Protein AF-A0A7V1DSQ0-F1 (afdb_monomer)

Nearest PDB structures (foldseek):
  8ux1-assembly1_L  TM=8.511E-01  e=4.549E-06  Homo sapiens
  4d4o-assembly1_B-2  TM=7.619E-01  e=9.753E-06  Saccharomyces cerevisiae
  3uyu-assembly1_B  TM=4.928E-01  e=1.600E-03  Leucosporidium sp. AY30
  7dc5-assembly2_B  TM=4.143E-01  e=8.090E-03  Typhula ishikariensis
  6ptj-assembly1_F  TM=4.710E-01  e=8.769E-02  Saccharomyces cerevisiae S288C

Structure (mmCIF, N/CA/C/O backbone):
data_AF-A0A7V1DSQ0-F1
#
_entry.id   AF-A0A7V1DSQ0-F1
#
loop_
_atom_site.group_PDB
_atom_site.id
_atom_site.type_symbol
_atom_site.label_atom_id
_atom_site.label_alt_id
_atom_site.label_comp_id
_atom_site.label_asym_id
_atom_site.label_entity_id
_atom_site.label_seq_id
_atom_site.pdbx_PDB_ins_code
_atom_site.Cartn_x
_atom_site.Cartn_y
_atom_site.Cartn_z
_atom_site.occupancy
_atom_site.B_iso_or_equiv
_atom_site.auth_seq_id
_atom_site.auth_c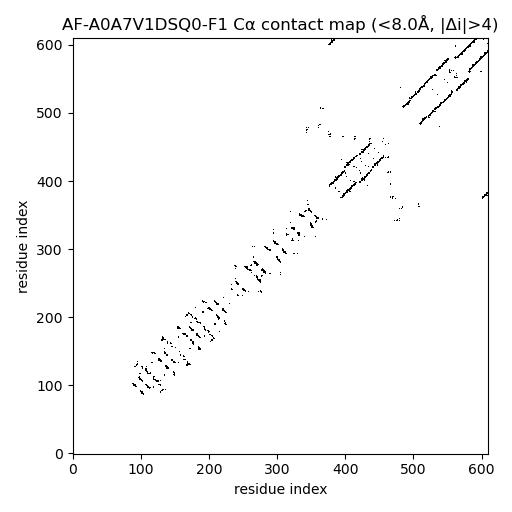omp_id
_atom_site.auth_asym_id
_atom_site.auth_atom_id
_atom_site.pdbx_PDB_model_num
ATOM 1 N N . MET A 1 1 ? -14.735 -17.230 -37.684 1.00 29.28 1 MET A N 1
ATOM 2 C CA . MET A 1 1 ? -14.085 -18.352 -38.387 1.00 29.28 1 MET A CA 1
ATOM 3 C C . MET A 1 1 ? -14.800 -18.549 -39.696 1.00 29.28 1 MET A C 1
ATOM 5 O O . MET A 1 1 ? -16.024 -18.520 -39.691 1.00 29.28 1 MET A O 1
ATOM 9 N N . ASP A 1 2 ? -14.040 -18.756 -40.759 1.00 23.33 2 ASP A N 1
ATOM 10 C CA . ASP A 1 2 ? -14.548 -19.240 -42.033 1.00 23.33 2 ASP A CA 1
ATOM 11 C C . ASP A 1 2 ? -13.565 -20.312 -42.532 1.00 23.33 2 ASP A C 1
ATOM 13 O O . ASP A 1 2 ? -12.359 -20.158 -42.353 1.00 23.33 2 ASP A O 1
ATOM 17 N N . TRP A 1 3 ? -14.105 -21.392 -43.096 1.00 21.12 3 TRP A N 1
ATOM 18 C CA . TRP A 1 3 ? -13.425 -22.523 -43.756 1.00 21.12 3 TRP A CA 1
ATOM 19 C C . TRP A 1 3 ? -12.422 -23.422 -42.996 1.00 21.12 3 TRP A C 1
ATOM 21 O O . TRP A 1 3 ? -11.379 -23.020 -42.494 1.00 21.12 3 TRP A O 1
ATOM 31 N N . PHE A 1 4 ? -12.705 -24.727 -43.086 1.00 26.64 4 PHE A N 1
ATOM 32 C CA . PHE A 1 4 ? -11.756 -25.840 -42.964 1.00 26.64 4 PHE A CA 1
ATOM 33 C C . PHE A 1 4 ? -11.805 -26.655 -44.270 1.00 26.64 4 PHE A C 1
ATOM 35 O O . PHE A 1 4 ? -12.880 -26.836 -44.845 1.00 26.64 4 PHE A O 1
ATOM 42 N N . GLN A 1 5 ? -10.679 -27.240 -44.685 1.00 27.88 5 GLN A N 1
ATOM 43 C CA . GLN A 1 5 ? -10.652 -28.418 -45.565 1.00 27.88 5 GLN A CA 1
ATOM 44 C C . GLN A 1 5 ? -9.753 -29.518 -44.972 1.00 27.88 5 GLN A C 1
ATOM 46 O O . GLN A 1 5 ? -9.061 -29.307 -43.980 1.00 27.88 5 GLN A O 1
ATOM 51 N N . VAL A 1 6 ? -9.870 -30.734 -45.512 1.00 28.83 6 VAL A N 1
ATOM 52 C CA . VAL A 1 6 ? -9.536 -32.011 -44.852 1.00 28.83 6 VAL A CA 1
ATOM 53 C C . VAL A 1 6 ? -8.688 -32.896 -45.778 1.00 28.83 6 VAL A C 1
ATOM 55 O O . VAL A 1 6 ? -8.827 -32.766 -46.989 1.00 28.83 6 VAL A O 1
ATOM 58 N N . LEU A 1 7 ? -7.932 -33.847 -45.184 1.00 30.03 7 LEU A N 1
ATOM 59 C CA . LEU A 1 7 ? -7.428 -35.168 -45.671 1.00 30.03 7 LEU A CA 1
ATOM 60 C C . LEU A 1 7 ? -5.903 -35.319 -45.406 1.00 30.03 7 LEU A C 1
ATOM 62 O O . LEU A 1 7 ? -5.177 -34.354 -45.572 1.00 30.03 7 LEU A O 1
ATOM 66 N N . GLY A 1 8 ? -5.331 -36.467 -44.996 1.00 24.66 8 GLY A N 1
ATOM 67 C CA . GLY A 1 8 ? -5.904 -37.748 -44.548 1.00 24.66 8 GLY A CA 1
ATOM 68 C C . GLY A 1 8 ? -4.846 -38.829 -44.175 1.00 24.66 8 GLY A C 1
ATOM 69 O O . GLY A 1 8 ? -3.757 -38.846 -44.725 1.00 24.66 8 GLY A O 1
ATOM 70 N N . THR A 1 9 ? -5.205 -39.742 -43.254 1.00 28.39 9 THR A N 1
ATOM 71 C CA . THR A 1 9 ? -4.744 -41.155 -43.055 1.00 28.39 9 THR A CA 1
ATOM 72 C C . THR A 1 9 ? -3.268 -41.606 -43.211 1.00 28.39 9 THR A C 1
ATOM 74 O O . THR A 1 9 ? -2.783 -41.699 -44.335 1.00 28.39 9 THR A O 1
ATOM 77 N N . ARG A 1 10 ? -2.699 -42.246 -42.161 1.00 24.27 10 ARG A N 1
ATOM 78 C CA . ARG A 1 10 ? -2.474 -43.727 -42.054 1.00 24.27 10 ARG A CA 1
ATOM 79 C C . ARG A 1 10 ? -1.964 -44.168 -40.653 1.00 24.27 10 ARG A C 1
ATOM 81 O O . ARG A 1 10 ? -1.568 -43.327 -39.859 1.00 24.27 10 ARG A O 1
ATOM 88 N N . ARG A 1 11 ? -2.042 -45.478 -40.344 1.00 28.55 11 ARG A N 1
ATOM 89 C CA . ARG A 1 11 ? -1.678 -46.149 -39.062 1.00 28.55 11 ARG A CA 1
ATOM 90 C C . ARG A 1 11 ? -0.448 -47.065 -39.203 1.00 28.55 11 ARG A C 1
ATOM 92 O O . ARG A 1 11 ? -0.378 -47.740 -40.224 1.00 28.55 11 ARG A O 1
ATOM 99 N N . THR A 1 12 ? 0.328 -47.195 -38.111 1.00 29.56 12 THR A N 1
ATOM 100 C CA . THR A 1 12 ? 1.055 -48.386 -37.561 1.00 29.56 12 THR A CA 1
ATOM 101 C C . THR A 1 12 ? 1.779 -47.962 -36.261 1.00 29.56 12 THR A C 1
ATOM 103 O O . THR A 1 12 ? 2.228 -46.823 -36.214 1.00 29.56 12 THR A O 1
ATOM 106 N N . GLY A 1 13 ? 1.958 -48.756 -35.191 1.00 28.09 13 GLY A N 1
ATOM 107 C CA . GLY A 1 13 ? 1.374 -50.059 -34.812 1.00 28.09 13 GLY A CA 1
ATOM 108 C C . GLY A 1 13 ? 2.250 -50.836 -33.794 1.00 28.09 13 GLY A C 1
ATOM 109 O O . GLY A 1 13 ? 3.399 -51.110 -34.117 1.00 28.09 13 GLY A O 1
ATOM 110 N N . GLY A 1 14 ? 1.727 -51.205 -32.609 1.00 27.50 14 GLY A N 1
ATOM 111 C CA . GLY A 1 14 ? 2.433 -52.006 -31.577 1.00 27.50 14 GLY A CA 1
ATOM 112 C C . GLY A 1 14 ? 1.914 -51.795 -30.136 1.00 27.50 14 GLY A C 1
ATOM 113 O O . GLY A 1 14 ? 1.670 -50.655 -29.750 1.00 27.50 14 GLY A O 1
ATOM 114 N N . GLU A 1 15 ? 1.721 -52.879 -29.370 1.00 33.53 15 GLU A N 1
ATOM 115 C CA . GLU A 1 15 ? 1.174 -52.901 -27.987 1.00 33.53 15 GLU A CA 1
ATOM 116 C C . GLU A 1 15 ? 2.279 -53.192 -26.911 1.00 33.53 15 GLU A C 1
ATOM 118 O O . GLU A 1 15 ? 3.437 -52.884 -27.188 1.00 33.53 15 GLU A O 1
ATOM 123 N N . PRO A 1 16 ? 2.008 -53.635 -25.654 1.00 44.25 16 PRO A N 1
ATOM 124 C CA . PRO A 1 16 ? 2.095 -52.741 -24.493 1.00 44.25 16 PRO A CA 1
ATOM 125 C C . PRO A 1 16 ? 3.065 -53.202 -23.374 1.00 44.25 16 PRO A C 1
ATOM 127 O O . PRO A 1 16 ? 3.486 -54.354 -23.319 1.00 44.25 16 PRO A O 1
ATOM 130 N N . GLY A 1 17 ? 3.365 -52.315 -22.413 1.00 29.38 17 GLY A N 1
ATOM 131 C CA . GLY A 1 17 ? 4.191 -52.631 -21.237 1.00 29.38 17 GLY A CA 1
ATOM 132 C C . GLY A 1 17 ? 3.875 -51.751 -20.020 1.00 29.38 17 GLY A C 1
ATOM 133 O O . GLY A 1 17 ? 3.871 -50.529 -20.112 1.00 29.38 17 GLY A O 1
ATOM 134 N N . SER A 1 18 ? 3.587 -52.394 -18.890 1.00 29.84 18 SER A N 1
ATOM 135 C CA . SER A 1 18 ? 3.145 -51.838 -17.600 1.00 29.84 18 SER A CA 1
ATOM 136 C C . SER A 1 18 ? 4.095 -50.836 -16.917 1.00 29.84 18 SER A C 1
ATOM 138 O O . SER A 1 18 ? 5.294 -51.092 -16.836 1.00 29.84 18 SER A O 1
ATOM 140 N N . GLY A 1 19 ? 3.538 -49.804 -16.267 1.00 28.64 19 GLY A N 1
ATOM 141 C CA . GLY A 1 19 ? 4.244 -48.966 -15.283 1.00 28.64 19 GLY A CA 1
ATOM 142 C C . GLY A 1 19 ? 3.389 -47.798 -14.767 1.00 28.64 19 GLY A C 1
ATOM 143 O O . GLY A 1 19 ? 2.941 -46.972 -15.554 1.00 28.64 19 GLY A O 1
ATOM 144 N N . LEU A 1 20 ? 3.135 -47.740 -13.455 1.00 29.09 20 LEU A N 1
ATOM 145 C CA . LEU A 1 20 ? 2.342 -46.689 -12.792 1.00 29.09 20 LEU A CA 1
ATOM 146 C C . LEU A 1 20 ? 3.162 -45.400 -12.586 1.00 29.09 20 LEU A C 1
ATOM 148 O O . LEU A 1 20 ? 4.328 -45.486 -12.211 1.00 29.09 20 LEU A O 1
ATOM 152 N N . GLY A 1 21 ? 2.536 -44.220 -12.713 1.00 27.92 21 GLY A N 1
ATOM 153 C CA . GLY A 1 21 ? 3.102 -42.970 -12.178 1.00 27.92 21 GLY A CA 1
ATOM 154 C C . GLY A 1 21 ? 2.671 -41.668 -12.867 1.00 27.92 21 GLY A C 1
ATOM 155 O O . GLY A 1 21 ? 3.105 -41.384 -13.976 1.00 27.92 21 GLY A O 1
ATOM 156 N N . ASN A 1 22 ? 1.928 -40.838 -12.125 1.00 28.34 22 ASN A N 1
ATOM 157 C CA . ASN A 1 22 ? 1.711 -39.390 -12.303 1.00 28.34 22 ASN A CA 1
ATOM 158 C C . ASN A 1 22 ? 0.933 -38.892 -13.541 1.00 28.34 22 ASN A C 1
ATOM 160 O O . ASN A 1 22 ? 1.416 -38.862 -14.672 1.00 28.34 22 ASN A O 1
ATOM 164 N N . VAL A 1 23 ? -0.265 -38.363 -13.271 1.00 26.64 23 VAL A N 1
ATOM 165 C CA . VAL A 1 23 ? -1.074 -37.593 -14.224 1.00 26.64 23 VAL A CA 1
ATOM 166 C C . VAL A 1 23 ? -0.509 -36.176 -14.338 1.00 26.64 23 VAL A C 1
ATOM 168 O O . VAL A 1 23 ? -0.679 -35.357 -13.441 1.00 26.64 23 VAL A O 1
ATOM 171 N N . ALA A 1 24 ? 0.122 -35.879 -15.470 1.00 28.17 24 ALA A N 1
ATOM 172 C CA . ALA A 1 24 ? 0.241 -34.514 -15.969 1.00 28.17 24 ALA A CA 1
ATOM 173 C C . ALA A 1 24 ? -0.880 -34.282 -16.991 1.00 28.17 24 ALA A C 1
ATOM 175 O O . ALA A 1 24 ? -1.004 -35.054 -17.947 1.00 28.17 24 ALA A O 1
ATOM 176 N N . GLU A 1 25 ? -1.687 -33.234 -16.815 1.00 26.72 25 GLU A N 1
ATOM 177 C CA . GLU A 1 25 ? -2.752 -32.891 -17.761 1.00 26.72 25 GLU A CA 1
ATOM 178 C C . GLU A 1 25 ? -2.174 -32.531 -19.138 1.00 26.72 25 GLU A C 1
ATOM 180 O O . GLU A 1 25 ? -1.683 -31.429 -19.382 1.00 26.72 25 GLU A O 1
ATOM 185 N N . ARG A 1 26 ? -2.265 -33.471 -20.082 1.00 25.33 26 ARG A N 1
ATOM 186 C CA . ARG A 1 26 ? -2.104 -33.196 -21.511 1.00 25.33 26 ARG A CA 1
ATOM 187 C C . ARG A 1 26 ? -3.476 -33.127 -22.159 1.00 25.33 26 ARG A C 1
ATOM 189 O O . ARG A 1 26 ? -4.161 -34.143 -22.275 1.00 25.33 26 ARG A O 1
ATOM 196 N N . GLN A 1 27 ? -3.847 -31.940 -22.634 1.00 24.89 27 GLN A N 1
ATOM 197 C CA . GLN A 1 27 ? -5.063 -31.764 -23.425 1.00 24.89 27 GLN A CA 1
ATOM 198 C C . GLN A 1 27 ? -5.050 -32.694 -24.645 1.00 24.89 27 GLN A C 1
ATOM 200 O O . GLN A 1 27 ? -4.100 -32.700 -25.430 1.00 24.89 27 GLN A O 1
ATOM 205 N N . THR A 1 28 ? -6.124 -33.463 -24.824 1.00 24.72 28 THR A N 1
ATOM 206 C CA . THR A 1 28 ? -6.322 -34.329 -25.991 1.00 24.72 28 THR A CA 1
ATOM 207 C C . THR A 1 28 ? -7.701 -34.090 -26.597 1.00 24.72 28 THR A C 1
ATOM 209 O O . THR A 1 28 ? -8.728 -34.140 -25.927 1.00 24.72 28 THR A O 1
ATOM 212 N N . TRP A 1 29 ? -7.714 -33.786 -27.895 1.00 22.28 29 TRP A N 1
ATOM 213 C CA . TRP A 1 29 ? -8.923 -33.472 -28.653 1.00 22.28 29 TRP A CA 1
ATOM 214 C C . TRP A 1 29 ? -9.569 -34.751 -29.196 1.00 22.28 29 TRP A C 1
ATOM 216 O O . TRP A 1 29 ? -8.945 -35.476 -29.972 1.00 22.28 29 TRP A O 1
ATOM 226 N N . PHE A 1 30 ? -10.842 -34.993 -28.873 1.00 26.17 30 PHE A N 1
ATOM 227 C CA . PHE A 1 30 ? -11.640 -36.047 -29.505 1.00 26.17 30 PHE A CA 1
ATOM 228 C C . PHE A 1 30 ? -12.474 -35.491 -30.666 1.00 26.17 30 PHE A C 1
ATOM 230 O O . PHE A 1 30 ? -13.359 -34.661 -30.476 1.00 26.17 30 PHE A O 1
ATOM 237 N N . ALA A 1 31 ? -12.224 -35.989 -31.879 1.00 26.44 31 ALA A N 1
ATOM 238 C CA . ALA A 1 31 ? -12.993 -35.648 -33.074 1.00 26.44 31 ALA A CA 1
ATOM 239 C C . ALA A 1 31 ? -13.962 -36.784 -33.452 1.00 26.44 31 ALA A C 1
ATOM 241 O O . ALA A 1 31 ? -13.562 -37.782 -34.054 1.00 26.44 31 ALA A O 1
ATOM 242 N N . ALA A 1 32 ? -15.252 -36.619 -33.147 1.00 29.27 32 ALA A N 1
ATOM 243 C CA . ALA A 1 32 ? -16.302 -37.537 -33.589 1.00 29.27 32 ALA A CA 1
ATOM 244 C C . ALA A 1 32 ? -16.801 -37.171 -35.002 1.00 29.27 32 ALA A C 1
ATOM 246 O O . ALA A 1 32 ? -17.190 -36.034 -35.266 1.00 29.27 32 ALA A O 1
ATOM 247 N N . ARG A 1 33 ? -16.815 -38.140 -35.929 1.00 27.36 33 ARG A N 1
ATOM 248 C CA . ARG A 1 33 ? -17.359 -37.971 -37.290 1.00 27.36 33 ARG A CA 1
ATOM 249 C C . ARG A 1 33 ? -18.777 -38.537 -37.387 1.00 27.36 33 ARG A C 1
ATOM 251 O O . ARG A 1 33 ? -18.947 -39.748 -37.308 1.00 27.36 33 ARG A O 1
ATOM 258 N N . GLY A 1 34 ? -19.754 -37.688 -37.701 1.00 27.95 34 GLY A N 1
ATOM 259 C CA . GLY A 1 34 ? -21.092 -38.090 -38.152 1.00 27.95 34 GLY A CA 1
ATOM 260 C C . GLY A 1 34 ? -21.469 -37.360 -39.445 1.00 27.95 34 GLY A C 1
ATOM 261 O O . GLY A 1 34 ? -21.297 -36.148 -39.537 1.00 27.95 34 GLY A O 1
ATOM 262 N N . ARG A 1 35 ? -21.952 -38.082 -40.466 1.00 25.16 35 ARG A N 1
ATOM 263 C CA . ARG A 1 35 ? -22.448 -37.491 -41.725 1.00 25.16 35 ARG A CA 1
ATOM 264 C C . ARG A 1 35 ? -23.973 -37.418 -41.706 1.00 25.16 35 ARG A C 1
ATOM 266 O O . ARG A 1 35 ? -24.612 -38.456 -41.589 1.00 25.16 35 ARG A O 1
ATOM 273 N N . PHE A 1 36 ? -24.536 -36.243 -41.982 1.00 26.03 36 PHE A N 1
ATOM 274 C CA . PHE A 1 36 ? -25.919 -36.103 -42.446 1.00 26.03 36 PHE A CA 1
ATOM 275 C C . PHE A 1 36 ? -25.938 -35.605 -43.898 1.00 26.03 36 PHE A C 1
ATOM 277 O O . PHE A 1 36 ? -25.173 -34.717 -44.270 1.00 26.03 36 PHE A O 1
ATOM 284 N N . ARG A 1 37 ? -26.801 -36.200 -44.731 1.00 27.00 37 ARG A N 1
ATOM 285 C CA . ARG A 1 37 ? -27.128 -35.710 -46.081 1.00 27.00 37 ARG A CA 1
ATOM 286 C C . ARG A 1 37 ? -28.316 -34.755 -45.979 1.00 27.00 37 ARG A C 1
ATOM 288 O O . ARG A 1 37 ? -29.317 -35.117 -45.370 1.00 27.00 37 ARG A O 1
ATOM 295 N N . THR A 1 38 ? -28.242 -33.597 -46.627 1.00 30.62 38 THR A N 1
ATOM 296 C CA . THR A 1 38 ? -29.378 -32.678 -46.780 1.00 30.62 38 THR A CA 1
ATOM 297 C C . THR A 1 38 ? -30.016 -32.814 -48.164 1.00 30.62 38 THR A C 1
ATOM 299 O O . THR A 1 38 ? -29.329 -32.930 -49.180 1.00 30.62 38 THR A O 1
ATOM 302 N N . GLY A 1 39 ? -31.350 -32.824 -48.199 1.00 28.02 39 GLY A N 1
ATOM 303 C CA . GLY A 1 39 ? -32.142 -32.658 -49.420 1.00 28.02 39 GLY A CA 1
ATOM 304 C C . GLY A 1 39 ? -32.384 -31.176 -49.726 1.00 28.02 39 GLY A C 1
ATOM 305 O O . GLY A 1 39 ? -32.289 -30.332 -48.838 1.00 28.02 39 GLY A O 1
ATOM 306 N N . ARG A 1 40 ? -32.681 -30.858 -50.991 1.00 31.02 40 ARG A N 1
ATOM 307 C CA . ARG A 1 40 ? -32.885 -29.486 -51.495 1.00 31.02 40 ARG A CA 1
ATOM 308 C C . ARG A 1 40 ? -34.017 -28.729 -50.777 1.00 31.02 40 ARG A C 1
ATOM 310 O O . ARG A 1 40 ? -35.118 -29.257 -50.674 1.00 31.02 40 ARG A O 1
ATOM 317 N N . GLY A 1 41 ? -33.785 -27.440 -50.505 1.00 31.31 41 GLY A N 1
ATOM 318 C CA . GLY A 1 41 ? -34.837 -26.414 -50.426 1.00 31.31 41 GLY A CA 1
ATOM 319 C C . GLY A 1 41 ? -34.911 -25.639 -49.106 1.00 31.31 41 GLY A C 1
ATOM 320 O O . GLY A 1 41 ? -35.264 -26.205 -48.081 1.00 31.31 41 GLY A O 1
ATOM 321 N N . GLY A 1 42 ? -34.665 -24.323 -49.167 1.00 29.66 42 GLY A N 1
ATOM 322 C CA . GLY A 1 42 ? -34.877 -23.381 -48.058 1.00 29.66 42 GLY A CA 1
ATOM 323 C C . GLY A 1 42 ? -33.605 -23.031 -47.281 1.00 29.66 42 GLY A C 1
ATOM 324 O O . GLY A 1 42 ? -33.153 -23.795 -46.434 1.00 29.66 42 GLY A O 1
ATOM 325 N N . GLY A 1 43 ? -33.035 -21.854 -47.553 1.00 31.58 43 GLY A N 1
ATOM 326 C CA . GLY A 1 43 ? -31.959 -21.290 -46.737 1.00 31.58 43 GLY A CA 1
ATOM 327 C C . GLY A 1 43 ? -32.522 -20.607 -45.492 1.00 31.58 43 GLY A C 1
ATOM 328 O O . GLY A 1 43 ? -33.405 -19.761 -45.606 1.00 31.58 43 GLY A O 1
ATOM 329 N N . LEU A 1 44 ? -32.002 -20.956 -44.316 1.00 27.09 44 LEU A N 1
ATOM 330 C CA . LEU A 1 44 ? -32.337 -20.305 -43.050 1.00 27.09 44 LEU A CA 1
ATOM 331 C C . LEU A 1 44 ? -31.057 -20.223 -42.210 1.00 27.09 44 LEU A C 1
ATOM 333 O O . LEU A 1 44 ? -30.527 -21.240 -41.764 1.00 27.09 44 LEU A O 1
ATOM 337 N N . VAL A 1 45 ? -30.511 -19.014 -42.063 1.00 29.55 45 VAL A N 1
ATOM 338 C CA . VAL A 1 45 ? -29.262 -18.781 -41.323 1.00 29.55 45 VAL A CA 1
ATOM 339 C C . VAL A 1 45 ? -29.590 -18.652 -39.838 1.00 29.55 45 VAL A C 1
ATOM 341 O O . VAL A 1 45 ? -29.950 -17.579 -39.365 1.00 29.55 45 VAL A O 1
ATOM 344 N N . ALA A 1 46 ? -29.455 -19.750 -39.098 1.00 28.70 46 ALA A N 1
ATOM 345 C CA . ALA A 1 46 ? -29.515 -19.745 -37.641 1.00 28.70 46 ALA A CA 1
ATOM 346 C C . ALA A 1 46 ? -28.092 -19.687 -37.059 1.00 28.70 46 ALA A C 1
ATOM 348 O O . ALA A 1 46 ? -27.321 -20.639 -37.189 1.00 28.70 46 ALA A O 1
ATOM 349 N N . ARG A 1 47 ? -27.740 -18.580 -36.391 1.00 26.81 47 ARG A N 1
ATOM 350 C CA . ARG A 1 47 ? -26.579 -18.536 -35.487 1.00 26.81 47 ARG A CA 1
ATOM 351 C C . ARG A 1 47 ? -26.999 -19.144 -34.149 1.00 26.81 47 ARG A C 1
ATOM 353 O O . ARG A 1 47 ? -27.892 -18.614 -33.499 1.00 26.81 47 ARG A O 1
ATOM 360 N N . VAL A 1 48 ? -26.351 -20.231 -33.738 1.00 30.20 48 VAL A N 1
ATOM 361 C CA . VAL A 1 48 ? -26.561 -20.839 -32.415 1.00 30.20 48 VAL A CA 1
ATOM 362 C C . VAL A 1 48 ? -25.629 -20.184 -31.397 1.00 30.20 48 VAL A C 1
ATOM 364 O O . VAL A 1 48 ? -24.419 -20.131 -31.612 1.00 30.20 48 VAL A O 1
ATOM 367 N N . VAL A 1 49 ? -26.196 -19.727 -30.280 1.00 31.80 49 VAL A N 1
ATOM 368 C CA . VAL A 1 49 ? -25.477 -19.324 -29.065 1.00 31.80 49 VAL A CA 1
ATOM 369 C C . VAL A 1 49 ? -26.182 -20.003 -27.886 1.00 31.80 49 VAL A C 1
ATOM 371 O O . VAL A 1 49 ? -27.315 -19.656 -27.570 1.00 31.80 49 VAL A O 1
ATOM 374 N N . GLY A 1 50 ? -25.532 -20.984 -27.251 1.00 38.84 50 GLY A N 1
ATOM 375 C CA . GLY A 1 50 ? -26.069 -21.698 -26.080 1.00 38.84 50 GLY A CA 1
ATOM 376 C C . GLY A 1 50 ? -27.023 -22.873 -26.377 1.00 38.84 50 GLY A C 1
ATOM 377 O O . GLY A 1 50 ? -27.474 -23.077 -27.502 1.00 38.84 50 GLY A O 1
ATOM 378 N N . GLN A 1 51 ? -27.304 -23.677 -25.343 1.00 36.06 51 GLN A N 1
ATOM 379 C CA . GLN A 1 51 ? -28.017 -24.970 -25.411 1.00 36.06 51 GLN A CA 1
ATOM 380 C C . GLN A 1 51 ? -29.561 -24.877 -25.496 1.00 36.06 51 GLN A C 1
ATOM 382 O O . GLN A 1 51 ? -30.260 -25.750 -24.989 1.00 36.06 51 GLN A O 1
ATOM 387 N N . TYR A 1 52 ? -30.123 -23.863 -26.160 1.00 30.80 52 TYR A N 1
ATOM 388 C CA . TYR A 1 52 ? -31.581 -23.729 -26.312 1.00 30.80 52 TYR A CA 1
ATOM 389 C C . TYR A 1 52 ? -32.002 -23.730 -27.785 1.00 30.80 52 TYR A C 1
ATOM 391 O O . TYR A 1 52 ? -31.652 -22.835 -28.552 1.00 30.80 52 TYR A O 1
ATOM 399 N N . ALA A 1 53 ? -32.785 -24.738 -28.183 1.00 29.56 53 ALA A N 1
ATOM 400 C CA . ALA A 1 53 ? -33.321 -24.876 -29.535 1.00 29.56 53 ALA A CA 1
ATOM 401 C C . ALA A 1 53 ? -34.818 -24.521 -29.570 1.00 29.56 53 ALA A C 1
ATOM 403 O O . ALA A 1 53 ? -35.671 -25.346 -29.245 1.00 29.56 53 ALA A O 1
ATOM 404 N N . PHE A 1 54 ? -35.150 -23.302 -30.000 1.00 29.62 54 PHE A N 1
ATOM 405 C CA . PHE A 1 54 ? -36.538 -22.886 -30.215 1.00 29.62 54 PHE A CA 1
ATOM 406 C C . PHE A 1 54 ? -37.038 -23.338 -31.595 1.00 29.62 54 PHE A C 1
ATOM 408 O O . PHE A 1 54 ? -36.530 -22.902 -32.627 1.00 29.62 54 PHE A O 1
ATOM 415 N N . ALA A 1 55 ? -38.057 -24.200 -31.622 1.00 29.91 55 ALA A N 1
ATOM 416 C CA . ALA A 1 55 ? -38.634 -24.744 -32.851 1.00 29.91 55 ALA A CA 1
ATOM 417 C C . ALA A 1 55 ? -40.048 -24.194 -33.114 1.00 29.91 55 ALA A C 1
ATOM 419 O O . ALA A 1 55 ? -41.046 -24.793 -32.716 1.00 29.91 55 ALA A O 1
ATOM 420 N N . VAL A 1 56 ? -40.151 -23.081 -33.849 1.00 32.84 56 VAL A N 1
ATOM 421 C CA . VAL A 1 56 ? -41.447 -22.571 -34.335 1.00 32.84 56 VAL A CA 1
ATOM 422 C C . VAL A 1 56 ? -41.900 -23.402 -35.542 1.00 32.84 56 VAL A C 1
ATOM 424 O O . VAL A 1 56 ? -41.473 -23.177 -36.675 1.00 32.84 56 VAL A O 1
ATOM 427 N N . ARG A 1 57 ? -42.769 -24.395 -35.317 1.00 31.73 57 ARG A N 1
ATOM 428 C CA . ARG A 1 57 ? -43.360 -25.214 -36.390 1.00 31.73 57 ARG A CA 1
ATOM 429 C C . ARG A 1 57 ? -44.700 -24.641 -36.864 1.00 31.73 57 ARG A C 1
ATOM 431 O O . ARG A 1 57 ? -45.723 -24.919 -36.259 1.00 31.73 57 ARG A O 1
ATOM 438 N N . ARG A 1 58 ? -44.664 -23.965 -38.022 1.00 30.36 58 ARG A N 1
ATOM 439 C CA . ARG A 1 58 ? -45.801 -23.607 -38.905 1.00 30.36 58 ARG A CA 1
ATOM 440 C C . ARG A 1 58 ? -46.962 -22.823 -38.267 1.00 30.36 58 ARG A C 1
ATOM 442 O O . ARG A 1 58 ? -47.836 -23.396 -37.630 1.00 30.36 58 ARG A O 1
ATOM 449 N N . LEU A 1 59 ? -47.087 -21.550 -38.646 1.00 27.72 59 LEU A N 1
ATOM 450 C CA . LEU A 1 59 ? -48.395 -20.892 -38.705 1.00 27.72 59 LEU A CA 1
ATOM 451 C C . LEU A 1 59 ? -49.161 -21.421 -39.926 1.00 27.72 59 LEU A C 1
ATOM 453 O O . LEU A 1 59 ? -48.720 -21.252 -41.063 1.00 27.72 59 LEU A O 1
ATOM 457 N N . VAL A 1 60 ? -50.288 -22.089 -39.682 1.00 32.28 60 VAL A N 1
ATOM 458 C CA . VAL A 1 60 ? -51.278 -22.423 -40.713 1.00 32.28 60 VAL A CA 1
ATOM 459 C C . VAL A 1 60 ? -52.252 -21.255 -40.811 1.00 32.28 60 VAL A C 1
ATOM 461 O O . VAL A 1 60 ? -52.853 -20.869 -39.812 1.00 32.28 60 VAL A O 1
ATOM 464 N N . THR A 1 61 ? -52.420 -20.695 -42.006 1.00 30.12 61 THR A N 1
ATOM 465 C CA . THR A 1 61 ? -53.380 -19.612 -42.239 1.00 30.12 61 THR A CA 1
ATOM 466 C C . THR A 1 61 ? -54.800 -20.172 -42.326 1.00 30.12 61 THR A C 1
ATOM 468 O O . THR A 1 61 ? -55.184 -20.722 -43.355 1.00 30.12 61 THR A O 1
ATOM 471 N N . VAL A 1 62 ? -55.592 -19.989 -41.270 1.00 31.61 62 VAL A N 1
ATOM 472 C CA . VAL A 1 62 ? -57.063 -20.033 -41.315 1.00 31.61 62 VAL A CA 1
ATOM 473 C C . VAL A 1 62 ? -57.588 -18.794 -40.587 1.00 31.61 62 VAL A C 1
ATOM 475 O O . VAL A 1 62 ? -56.960 -18.299 -39.653 1.00 31.61 62 VAL A O 1
ATOM 478 N N . CYS A 1 63 ? -58.688 -18.235 -41.084 1.00 33.94 63 CYS A N 1
ATOM 479 C CA . CYS A 1 63 ? -59.205 -16.929 -40.691 1.00 33.94 63 CYS A CA 1
ATOM 480 C C . CYS A 1 63 ? -59.515 -16.801 -39.190 1.00 33.94 63 CYS A C 1
ATOM 482 O O . CYS A 1 63 ? -60.295 -17.579 -38.655 1.00 33.94 63 CYS A O 1
ATOM 484 N N . GLY A 1 64 ? -59.049 -15.704 -38.587 1.00 36.66 64 GLY A N 1
ATOM 485 C CA . GLY A 1 64 ? -59.798 -15.024 -37.528 1.00 36.66 64 GLY A CA 1
ATOM 486 C C . GLY A 1 64 ? -59.422 -15.313 -36.069 1.00 36.66 64 GLY A C 1
ATOM 487 O O . GLY A 1 64 ? -60.125 -16.048 -35.395 1.00 36.66 64 GLY A O 1
ATOM 488 N N . VAL A 1 65 ? -58.470 -14.518 -35.558 1.00 27.42 65 VAL A N 1
ATOM 489 C CA . VAL A 1 65 ? -58.594 -13.797 -34.267 1.00 27.42 65 VAL A CA 1
ATOM 490 C C . VAL A 1 65 ? -58.325 -14.540 -32.921 1.00 27.42 65 VAL A C 1
ATOM 492 O O . VAL A 1 65 ? -59.024 -15.461 -32.526 1.00 27.42 65 VAL A O 1
ATOM 495 N N . TRP A 1 66 ? -57.387 -13.936 -32.162 1.00 33.12 66 TRP A N 1
ATOM 496 C CA . TRP A 1 66 ? -57.148 -13.917 -30.694 1.00 33.12 66 TRP A CA 1
ATOM 497 C C . TRP A 1 66 ? -56.378 -15.019 -29.912 1.00 33.12 66 TRP A C 1
ATOM 499 O O . TRP A 1 66 ? -56.633 -16.211 -29.996 1.00 33.12 66 TRP A O 1
ATOM 509 N N . VAL A 1 67 ? -55.500 -14.483 -29.038 1.00 28.03 67 VAL A N 1
ATOM 510 C CA . VAL A 1 67 ? -54.920 -14.969 -27.760 1.00 28.03 67 VAL A CA 1
ATOM 511 C C . VAL A 1 67 ? -54.112 -16.277 -27.749 1.00 28.03 67 VAL A C 1
ATOM 513 O O . VAL A 1 67 ? -54.636 -17.380 -27.849 1.00 28.03 67 VAL A O 1
ATOM 516 N N . ALA A 1 68 ? -52.814 -16.142 -27.449 1.00 28.50 68 ALA A N 1
ATOM 517 C CA . ALA A 1 68 ? -51.943 -17.247 -27.063 1.00 28.50 68 ALA A CA 1
ATOM 518 C C . ALA A 1 68 ? -51.861 -17.377 -25.529 1.00 28.50 68 ALA A C 1
ATOM 520 O O . ALA A 1 68 ? -51.087 -16.671 -24.885 1.00 28.50 68 ALA A O 1
ATOM 521 N N . SER A 1 69 ? -52.609 -18.326 -24.964 1.00 32.97 69 SER A N 1
ATOM 522 C CA . SER A 1 69 ? -52.375 -18.850 -23.611 1.00 32.97 69 SER A CA 1
ATOM 523 C C . SER A 1 69 ? -51.742 -20.235 -23.723 1.00 32.97 69 SER A C 1
ATOM 525 O O . SER A 1 69 ? -52.399 -21.185 -24.144 1.00 32.97 69 SER A O 1
ATOM 527 N N . ALA A 1 70 ? -50.465 -20.363 -23.361 1.00 31.92 70 ALA A N 1
ATOM 528 C CA . ALA A 1 70 ? -49.768 -21.646 -23.356 1.00 31.92 70 ALA A CA 1
ATOM 529 C C . ALA A 1 70 ? -49.878 -22.309 -21.974 1.00 31.92 70 ALA A C 1
ATOM 531 O O . ALA A 1 70 ? -49.180 -21.925 -21.039 1.00 31.92 70 ALA A O 1
ATOM 532 N N . VAL A 1 71 ? -50.736 -23.324 -21.854 1.00 33.78 71 VAL A N 1
ATOM 533 C CA . VAL A 1 71 ? -50.765 -24.217 -20.686 1.00 33.78 71 VAL A CA 1
ATOM 534 C C . VAL A 1 71 ? -49.869 -25.418 -20.978 1.00 33.78 71 VAL A C 1
ATOM 536 O O . VAL A 1 71 ? -50.161 -26.204 -21.878 1.00 33.78 71 VAL A O 1
ATOM 539 N N . ALA A 1 72 ? -48.786 -25.573 -20.218 1.00 31.33 72 ALA A N 1
ATOM 540 C CA . ALA A 1 72 ? -47.923 -26.749 -20.273 1.00 31.33 72 ALA A CA 1
ATOM 541 C C . ALA A 1 72 ? -48.214 -27.666 -19.075 1.00 31.33 72 ALA A C 1
ATOM 543 O O . ALA A 1 72 ? -47.750 -27.426 -17.962 1.00 31.33 72 ALA A O 1
ATOM 544 N N . THR A 1 73 ? -48.987 -28.730 -19.297 1.00 34.88 73 THR A N 1
ATOM 545 C CA . THR A 1 73 ? -49.177 -29.802 -18.310 1.00 34.88 73 THR A CA 1
ATOM 546 C C . THR A 1 73 ? -47.952 -30.714 -18.286 1.00 34.88 73 THR A C 1
ATOM 548 O O . THR A 1 73 ? -47.837 -31.632 -19.100 1.00 34.88 73 THR A O 1
ATOM 551 N N . SER A 1 74 ? -47.041 -30.476 -17.346 1.00 33.34 74 SER A N 1
ATOM 552 C CA . SER A 1 74 ? -45.876 -31.335 -17.114 1.00 33.34 74 SER A CA 1
ATOM 553 C C . SER A 1 74 ? -46.245 -32.529 -16.231 1.00 33.34 74 SER A C 1
ATOM 555 O O . SER A 1 74 ? -46.320 -32.408 -15.010 1.00 33.34 74 SER A O 1
ATOM 557 N N . THR A 1 75 ? -46.446 -33.704 -16.831 1.00 38.50 75 THR A N 1
ATOM 558 C CA . THR A 1 75 ? -46.527 -34.968 -16.083 1.00 38.50 75 THR A CA 1
ATOM 559 C C . THR A 1 75 ? -45.147 -35.324 -15.530 1.00 38.50 75 THR A C 1
ATOM 561 O O . THR A 1 75 ? -44.278 -35.782 -16.273 1.00 38.50 75 THR A O 1
ATOM 564 N N . LEU A 1 76 ? -44.940 -35.106 -14.231 1.00 39.97 76 LEU A N 1
ATOM 565 C CA . LEU A 1 76 ? -43.713 -35.497 -13.540 1.00 39.97 76 LEU A CA 1
ATOM 566 C C . LEU A 1 76 ? -43.639 -37.024 -13.409 1.00 39.97 76 LEU A C 1
ATOM 568 O O . LEU A 1 76 ? -44.424 -37.635 -12.686 1.00 39.97 76 LEU A O 1
ATOM 572 N N . LEU A 1 77 ? -42.659 -37.633 -14.077 1.00 40.59 77 LEU A N 1
ATOM 573 C CA . LEU A 1 77 ? -42.129 -38.929 -13.655 1.00 40.59 77 LEU A CA 1
ATOM 574 C C . LEU A 1 77 ? -41.313 -38.717 -12.366 1.00 40.59 77 LEU A C 1
ATOM 576 O O . LEU A 1 77 ? -40.646 -37.684 -12.253 1.00 40.59 77 LEU A O 1
ATOM 580 N N . PRO A 1 78 ? -41.325 -39.655 -11.402 1.00 47.28 78 PRO A N 1
ATOM 581 C CA . PRO A 1 78 ? -40.501 -39.531 -10.206 1.00 47.28 78 PRO A CA 1
ATOM 582 C C . PRO A 1 78 ? -39.017 -39.561 -10.593 1.00 47.28 78 PRO A C 1
ATOM 584 O O . PRO A 1 78 ? -38.545 -40.506 -11.227 1.00 47.28 78 PRO A O 1
ATOM 587 N N . ALA A 1 79 ? -38.283 -38.512 -10.221 1.00 42.03 79 ALA A N 1
ATOM 588 C CA . ALA A 1 79 ? -36.839 -38.457 -10.407 1.00 42.03 79 ALA A CA 1
ATOM 589 C C . ALA A 1 79 ? -36.142 -39.511 -9.521 1.00 42.03 79 ALA A C 1
ATOM 591 O O . ALA A 1 79 ? -36.610 -39.772 -8.408 1.00 42.03 79 ALA A O 1
ATOM 592 N N . PRO A 1 80 ? -35.026 -40.116 -9.969 1.00 42.03 80 PRO A N 1
ATOM 593 C CA . PRO A 1 80 ? -34.272 -41.048 -9.142 1.00 42.03 80 PRO A CA 1
ATOM 594 C C . PRO A 1 80 ? -33.679 -40.315 -7.934 1.00 42.03 80 PRO A C 1
ATOM 596 O O . PRO A 1 80 ? -32.989 -39.306 -8.085 1.00 42.03 80 PRO A O 1
ATOM 599 N N . ALA A 1 81 ? -33.925 -40.842 -6.736 1.00 44.88 81 ALA A N 1
ATOM 600 C CA . ALA A 1 81 ? -33.335 -40.329 -5.509 1.00 44.88 81 ALA A CA 1
ATOM 601 C C . ALA A 1 81 ? -31.829 -40.645 -5.471 1.00 44.88 81 ALA A C 1
ATOM 603 O O . ALA A 1 81 ? -31.421 -41.736 -5.077 1.00 44.88 81 ALA A O 1
ATOM 604 N N . TYR A 1 82 ? -31.005 -39.679 -5.877 1.00 41.09 82 TYR A N 1
ATOM 605 C CA . TYR A 1 82 ? -29.573 -39.671 -5.587 1.00 41.09 82 TYR A CA 1
ATOM 606 C C . TYR A 1 82 ? -29.338 -38.945 -4.264 1.00 41.09 82 TYR A C 1
ATOM 608 O O . TYR A 1 82 ? -29.557 -37.740 -4.162 1.00 41.09 82 TYR A O 1
ATOM 616 N N . ALA A 1 83 ? -28.883 -39.682 -3.254 1.00 43.12 83 ALA A N 1
ATOM 617 C CA . ALA A 1 83 ? -28.481 -39.125 -1.971 1.00 43.12 83 ALA A CA 1
ATOM 618 C C . ALA A 1 83 ? -26.950 -38.997 -1.899 1.00 43.12 83 ALA A C 1
ATOM 620 O O . ALA A 1 83 ? -26.261 -39.991 -2.116 1.00 43.12 83 ALA A O 1
ATOM 621 N N . THR A 1 84 ? -26.463 -37.818 -1.473 1.00 47.69 84 THR A N 1
ATOM 622 C CA . THR A 1 84 ? -25.132 -37.556 -0.855 1.00 47.69 84 THR A CA 1
ATOM 623 C C . THR A 1 84 ? -23.877 -37.734 -1.750 1.00 47.69 84 THR A C 1
ATOM 625 O O . THR A 1 84 ? -23.822 -38.652 -2.556 1.00 47.69 84 THR A O 1
ATOM 628 N N . VAL A 1 85 ? -22.806 -36.919 -1.713 1.00 47.44 85 VAL A N 1
ATOM 629 C CA . VAL A 1 85 ? -22.434 -35.668 -0.995 1.00 47.44 85 VAL A CA 1
ATOM 630 C C . VAL A 1 85 ? -21.705 -34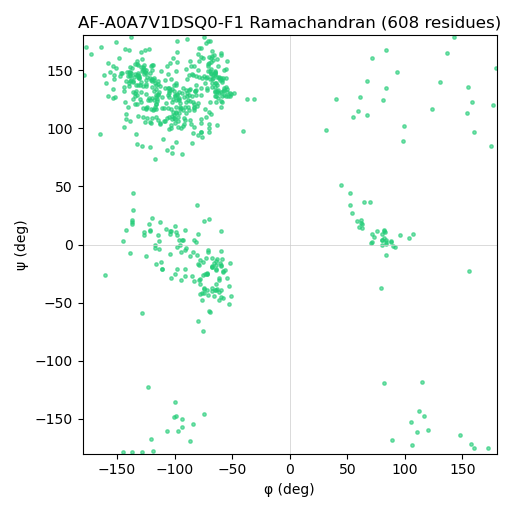.750 -2.004 1.00 47.44 85 VAL A C 1
ATOM 632 O O . VAL A 1 85 ? -20.955 -35.267 -2.830 1.00 47.44 85 VAL A O 1
ATOM 635 N N . GLY A 1 86 ? -21.848 -33.414 -1.943 1.00 45.47 86 GLY A N 1
ATOM 636 C CA . GLY A 1 86 ? -21.035 -32.522 -2.794 1.00 45.47 86 GLY A CA 1
ATOM 637 C C . GLY A 1 86 ? -21.351 -31.019 -2.757 1.00 45.47 86 GLY A C 1
ATOM 638 O O . GLY A 1 86 ? -22.042 -30.516 -3.635 1.00 45.47 86 GLY A O 1
ATOM 639 N N . SER A 1 87 ? -20.774 -30.300 -1.786 1.00 65.44 87 SER A N 1
ATOM 640 C CA . SER A 1 87 ? -20.453 -28.855 -1.855 1.00 65.44 87 SER A CA 1
ATOM 641 C C . SER A 1 87 ? -21.553 -27.850 -2.261 1.00 65.44 87 SER A C 1
ATOM 643 O O . SER A 1 87 ? -21.277 -26.914 -3.014 1.00 65.44 87 SER A O 1
ATOM 645 N N . CYS A 1 88 ? -22.770 -27.965 -1.727 1.00 85.62 88 CYS A N 1
ATOM 646 C CA . CYS A 1 88 ? -23.675 -26.810 -1.642 1.00 85.62 88 CYS A CA 1
ATOM 647 C C . CYS A 1 88 ? -23.408 -26.031 -0.343 1.00 85.62 88 CYS A C 1
ATOM 649 O O . CYS A 1 88 ? -23.089 -26.640 0.678 1.00 85.62 88 CYS A O 1
ATOM 651 N N . PHE A 1 89 ? -23.555 -24.704 -0.376 1.00 93.31 89 PHE A N 1
ATOM 652 C CA . PHE A 1 89 ? -23.435 -23.835 0.800 1.00 93.31 89 PHE A CA 1
ATOM 653 C C . PHE A 1 89 ? -24.819 -23.483 1.363 1.00 93.31 89 PHE A C 1
ATOM 655 O O . PHE A 1 89 ? -25.735 -23.183 0.598 1.00 93.31 89 PHE A O 1
ATOM 662 N N . THR A 1 90 ? -24.966 -23.519 2.687 1.00 95.38 90 THR A N 1
ATOM 663 C CA . THR A 1 90 ? -26.176 -23.115 3.429 1.00 95.38 90 THR A CA 1
ATOM 664 C C . THR A 1 90 ? -26.099 -21.669 3.911 1.00 95.38 90 THR A C 1
ATOM 666 O O . THR A 1 90 ? -27.121 -20.992 3.983 1.00 95.38 90 THR A O 1
ATOM 669 N N . GLN A 1 91 ? -24.890 -21.179 4.191 1.00 96.38 91 GLN A N 1
ATOM 670 C CA . GLN A 1 91 ? -24.607 -19.792 4.549 1.00 96.38 91 GLN A CA 1
ATOM 671 C C . GLN A 1 91 ? -23.294 -19.347 3.903 1.00 96.38 91 GLN A C 1
ATOM 673 O O . GLN A 1 91 ? -22.373 -20.148 3.746 1.00 96.38 91 GLN A O 1
ATOM 678 N N . VAL A 1 92 ? -23.197 -18.060 3.570 1.00 96.81 92 VAL A N 1
ATOM 679 C CA . VAL A 1 92 ? -21.953 -17.382 3.187 1.00 96.81 92 VAL A CA 1
ATOM 680 C C . VAL A 1 92 ? -21.819 -16.073 3.965 1.00 96.81 92 VAL A C 1
ATOM 682 O O . VAL A 1 92 ? -22.821 -15.429 4.271 1.00 96.81 92 VAL A O 1
ATOM 685 N N . SER A 1 93 ? -20.587 -15.681 4.275 1.00 97.75 93 SER A N 1
ATOM 686 C CA . SER A 1 93 ? -20.229 -14.408 4.899 1.00 97.75 93 SER A CA 1
ATOM 687 C C . SER A 1 93 ? -18.965 -13.854 4.238 1.00 97.75 93 SER A C 1
ATOM 689 O O . SER A 1 93 ? -18.059 -14.611 3.883 1.00 97.75 93 SER A O 1
ATOM 691 N N . VAL A 1 94 ? -18.920 -12.541 4.028 1.00 96.44 94 VAL A N 1
ATOM 692 C CA . VAL A 1 94 ? -17.862 -11.847 3.282 1.00 96.44 94 VAL A CA 1
ATOM 693 C C . VAL A 1 94 ? -17.100 -10.904 4.205 1.00 96.44 94 VAL A C 1
ATOM 695 O O . VAL A 1 94 ? -17.719 -10.155 4.950 1.00 96.44 94 VAL A O 1
ATOM 698 N N . GLY A 1 95 ? -15.770 -10.947 4.131 1.00 92.31 95 GLY A N 1
ATOM 699 C CA . GLY A 1 95 ? -14.863 -10.068 4.868 1.00 92.31 95 GLY A CA 1
ATOM 700 C C . GLY A 1 95 ? -13.975 -9.251 3.927 1.00 92.31 95 GLY A C 1
ATOM 701 O O . GLY A 1 95 ? -14.195 -9.220 2.711 1.00 92.31 95 GLY A O 1
ATOM 702 N N . VAL A 1 96 ? -12.930 -8.598 4.447 1.00 91.00 96 VAL A N 1
ATOM 703 C CA . VAL A 1 96 ? -12.066 -7.722 3.626 1.00 91.00 96 VAL A CA 1
ATOM 704 C C . VAL A 1 96 ? -11.104 -8.545 2.760 1.00 91.00 96 VAL A C 1
ATOM 706 O O . VAL A 1 96 ? -9.993 -8.911 3.148 1.00 91.00 96 VAL A O 1
ATOM 709 N N . GLY A 1 97 ? -11.551 -8.830 1.535 1.00 90.00 97 GLY A N 1
ATOM 710 C CA . GLY A 1 97 ? -10.788 -9.563 0.520 1.00 90.00 97 GLY A CA 1
ATOM 711 C C . GLY A 1 97 ? -10.845 -11.088 0.655 1.00 90.00 97 GLY A C 1
ATOM 712 O O . GLY A 1 97 ? -10.090 -11.783 -0.026 1.00 90.00 97 GLY A O 1
ATOM 713 N N . TYR A 1 98 ? -11.722 -11.621 1.507 1.00 96.88 98 TYR A N 1
ATOM 714 C CA . TYR A 1 98 ? -11.948 -13.059 1.653 1.00 96.88 98 TYR A CA 1
ATOM 715 C C . TYR A 1 98 ? -13.427 -13.375 1.913 1.00 96.88 98 TYR A C 1
ATOM 717 O O . TYR A 1 98 ? -14.255 -12.489 2.128 1.00 96.88 98 TYR A O 1
ATOM 725 N N . THR A 1 99 ? -13.794 -14.645 1.818 1.00 97.12 99 THR A N 1
ATOM 726 C CA . THR A 1 99 ? -15.167 -15.128 1.996 1.00 97.12 99 THR A CA 1
ATOM 727 C C . THR A 1 99 ? -15.131 -16.462 2.718 1.00 97.12 99 THR A C 1
ATOM 729 O O . THR A 1 99 ? -14.273 -17.290 2.423 1.00 97.12 99 THR A O 1
ATOM 732 N N . CYS A 1 100 ? -16.073 -16.677 3.630 1.00 97.69 100 CYS A N 1
ATOM 733 C CA . CYS A 1 100 ? -16.321 -17.954 4.285 1.00 97.69 100 CYS A CA 1
ATOM 734 C C . CYS A 1 100 ? -17.746 -18.432 3.993 1.00 97.69 100 CYS A C 1
ATOM 736 O O . CYS A 1 100 ? -18.649 -17.633 3.750 1.00 97.69 100 CYS A O 1
ATOM 738 N N . GLY A 1 101 ? -17.982 -19.737 4.052 1.00 96.69 101 GLY A N 1
ATOM 739 C CA . GLY A 1 101 ? -19.319 -20.304 3.953 1.00 96.69 101 GLY A CA 1
ATOM 740 C C . GLY A 1 101 ? -19.424 -21.679 4.592 1.00 96.69 101 GLY A C 1
ATOM 741 O O . GLY A 1 101 ? -18.468 -22.453 4.578 1.00 96.69 101 GLY A O 1
ATOM 742 N N . ILE A 1 102 ? -20.601 -21.981 5.130 1.00 96.94 102 ILE A N 1
ATOM 743 C CA . ILE A 1 102 ? -20.943 -23.287 5.699 1.00 96.94 102 ILE A CA 1
ATOM 744 C C . ILE A 1 102 ? -21.518 -24.162 4.589 1.00 96.94 102 ILE A C 1
ATOM 746 O O . ILE A 1 102 ? -22.408 -23.736 3.850 1.00 96.94 102 ILE A O 1
ATOM 750 N N . ARG A 1 103 ? -21.006 -25.385 4.456 1.00 93.50 103 ARG A N 1
ATOM 751 C CA . ARG A 1 103 ? -21.533 -26.406 3.546 1.00 93.50 103 ARG A CA 1
ATOM 752 C C . ARG A 1 103 ? -22.768 -27.091 4.138 1.00 93.50 103 ARG A C 1
ATOM 754 O O . ARG A 1 103 ? -22.992 -27.078 5.342 1.00 93.50 103 ARG A O 1
ATOM 761 N N . THR A 1 104 ? -23.532 -27.799 3.311 1.00 93.12 104 THR A N 1
ATOM 762 C CA . THR A 1 104 ? -24.672 -28.633 3.754 1.00 93.12 104 THR A CA 1
ATOM 763 C C . THR A 1 104 ? -24.327 -29.739 4.762 1.00 93.12 104 THR A C 1
ATOM 765 O O . THR A 1 104 ? -25.239 -30.329 5.328 1.00 93.12 104 THR A O 1
ATOM 768 N N . ASP A 1 105 ? -23.044 -30.044 4.972 1.00 91.12 105 ASP A N 1
ATOM 769 C CA . ASP A 1 105 ? -22.542 -30.978 5.993 1.00 91.12 105 ASP A CA 1
ATOM 770 C C . ASP A 1 105 ? -22.092 -30.283 7.300 1.00 91.12 105 ASP A C 1
ATOM 772 O O . ASP A 1 105 ? -21.583 -30.941 8.203 1.00 91.12 105 ASP A O 1
ATOM 776 N N . GLY A 1 106 ? -22.277 -28.962 7.413 1.00 91.69 106 GLY A N 1
ATOM 777 C CA . GLY A 1 106 ? -21.869 -28.152 8.564 1.00 91.69 106 GLY A CA 1
ATOM 778 C C . GLY A 1 106 ? -20.404 -27.705 8.545 1.00 91.69 106 GLY A C 1
ATOM 779 O O . GLY A 1 106 ? -20.025 -26.861 9.353 1.00 91.69 106 GLY A O 1
ATOM 780 N N . THR A 1 107 ? -19.566 -28.210 7.634 1.00 95.19 107 THR A N 1
ATOM 781 C CA . THR A 1 107 ? -18.154 -27.796 7.560 1.00 95.19 107 THR A CA 1
ATOM 782 C C . THR A 1 107 ? -18.002 -26.415 6.924 1.00 95.19 107 THR A C 1
ATOM 784 O O . THR A 1 107 ? -18.695 -26.077 5.961 1.00 95.19 107 THR A O 1
ATOM 787 N N . VAL A 1 108 ? -17.049 -25.619 7.410 1.00 96.44 108 VAL A N 1
ATOM 788 C CA . VAL A 1 108 ? -16.729 -24.311 6.821 1.00 96.44 108 VAL A CA 1
ATOM 789 C C . VAL A 1 108 ? -15.738 -24.467 5.658 1.00 96.44 108 VAL A C 1
ATOM 791 O O . VAL A 1 108 ? -14.876 -25.350 5.630 1.00 96.44 108 VAL A O 1
ATOM 794 N N . ALA A 1 109 ? -15.875 -23.611 4.651 1.00 95.56 109 ALA A N 1
ATOM 795 C CA . ALA A 1 109 ? -14.865 -23.340 3.638 1.00 95.56 109 ALA A CA 1
ATOM 796 C C . ALA A 1 109 ? -14.605 -21.838 3.618 1.00 95.56 109 ALA A C 1
ATOM 798 O O . ALA A 1 109 ? -15.568 -21.076 3.595 1.00 95.56 109 ALA A O 1
ATOM 799 N N . CYS A 1 110 ? -13.346 -21.417 3.552 1.00 97.06 110 CYS A N 1
ATOM 800 C CA . CYS A 1 110 ? -13.006 -20.022 3.298 1.00 97.06 110 CYS A CA 1
ATOM 801 C C . CYS A 1 110 ? -12.019 -19.912 2.130 1.00 97.06 110 CYS A C 1
ATOM 803 O O . CYS A 1 110 ? -11.284 -20.856 1.838 1.00 97.06 110 CYS A O 1
ATOM 805 N N . TRP A 1 111 ? -12.042 -18.782 1.427 1.00 97.50 111 TRP A N 1
ATOM 806 C CA . TRP A 1 111 ? -11.188 -18.511 0.272 1.00 97.50 111 TRP A CA 1
ATOM 807 C C . TRP A 1 111 ? -10.952 -17.008 0.082 1.00 97.50 111 TRP A C 1
ATOM 809 O O . TRP A 1 111 ? -11.793 -16.180 0.431 1.00 97.50 111 TRP A O 1
ATOM 819 N N . GLY A 1 112 ? -9.819 -16.661 -0.532 1.00 97.31 112 GLY A N 1
ATOM 820 C CA . GLY A 1 112 ? -9.382 -15.281 -0.750 1.00 97.31 112 GLY A CA 1
ATOM 821 C C . GLY A 1 112 ? -8.138 -14.944 0.070 1.00 97.31 112 GLY A C 1
ATOM 822 O O . GLY A 1 112 ? -7.241 -15.776 0.212 1.00 97.31 112 GLY A O 1
ATOM 823 N N . ARG A 1 113 ? -8.069 -13.710 0.579 1.00 93.25 113 ARG A N 1
ATOM 824 C CA . ARG A 1 113 ? -6.961 -13.201 1.397 1.00 93.25 113 ARG A CA 1
ATOM 825 C C . ARG A 1 113 ? -6.751 -14.074 2.644 1.00 93.25 113 ARG A C 1
ATOM 827 O O . ARG A 1 113 ? -7.707 -14.413 3.339 1.00 93.25 113 ARG A O 1
ATOM 834 N N . ASN A 1 114 ? -5.498 -14.438 2.924 1.00 96.31 114 ASN A N 1
ATOM 835 C CA . ASN A 1 114 ? -5.142 -15.346 4.026 1.00 96.31 114 ASN A CA 1
ATOM 836 C C . ASN A 1 114 ? -3.902 -14.895 4.825 1.00 96.31 114 ASN A C 1
ATOM 838 O O . ASN A 1 114 ? -3.276 -15.716 5.487 1.00 96.31 114 ASN A O 1
ATOM 842 N N . ASN A 1 115 ? -3.517 -13.612 4.750 1.00 94.31 115 ASN A N 1
ATOM 843 C CA . ASN A 1 115 ? -2.302 -13.084 5.396 1.00 94.31 115 ASN A CA 1
ATOM 844 C C . ASN A 1 115 ? -2.256 -13.299 6.919 1.00 94.31 115 ASN A C 1
ATOM 846 O O . ASN A 1 115 ? -1.169 -13.319 7.481 1.00 94.31 115 ASN A O 1
ATOM 850 N N . TYR A 1 116 ? -3.414 -13.457 7.566 1.00 92.62 116 TYR A N 1
ATOM 851 C CA . TYR A 1 116 ? -3.544 -13.674 9.009 1.00 92.62 116 TYR A CA 1
ATOM 852 C C . TYR A 1 116 ? -4.116 -15.063 9.340 1.00 92.62 116 TYR A C 1
ATOM 854 O O . TYR A 1 116 ? -4.464 -15.330 10.482 1.00 92.62 116 TYR A O 1
ATOM 862 N N . GLY A 1 117 ? -4.271 -15.951 8.349 1.00 95.12 117 GLY A N 1
ATOM 863 C CA . GLY A 1 117 ? -4.946 -17.243 8.519 1.00 95.12 117 GLY A CA 1
ATOM 864 C C . GLY A 1 117 ? -6.480 -17.187 8.445 1.00 95.12 117 GLY A C 1
ATOM 865 O O . GLY A 1 117 ? -7.131 -18.210 8.633 1.00 95.12 117 GLY A O 1
ATOM 866 N N . GLN A 1 118 ? -7.089 -16.041 8.119 1.00 96.56 118 GLN A N 1
ATOM 867 C CA . GLN A 1 118 ? -8.552 -15.864 8.133 1.00 96.56 118 GLN A CA 1
ATOM 868 C C . GLN A 1 118 ? -9.325 -16.728 7.118 1.00 96.56 118 GLN A C 1
ATOM 870 O O . GLN A 1 118 ? -10.503 -17.023 7.315 1.00 96.56 118 GLN A O 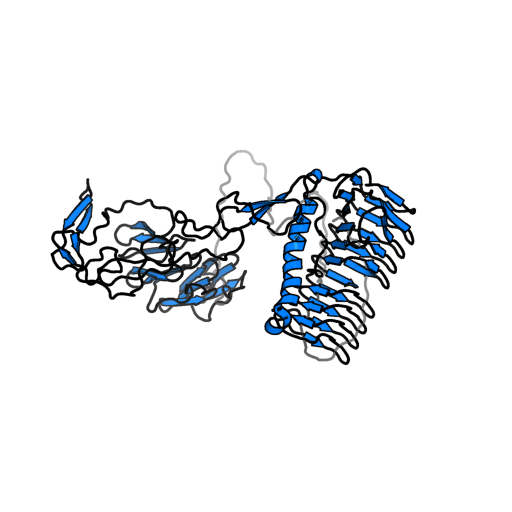1
ATOM 875 N N . SER A 1 119 ? -8.658 -17.187 6.055 1.00 96.69 119 SER A N 1
ATOM 876 C CA . SER A 1 119 ? -9.203 -18.164 5.103 1.00 96.69 119 SER A CA 1
ATOM 877 C C . SER A 1 119 ? -8.876 -19.621 5.477 1.00 96.69 119 SER A C 1
ATOM 879 O O . SER A 1 119 ? -9.074 -20.520 4.661 1.00 96.69 119 SER A O 1
ATOM 881 N N . THR A 1 120 ? -8.391 -19.872 6.696 1.00 95.88 120 THR A N 1
ATOM 882 C CA . THR A 1 120 ? -7.977 -21.194 7.196 1.00 95.88 120 THR A CA 1
ATOM 883 C C . THR A 1 120 ? -8.864 -21.596 8.383 1.00 95.88 120 THR A C 1
ATOM 885 O O . THR A 1 120 ? -8.425 -21.507 9.527 1.00 95.88 120 THR A O 1
ATOM 888 N N . PRO A 1 121 ? -10.134 -21.979 8.140 1.00 95.94 121 PRO A N 1
ATOM 889 C CA . PRO A 1 121 ? -11.074 -22.282 9.212 1.00 95.94 121 PRO A CA 1
ATOM 890 C C . PRO A 1 121 ? -10.638 -23.521 10.014 1.00 95.94 121 PRO A C 1
ATOM 892 O O . PRO A 1 121 ? -10.076 -24.456 9.428 1.00 95.94 121 PRO A O 1
ATOM 895 N N . PRO A 1 122 ? -10.928 -23.566 11.326 1.00 94.81 122 PRO A N 1
ATOM 896 C CA . PRO A 1 122 ? -10.730 -24.755 12.142 1.00 94.81 122 PRO A CA 1
ATOM 897 C C . PRO A 1 122 ? -11.616 -25.916 11.664 1.00 94.81 122 PRO A C 1
ATOM 899 O O . PRO A 1 122 ? -12.617 -25.744 10.960 1.00 94.81 122 PRO A O 1
ATOM 902 N N . GLY A 1 123 ? -11.224 -27.135 12.034 1.00 90.69 123 GLY A N 1
ATOM 903 C CA . GLY A 1 123 ? -12.020 -28.330 11.769 1.00 90.69 123 GLY A CA 1
ATOM 904 C C . GLY A 1 123 ? -13.185 -28.437 12.749 1.00 90.69 123 GLY A C 1
ATOM 905 O O . GLY A 1 123 ? -12.990 -28.283 13.946 1.00 90.69 123 GLY A O 1
ATOM 906 N N . GLY A 1 124 ? -14.379 -28.753 12.254 1.00 93.31 124 GLY A N 1
ATOM 907 C CA . GLY A 1 124 ? -15.582 -28.858 13.079 1.00 93.31 124 GLY A CA 1
ATOM 908 C C . GLY A 1 124 ? -16.854 -28.687 12.254 1.00 93.31 124 GLY A C 1
ATOM 909 O O . GLY A 1 124 ? -16.806 -28.633 11.020 1.00 93.31 124 GLY A O 1
ATOM 910 N N . THR A 1 125 ? -17.992 -28.597 12.943 1.00 95.56 125 THR A N 1
ATOM 911 C CA . THR A 1 125 ? -19.301 -28.310 12.343 1.00 95.56 125 THR A CA 1
ATOM 912 C C . THR A 1 125 ? -19.916 -27.066 12.963 1.00 95.56 125 THR A C 1
ATOM 914 O O . THR A 1 125 ? -20.085 -26.980 14.179 1.00 95.56 125 THR A O 1
ATOM 917 N N . PHE A 1 126 ? -20.288 -26.121 12.106 1.00 97.56 126 PHE A N 1
ATOM 918 C CA . PHE A 1 126 ? -20.766 -24.799 12.483 1.00 97.56 126 PHE A CA 1
ATOM 919 C C . PHE A 1 126 ? -22.228 -24.616 12.075 1.00 97.56 126 PHE A C 1
ATOM 921 O O . PHE A 1 126 ? -22.658 -25.060 11.009 1.00 97.56 126 PHE A O 1
ATOM 928 N N . SER A 1 127 ? -22.992 -23.954 12.940 1.00 96.94 127 SER A N 1
ATOM 929 C CA . SER A 1 127 ? -24.372 -23.532 12.690 1.00 96.94 127 SER A CA 1
ATOM 930 C C . SER A 1 127 ? -24.442 -22.126 12.082 1.00 96.94 127 SER A C 1
ATOM 932 O O . SER A 1 127 ? -25.361 -21.835 11.315 1.00 96.94 127 SER A O 1
ATOM 934 N N . GLN A 1 128 ? -23.445 -21.281 12.362 1.00 97.94 128 GLN A N 1
ATOM 935 C CA . GLN A 1 128 ? -23.301 -19.942 11.793 1.00 97.94 128 GLN A CA 1
ATOM 936 C C . GLN A 1 128 ? -21.819 -19.579 11.595 1.00 97.94 128 GLN A C 1
ATOM 938 O O . GLN A 1 128 ? -20.975 -19.990 12.387 1.00 97.94 128 GLN A O 1
ATOM 943 N N . VAL A 1 129 ? -21.501 -18.790 10.564 1.00 98.12 129 VAL A N 1
ATOM 944 C CA . VAL A 1 129 ? -20.189 -18.164 10.342 1.00 98.12 129 VAL A CA 1
ATOM 945 C C . VAL A 1 129 ? -20.346 -16.673 10.033 1.00 98.12 129 VAL A C 1
ATOM 947 O O . VAL A 1 129 ? -21.281 -16.261 9.342 1.00 98.12 129 VAL A O 1
ATOM 950 N N . SER A 1 130 ? -19.416 -15.862 10.529 1.00 98.31 130 SER A N 1
ATOM 951 C CA . SER A 1 130 ? -19.291 -14.436 10.239 1.00 98.31 130 SER A CA 1
ATOM 952 C C . SER A 1 130 ? -17.834 -14.086 9.926 1.00 98.31 130 SER A C 1
ATOM 954 O O . SER A 1 130 ? -16.918 -14.570 10.590 1.00 98.31 130 SER A O 1
ATOM 956 N N . ALA A 1 131 ? -17.623 -13.269 8.898 1.00 97.56 131 ALA A N 1
ATOM 957 C CA . ALA A 1 131 ? -16.319 -12.787 8.460 1.00 97.56 131 ALA A CA 1
ATOM 958 C C . ALA A 1 131 ? -16.194 -11.281 8.748 1.00 97.56 131 ALA A C 1
ATOM 960 O O . ALA A 1 131 ? -16.965 -10.490 8.209 1.00 97.56 131 ALA A O 1
ATOM 961 N N . GLY A 1 132 ? -15.238 -10.904 9.598 1.00 95.25 132 GLY A N 1
ATOM 962 C CA . GLY A 1 132 ? -14.841 -9.519 9.847 1.00 95.25 132 GLY A CA 1
ATOM 963 C C . GLY A 1 132 ? -13.824 -9.026 8.813 1.00 95.25 132 GLY A C 1
ATOM 964 O O . GLY A 1 132 ? -13.761 -9.522 7.684 1.00 95.25 132 GLY A O 1
ATOM 965 N N . TRP A 1 133 ? -12.989 -8.044 9.165 1.00 95.19 133 TRP A N 1
ATOM 966 C CA . TRP A 1 133 ? -11.948 -7.578 8.234 1.00 95.19 133 TRP A CA 1
ATOM 967 C C . TRP A 1 133 ? -10.851 -8.619 8.025 1.00 95.19 133 TRP A C 1
ATOM 969 O O . TRP A 1 133 ? -10.614 -9.047 6.892 1.00 95.19 133 TRP A O 1
ATOM 979 N N . TYR A 1 134 ? -10.191 -9.025 9.111 1.00 95.44 134 TYR A N 1
ATOM 980 C CA . TYR A 1 134 ? -9.020 -9.908 9.081 1.00 95.44 134 TYR A CA 1
ATOM 981 C C . TYR A 1 134 ? -9.162 -11.140 9.978 1.00 95.44 134 TYR A C 1
ATOM 983 O O . TYR A 1 134 ? -8.214 -11.911 10.098 1.00 95.44 134 TYR A O 1
ATOM 991 N N . HIS A 1 135 ? -10.347 -11.365 10.542 1.00 97.81 135 HIS A N 1
ATOM 992 C CA . HIS A 1 135 ? -10.708 -12.515 11.365 1.00 97.81 135 HIS A CA 1
ATOM 993 C C . HIS A 1 135 ? -12.121 -12.998 11.041 1.00 97.81 135 HIS A C 1
ATOM 995 O O . HIS A 1 135 ? -12.991 -12.209 10.680 1.00 97.81 135 HIS A O 1
ATOM 1001 N N . ALA A 1 136 ? -12.369 -14.296 11.179 1.00 97.81 136 ALA A N 1
ATOM 1002 C CA . ALA A 1 136 ? -13.701 -14.884 11.113 1.00 97.81 136 ALA A CA 1
ATOM 1003 C C . ALA A 1 136 ? -14.028 -15.602 12.424 1.00 97.81 136 ALA A C 1
ATOM 1005 O O . ALA A 1 136 ? -13.136 -16.077 13.122 1.00 97.81 136 ALA A O 1
ATOM 1006 N N . CYS A 1 137 ? -15.318 -15.695 12.729 1.00 98.12 137 CYS A N 1
ATOM 1007 C CA . CYS A 1 137 ? -15.845 -16.424 13.874 1.00 98.12 137 CYS A CA 1
ATOM 1008 C C . CYS A 1 137 ? -17.011 -17.308 13.437 1.00 98.12 137 CYS A C 1
ATOM 1010 O O . CYS A 1 137 ? -17.799 -16.929 12.566 1.00 98.12 137 CYS A O 1
ATOM 1012 N N . GLY A 1 138 ? -17.156 -18.470 14.063 1.00 97.56 138 GLY A N 1
ATOM 1013 C CA . GLY A 1 138 ? -18.277 -19.372 13.853 1.00 97.56 138 GLY A CA 1
ATOM 1014 C C . GLY A 1 138 ? -18.892 -19.836 15.166 1.00 97.56 138 GLY A C 1
ATOM 1015 O O . GLY A 1 138 ? -18.183 -20.051 16.145 1.00 97.56 138 GLY A O 1
ATOM 1016 N N . VAL A 1 139 ? -20.214 -20.017 15.164 1.00 98.25 139 VAL A N 1
ATOM 1017 C CA . VAL A 1 139 ? -20.940 -20.704 16.239 1.00 98.25 139 VAL A CA 1
ATOM 1018 C C . VAL A 1 139 ? -20.960 -22.192 15.906 1.00 98.25 139 VAL A C 1
ATOM 1020 O O . VAL A 1 139 ? -21.502 -22.588 14.869 1.00 98.25 139 VAL A O 1
ATOM 1023 N N . GLY A 1 140 ? -20.367 -23.020 16.761 1.00 96.56 140 GLY A N 1
ATOM 1024 C CA . GLY A 1 140 ? -20.413 -24.474 16.668 1.00 96.56 140 GLY A CA 1
ATOM 1025 C C . GLY A 1 140 ? -21.845 -25.010 16.740 1.00 96.56 140 GLY A C 1
ATOM 1026 O O . GLY A 1 140 ? -22.785 -24.329 17.158 1.00 96.56 140 GLY A O 1
ATOM 1027 N N . THR A 1 141 ? -22.057 -26.259 16.332 1.00 94.94 141 THR A N 1
ATOM 1028 C CA . THR A 1 141 ? -23.366 -26.927 16.492 1.00 94.94 141 THR A CA 1
ATOM 1029 C C . THR A 1 141 ? -23.748 -27.206 17.953 1.00 94.94 141 THR A C 1
ATOM 1031 O O . THR A 1 141 ? -24.893 -27.555 18.224 1.00 94.94 141 THR A O 1
ATOM 1034 N N . ASP A 1 142 ? -22.809 -27.047 18.886 1.00 93.88 142 ASP A N 1
ATOM 1035 C CA . ASP A 1 142 ? -22.995 -27.104 20.341 1.00 93.88 142 ASP A CA 1
ATOM 1036 C C . ASP A 1 142 ? -23.195 -25.717 20.993 1.00 93.88 142 ASP A C 1
ATOM 1038 O O . ASP A 1 142 ? -23.388 -25.625 22.205 1.00 93.88 142 ASP A O 1
ATOM 1042 N N . GLY A 1 143 ? -23.173 -24.640 20.198 1.00 93.25 143 GLY A N 1
ATOM 1043 C CA . GLY A 1 143 ? -23.290 -23.260 20.665 1.00 93.25 143 GLY A CA 1
ATOM 1044 C C . GLY A 1 143 ? -21.982 -22.632 21.157 1.00 93.25 143 GLY A C 1
ATOM 1045 O O . GLY A 1 143 ? -22.007 -21.473 21.561 1.00 93.25 143 GLY A O 1
ATOM 1046 N N . THR A 1 144 ? -20.847 -23.336 21.134 1.00 95.44 144 THR A N 1
ATOM 1047 C CA . THR A 1 144 ? -19.538 -22.711 21.406 1.00 95.44 144 THR A CA 1
ATOM 1048 C C . THR A 1 144 ? -19.149 -21.749 20.278 1.00 95.44 144 THR A C 1
ATOM 1050 O O . THR A 1 144 ? -19.699 -21.821 19.178 1.00 95.44 144 THR A O 1
ATOM 1053 N N . VAL A 1 145 ? -18.223 -20.820 20.531 1.00 97.75 145 VAL A N 1
ATOM 1054 C CA . VAL A 1 145 ? -17.685 -19.924 19.494 1.00 97.75 145 VAL A CA 1
ATOM 1055 C C . VAL A 1 145 ? -16.210 -20.221 19.288 1.00 97.75 145 VAL A C 1
ATOM 1057 O O . VAL A 1 145 ? -15.436 -20.208 20.241 1.00 97.75 145 VAL A O 1
ATOM 1060 N N . GLU A 1 146 ? -15.822 -20.420 18.032 1.00 97.31 146 GLU A N 1
ATOM 1061 C CA . GLU A 1 146 ? -14.423 -20.450 17.611 1.00 97.31 146 GLU A CA 1
ATOM 1062 C C . GLU A 1 146 ? -14.162 -19.291 16.650 1.00 97.31 146 GLU A C 1
ATOM 1064 O O . GLU A 1 146 ? -14.961 -19.031 15.748 1.00 97.31 146 GLU A O 1
ATOM 1069 N N . CYS A 1 147 ? -13.033 -18.607 16.823 1.00 97.94 147 CYS A N 1
ATOM 1070 C CA . CYS A 1 147 ? -12.582 -17.542 15.935 1.00 97.94 147 CYS A CA 1
ATOM 1071 C C . CYS A 1 147 ? -11.158 -17.816 15.445 1.00 97.94 147 CYS A C 1
ATOM 1073 O O . CYS A 1 147 ? -10.363 -18.457 16.131 1.00 97.94 147 CYS A O 1
ATOM 1075 N N . TRP A 1 148 ? -10.837 -17.332 14.247 1.00 98.12 148 TRP A N 1
ATOM 1076 C CA . TRP A 1 148 ? -9.549 -17.536 13.592 1.00 98.12 148 TRP A CA 1
ATOM 1077 C C . TRP A 1 148 ? -9.204 -16.363 12.666 1.00 98.12 148 TRP A C 1
ATOM 1079 O O . TRP A 1 148 ? -10.080 -15.719 12.086 1.00 98.12 148 TRP A O 1
ATOM 1089 N N . GLY A 1 149 ? -7.910 -16.118 12.474 1.00 97.62 149 GLY A N 1
ATOM 1090 C CA . GLY A 1 149 ? -7.399 -14.980 11.713 1.00 97.62 149 GLY A CA 1
ATO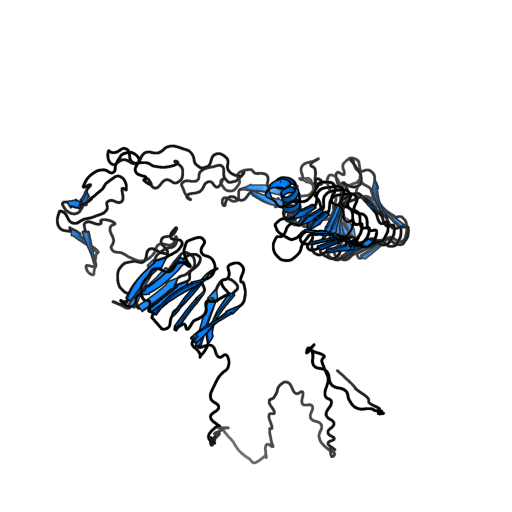M 1091 C C . GLY A 1 149 ? -6.575 -14.044 12.595 1.00 97.62 149 GLY A C 1
ATOM 1092 O O . GLY A 1 149 ? -5.925 -14.489 13.540 1.00 97.62 149 GLY A O 1
ATOM 1093 N N . ASP A 1 150 ? -6.621 -12.745 12.295 1.00 96.56 150 ASP A N 1
ATOM 1094 C CA . ASP A 1 150 ? -5.986 -11.711 13.112 1.00 96.56 150 ASP A CA 1
ATOM 1095 C C . ASP A 1 150 ? -6.527 -11.716 14.550 1.00 96.56 150 ASP A C 1
ATOM 1097 O O . ASP A 1 150 ? -7.720 -11.905 14.799 1.00 96.56 150 ASP A O 1
ATOM 1101 N N . ASN A 1 151 ? -5.626 -11.492 15.502 1.00 96.88 151 ASN A N 1
ATOM 1102 C CA . ASN A 1 151 ? -5.938 -11.426 16.924 1.00 96.88 151 ASN A CA 1
ATOM 1103 C C . ASN A 1 151 ? -5.222 -10.264 17.629 1.00 96.88 151 ASN A C 1
ATOM 1105 O O . ASN A 1 151 ? -5.053 -10.298 18.846 1.00 96.88 151 ASN A O 1
ATOM 1109 N N . SER A 1 152 ? -4.788 -9.249 16.871 1.00 93.69 152 SER A N 1
ATOM 1110 C CA . SER A 1 152 ? -4.011 -8.104 17.372 1.00 93.69 152 SER A CA 1
ATOM 1111 C C . SER A 1 152 ? -4.684 -7.336 18.521 1.00 93.69 152 SER A C 1
ATOM 1113 O O . SER A 1 152 ? -3.990 -6.693 19.300 1.00 93.69 152 SER A O 1
ATOM 1115 N N . TYR A 1 153 ? -6.012 -7.437 18.659 1.00 90.38 153 TYR A N 1
ATOM 1116 C CA . TYR A 1 153 ? -6.803 -6.816 19.729 1.00 90.38 153 TYR A CA 1
ATOM 1117 C C . TYR A 1 153 ? -7.601 -7.835 20.560 1.00 90.38 153 TYR A C 1
ATOM 1119 O O . TYR A 1 153 ? -8.495 -7.453 21.308 1.00 90.38 153 TYR A O 1
ATOM 1127 N N . GLY A 1 154 ? -7.331 -9.138 20.419 1.00 95.44 154 GLY A N 1
ATOM 1128 C CA . GLY A 1 154 ? -8.108 -10.197 21.073 1.00 95.44 154 GLY A CA 1
ATOM 1129 C C . GLY A 1 154 ? -9.432 -10.545 20.378 1.00 95.44 154 GLY A C 1
ATOM 1130 O O . GLY A 1 154 ? -10.225 -11.305 20.927 1.00 95.44 154 GLY A O 1
ATOM 1131 N N . GLN A 1 155 ? -9.699 -10.033 19.171 1.00 96.56 155 GLN A N 1
ATOM 1132 C CA . GLN A 1 155 ? -10.971 -10.236 18.460 1.00 96.56 155 GLN A CA 1
ATOM 1133 C C . GLN A 1 155 ? -11.229 -11.682 17.997 1.00 96.56 155 GLN A C 1
ATOM 1135 O O . GLN A 1 155 ? -12.380 -12.055 17.747 1.00 96.56 155 GLN A O 1
ATOM 1140 N N . SER A 1 156 ? -10.171 -12.497 17.937 1.00 97.31 156 SER A N 1
ATOM 1141 C CA . SER A 1 156 ? -10.223 -13.946 17.719 1.00 97.31 156 SER A CA 1
ATOM 1142 C C . SER A 1 156 ? -10.112 -14.764 19.017 1.00 97.31 156 SER A C 1
ATOM 1144 O O . SER A 1 156 ? -9.975 -15.983 18.956 1.00 97.31 156 SER A O 1
ATOM 1146 N N . THR A 1 157 ? -10.207 -14.127 20.188 1.00 96.06 157 THR A N 1
ATOM 1147 C CA . THR A 1 157 ? -10.268 -14.782 21.504 1.00 96.06 157 THR A CA 1
ATOM 1148 C C . THR A 1 157 ? -11.696 -14.677 22.062 1.00 96.06 157 THR A C 1
ATOM 1150 O O . THR A 1 157 ? -11.976 -13.767 22.844 1.00 96.06 157 THR A O 1
ATOM 1153 N N . PRO A 1 158 ? -12.636 -15.552 21.652 1.00 95.94 158 PRO A N 1
ATOM 1154 C CA . PRO A 1 158 ? -14.015 -15.476 22.117 1.00 95.94 158 PRO A CA 1
ATOM 1155 C C . PRO A 1 158 ? -14.130 -15.788 23.620 1.00 95.94 158 PRO A C 1
ATOM 1157 O O . PRO A 1 158 ? -13.428 -16.671 24.125 1.00 95.94 158 PRO A O 1
ATOM 1160 N N . PRO A 1 159 ? -15.029 -15.104 24.345 1.00 94.06 159 PRO A N 1
ATOM 1161 C CA . PRO A 1 159 ? -15.305 -15.394 25.743 1.00 94.06 159 PRO A CA 1
ATOM 1162 C C . PRO A 1 159 ? -16.050 -16.725 25.907 1.00 94.06 159 PRO A C 1
ATOM 1164 O O . PRO A 1 159 ? -16.749 -17.205 25.014 1.00 94.06 159 PRO A O 1
ATOM 1167 N N . GLY A 1 160 ? -15.920 -17.327 27.091 1.00 90.25 160 GLY A N 1
ATOM 1168 C CA . GLY A 1 160 ? -16.532 -18.620 27.394 1.00 90.25 160 GLY A CA 1
ATOM 1169 C C . GLY A 1 160 ? -18.066 -18.596 27.435 1.00 90.25 160 GLY A C 1
ATOM 1170 O O . GLY A 1 160 ? -18.702 -17.565 27.669 1.00 90.25 160 GLY A O 1
ATOM 1171 N N . GLY A 1 161 ? -18.671 -19.773 27.261 1.00 93.75 161 GLY A N 1
ATOM 1172 C CA . GLY A 1 161 ? -20.120 -19.993 27.304 1.00 93.75 161 GLY A CA 1
ATOM 1173 C C . GLY A 1 161 ? -20.715 -20.325 25.935 1.00 93.75 161 GLY A C 1
ATOM 1174 O O . GLY A 1 161 ? -20.001 -20.754 25.031 1.00 93.75 161 GLY A O 1
ATOM 1175 N N . THR A 1 162 ? -22.034 -20.161 25.804 1.00 95.25 162 THR A N 1
ATOM 1176 C CA . THR A 1 162 ? -22.794 -20.544 24.606 1.00 95.25 162 THR A CA 1
ATOM 1177 C C . THR A 1 162 ? -23.501 -19.362 23.953 1.00 95.25 162 THR A C 1
ATOM 1179 O O .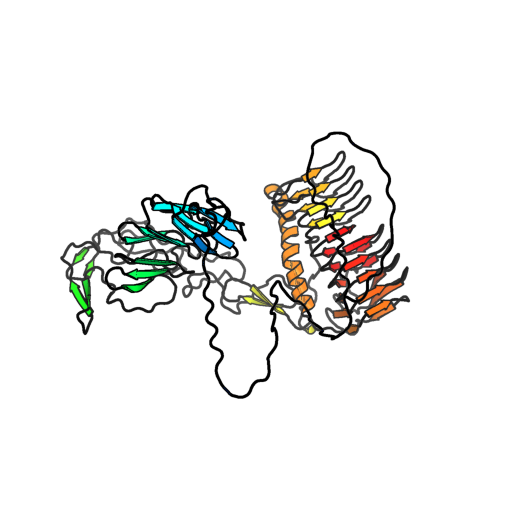 THR A 1 162 ? -24.088 -18.511 24.626 1.00 95.25 162 THR A O 1
ATOM 1182 N N . PHE A 1 163 ? -23.483 -19.354 22.624 1.00 98.19 163 PHE A N 1
ATOM 1183 C CA . PHE A 1 163 ? -23.991 -18.302 21.755 1.00 98.19 163 PHE A CA 1
ATOM 1184 C C . PHE A 1 163 ? -24.972 -18.863 20.719 1.00 98.19 163 PHE A C 1
ATOM 1186 O O . PHE A 1 163 ? -24.940 -20.037 20.359 1.00 98.19 163 PHE A O 1
ATOM 1193 N N . THR A 1 164 ? -25.864 -17.997 20.247 1.00 97.38 164 THR A N 1
ATOM 1194 C CA . THR A 1 164 ? -26.835 -18.268 19.173 1.00 97.38 164 THR A CA 1
ATOM 1195 C C . THR A 1 164 ? -26.526 -17.483 17.902 1.00 97.38 164 THR A C 1
ATOM 1197 O O . THR A 1 164 ? -26.955 -17.880 16.820 1.00 97.38 164 THR A O 1
ATOM 1200 N N . GLN A 1 165 ? -25.765 -16.391 18.023 1.00 98.00 165 GLN A N 1
ATOM 1201 C CA . GLN A 1 165 ? -25.292 -15.585 16.904 1.00 98.00 165 GLN A CA 1
ATOM 1202 C C . GLN A 1 165 ? -23.904 -15.000 17.209 1.00 98.00 165 GLN A C 1
ATOM 1204 O O . GLN A 1 165 ? -23.642 -14.635 18.353 1.00 98.00 165 GLN A O 1
ATOM 1209 N N . VAL A 1 166 ? -23.064 -14.826 16.186 1.00 98.06 166 VAL A N 1
ATOM 1210 C CA . VAL A 1 166 ? -21.876 -13.951 16.170 1.00 98.06 166 VAL A CA 1
ATOM 1211 C C . VAL A 1 166 ? -21.870 -13.031 14.943 1.00 98.06 166 VAL A C 1
ATOM 1213 O O . VAL A 1 166 ? -22.415 -13.367 13.888 1.00 98.06 166 VAL A O 1
ATOM 1216 N N . SER A 1 167 ? -21.223 -11.875 15.071 1.00 98.12 167 SER A N 1
ATOM 1217 C CA . SER A 1 167 ? -20.933 -10.919 14.003 1.00 98.12 167 SER A CA 1
ATOM 1218 C C . SER A 1 167 ? -19.524 -10.353 14.190 1.00 98.12 167 SER A C 1
ATOM 1220 O O . SER A 1 167 ? -19.258 -9.703 15.199 1.00 98.12 167 SER A O 1
ATOM 1222 N N . GLY A 1 168 ? -18.634 -10.572 13.221 1.00 96.31 168 GLY A N 1
ATOM 1223 C CA . GLY A 1 168 ? -17.313 -9.940 13.172 1.00 96.31 168 GLY A CA 1
ATOM 1224 C C . GLY A 1 168 ? -17.393 -8.535 12.574 1.00 96.31 168 GLY A C 1
ATOM 1225 O O . GLY A 1 168 ? -18.027 -8.347 11.538 1.00 96.31 168 GLY A O 1
ATOM 1226 N N . GLY A 1 169 ? -16.770 -7.560 13.233 1.00 94.62 169 GLY A N 1
ATOM 1227 C CA . GLY A 1 169 ? -16.593 -6.191 12.749 1.00 94.62 169 GLY A CA 1
ATOM 1228 C C . GLY A 1 169 ? -15.204 -5.966 12.141 1.00 94.62 169 GLY A C 1
ATOM 1229 O O . GLY A 1 169 ? -14.605 -6.883 11.572 1.00 94.62 169 GLY A O 1
ATOM 1230 N N . ALA A 1 170 ? -14.662 -4.751 12.270 1.00 91.62 170 ALA A N 1
ATOM 1231 C CA . ALA A 1 170 ? -13.303 -4.457 11.800 1.00 91.62 170 ALA A CA 1
ATOM 1232 C C . ALA A 1 170 ? -12.221 -5.141 12.648 1.00 91.62 170 ALA A C 1
ATOM 1234 O O . ALA A 1 170 ? -11.399 -5.895 12.133 1.00 91.62 170 ALA A O 1
ATOM 1235 N N . GLN A 1 171 ? -12.231 -4.868 13.952 1.00 93.88 171 GLN A N 1
ATOM 1236 C CA . GLN A 1 171 ? -11.230 -5.330 14.925 1.00 93.88 171 GLN A CA 1
ATOM 1237 C C . GLN A 1 171 ? -11.894 -5.817 16.221 1.00 93.88 171 GLN A C 1
ATOM 1239 O O . GLN A 1 171 ? -11.250 -5.928 17.259 1.00 93.88 171 GLN A O 1
ATOM 1244 N N . HIS A 1 172 ? -13.195 -6.095 16.165 1.00 96.12 172 HIS A N 1
ATOM 1245 C CA . HIS A 1 172 ? -14.008 -6.602 17.263 1.00 96.12 172 HIS A CA 1
ATOM 1246 C C . HIS A 1 172 ? -14.986 -7.659 16.753 1.00 96.12 172 HIS A C 1
ATOM 1248 O O . HIS A 1 172 ? -15.186 -7.821 15.546 1.00 96.12 172 HIS A O 1
ATOM 1254 N N . THR A 1 173 ? -15.599 -8.380 17.679 1.00 97.88 173 THR A N 1
ATOM 1255 C CA . THR A 1 173 ? -16.664 -9.347 17.420 1.00 97.88 173 THR A CA 1
ATOM 1256 C C . THR A 1 173 ? -17.732 -9.172 18.488 1.00 97.88 173 THR A C 1
ATOM 1258 O O . THR A 1 173 ? -17.408 -8.949 19.650 1.00 97.88 173 THR A O 1
ATOM 1261 N N . CYS A 1 174 ? -19.001 -9.289 18.107 1.00 98.00 174 CYS A N 1
ATOM 1262 C CA . CYS A 1 174 ? -20.129 -9.317 19.034 1.00 98.00 174 CYS A CA 1
ATOM 1263 C C . CYS A 1 174 ? -20.950 -10.585 18.824 1.00 98.00 174 CYS A C 1
ATOM 1265 O O . CYS A 1 174 ? -21.138 -11.017 17.686 1.00 98.00 174 CYS A O 1
ATOM 1267 N N . GLY A 1 175 ? -21.484 -11.162 19.895 1.00 97.50 175 GLY A N 1
ATOM 1268 C CA . GLY A 1 175 ? -22.352 -12.331 19.836 1.00 97.50 175 GLY A CA 1
ATOM 1269 C C . GLY A 1 175 ? -23.538 -12.244 20.787 1.00 97.50 175 GLY A C 1
ATOM 1270 O O . GLY A 1 175 ? -23.472 -11.584 21.819 1.00 97.50 175 GLY A O 1
ATOM 1271 N N . ILE A 1 176 ? -24.626 -12.928 20.432 1.00 98.12 176 ILE A N 1
ATOM 1272 C CA . ILE A 1 176 ? -25.808 -13.092 21.286 1.00 98.12 176 ILE A CA 1
ATOM 1273 C C . ILE A 1 176 ? -25.671 -14.410 22.041 1.00 98.12 176 ILE A C 1
ATOM 1275 O O . ILE A 1 176 ? -25.647 -15.478 21.421 1.00 98.12 176 ILE A O 1
ATOM 1279 N N . ARG A 1 177 ? -25.603 -14.348 23.371 1.00 96.56 177 ARG A N 1
ATOM 1280 C CA . ARG A 1 177 ? -25.593 -15.514 24.261 1.00 96.56 177 ARG A CA 1
ATOM 1281 C C . ARG A 1 177 ? -26.921 -16.273 24.203 1.00 96.56 177 ARG A C 1
ATOM 1283 O O . ARG A 1 177 ? -27.941 -15.761 23.747 1.00 96.56 177 ARG A O 1
ATOM 1290 N N . THR A 1 178 ? -26.945 -17.514 24.679 1.00 94.75 178 THR A N 1
ATOM 1291 C CA . THR A 1 178 ? -28.175 -18.336 24.713 1.00 94.75 178 THR A CA 1
ATOM 1292 C C . THR A 1 178 ? -29.292 -17.790 25.614 1.00 94.75 178 THR A C 1
ATOM 1294 O O . THR A 1 178 ? -30.442 -18.184 25.442 1.00 94.75 178 THR A O 1
ATOM 1297 N N . ASP A 1 179 ? -28.986 -16.876 26.537 1.00 91.50 179 ASP A N 1
ATOM 1298 C CA . ASP A 1 179 ? -29.969 -16.122 27.336 1.00 91.50 179 ASP A CA 1
ATOM 1299 C C . ASP A 1 179 ? -30.516 -14.864 26.621 1.00 91.50 179 ASP A C 1
ATOM 1301 O O . ASP A 1 179 ? -31.462 -14.235 27.099 1.00 91.50 179 ASP A O 1
ATOM 1305 N N . GLY A 1 180 ? -29.969 -14.524 25.450 1.00 90.75 180 GLY A N 1
ATOM 1306 C CA . GLY A 1 180 ? -30.333 -13.355 24.655 1.00 90.75 180 GLY A CA 1
ATOM 1307 C C . GLY A 1 180 ? -29.536 -12.086 24.967 1.00 90.75 180 GLY A C 1
ATOM 1308 O O . GLY A 1 180 ? -29.779 -11.077 24.310 1.00 90.75 180 GLY A O 1
ATOM 1309 N N . THR A 1 181 ? -28.611 -12.092 25.929 1.00 93.75 181 THR A N 1
ATOM 1310 C CA . THR A 1 181 ? -27.697 -10.958 26.166 1.00 93.75 181 THR A CA 1
ATOM 1311 C C . THR A 1 181 ? -26.663 -10.839 25.041 1.00 93.75 181 THR A C 1
ATOM 1313 O O . THR A 1 181 ? -26.375 -11.818 24.349 1.00 93.75 181 THR A O 1
ATOM 1316 N N . VAL A 1 182 ? -26.118 -9.639 24.821 1.00 96.75 182 VAL A N 1
ATOM 1317 C CA . VAL A 1 182 ? -25.018 -9.417 23.866 1.00 96.75 182 VAL A CA 1
ATOM 1318 C C . VAL A 1 182 ? -23.710 -9.287 24.628 1.00 96.75 182 VAL A C 1
ATOM 1320 O O . VAL A 1 182 ? -23.627 -8.527 25.587 1.00 96.75 182 VAL A O 1
ATOM 1323 N N . GLU A 1 183 ? -22.680 -9.977 24.151 1.00 96.50 183 GLU A N 1
ATOM 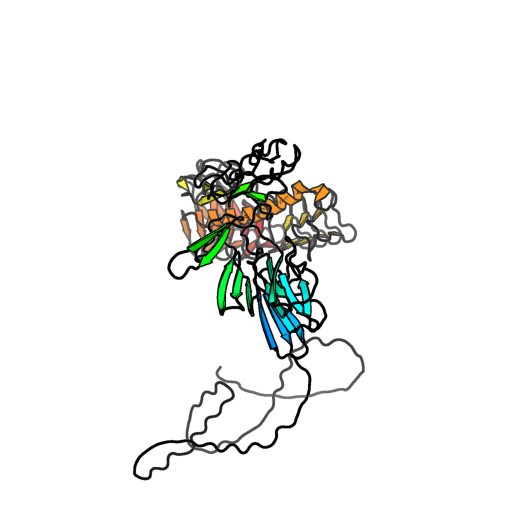1324 C CA . GLU A 1 183 ? -21.305 -9.795 24.606 1.00 96.50 183 GLU A CA 1
ATOM 1325 C C . GLU A 1 183 ? -20.408 -9.500 23.407 1.00 96.50 183 GLU A C 1
ATOM 1327 O O . GLU A 1 183 ? -20.558 -10.109 22.345 1.00 96.50 183 GLU A O 1
ATOM 1332 N N . CYS A 1 184 ? -19.489 -8.555 23.571 1.00 97.12 184 CYS A N 1
ATOM 1333 C CA . CYS A 1 184 ? -18.549 -8.150 22.538 1.00 97.12 184 CYS A CA 1
ATOM 1334 C C . CYS A 1 184 ? -17.116 -8.198 23.072 1.00 97.12 184 CYS A C 1
ATOM 1336 O O . CYS A 1 184 ? -16.880 -7.998 24.260 1.00 97.12 184 CYS A O 1
ATOM 1338 N N . TRP A 1 185 ? -16.161 -8.455 22.184 1.00 97.62 185 TRP A N 1
ATOM 1339 C CA . TRP A 1 185 ? -14.741 -8.574 22.504 1.00 97.62 185 TRP A CA 1
ATOM 1340 C C . TRP A 1 185 ? -13.871 -8.097 21.334 1.00 97.62 185 TRP A C 1
ATOM 1342 O O . TRP A 1 185 ? -14.326 -8.020 20.190 1.00 97.62 185 TRP A O 1
ATOM 1352 N N . GLY A 1 186 ? -12.607 -7.778 21.611 1.00 96.50 186 GLY A N 1
ATOM 1353 C CA . GLY A 1 186 ? -11.688 -7.159 20.656 1.00 96.50 186 GLY A CA 1
ATOM 1354 C C . GLY A 1 186 ? -11.451 -5.674 20.950 1.00 96.50 186 GLY A C 1
ATOM 1355 O O . GLY A 1 186 ? -11.565 -5.232 22.091 1.00 96.50 186 GLY A O 1
ATOM 1356 N N . ALA A 1 187 ? -11.134 -4.894 19.916 1.00 91.12 187 ALA A N 1
ATOM 1357 C CA . ALA A 1 187 ? -10.874 -3.462 20.036 1.00 91.12 187 ALA A CA 1
ATOM 1358 C C . ALA A 1 187 ? -12.119 -2.685 20.512 1.00 91.12 187 ALA A C 1
ATOM 1360 O O . ALA A 1 187 ? -13.192 -2.825 19.926 1.00 91.12 187 ALA A O 1
ATOM 1361 N N . ASN A 1 188 ? -11.956 -1.823 21.526 1.00 91.31 188 ASN A N 1
ATOM 1362 C CA . ASN A 1 188 ? -13.053 -1.048 22.132 1.00 91.31 188 ASN A CA 1
ATOM 1363 C C . ASN A 1 188 ? -12.825 0.480 22.192 1.00 91.31 188 ASN A C 1
ATOM 1365 O O . ASN A 1 188 ? -13.582 1.202 22.829 1.00 91.31 188 ASN A O 1
ATOM 1369 N N . TRP A 1 189 ? -11.792 0.975 21.512 1.00 82.50 189 TRP A N 1
ATOM 1370 C CA . TRP A 1 189 ? -11.409 2.390 21.383 1.00 82.50 189 TRP A CA 1
ATOM 1371 C C . TRP A 1 189 ? -12.506 3.370 20.927 1.00 82.50 189 TRP A C 1
ATOM 1373 O O . TRP A 1 189 ? -12.348 4.571 21.092 1.00 82.50 189 TRP A O 1
ATOM 1383 N N . ALA A 1 190 ? -13.614 2.884 20.366 1.00 81.25 190 ALA A N 1
ATOM 1384 C CA . ALA A 1 190 ? -14.775 3.691 19.997 1.00 81.25 190 ALA A CA 1
ATOM 1385 C C . ALA A 1 190 ? -16.066 3.208 20.685 1.00 81.25 190 ALA A C 1
ATOM 1387 O O . ALA A 1 190 ? -17.149 3.497 20.186 1.00 81.25 190 ALA A O 1
ATOM 1388 N N . GLY A 1 191 ? -15.980 2.417 21.764 1.00 86.12 191 GLY A N 1
ATOM 1389 C CA . GLY A 1 191 ? -17.124 1.820 22.468 1.00 86.12 191 GLY A CA 1
ATOM 1390 C C . GLY A 1 191 ? -17.837 0.688 21.710 1.00 86.12 191 GLY A C 1
ATOM 1391 O O . GLY A 1 191 ? -18.904 0.239 22.125 1.00 86.12 191 GLY A O 1
ATOM 1392 N N . GLN A 1 192 ? -17.286 0.210 20.589 1.00 90.69 192 GLN A N 1
ATOM 1393 C CA . GLN A 1 192 ? -17.934 -0.776 19.708 1.00 90.69 192 GLN A CA 1
ATOM 1394 C C . GLN A 1 192 ? -18.103 -2.171 20.328 1.00 90.69 192 GLN A C 1
ATOM 1396 O O . GLN A 1 192 ? -18.943 -2.953 19.866 1.00 90.69 192 GLN A O 1
ATOM 1401 N N . ALA A 1 193 ? -17.326 -2.463 21.372 1.00 92.38 193 ALA A N 1
ATOM 1402 C CA . ALA A 1 193 ? -17.396 -3.669 22.181 1.00 92.38 193 ALA A CA 1
ATOM 1403 C C . ALA A 1 193 ? -17.986 -3.429 23.590 1.00 92.38 193 ALA A C 1
ATOM 1405 O O . ALA A 1 193 ? -17.942 -4.333 24.420 1.00 92.38 193 ALA A O 1
ATOM 1406 N N . SER A 1 194 ? -18.606 -2.268 23.835 1.00 91.44 194 SER A N 1
ATOM 1407 C CA . SER A 1 194 ? -19.407 -1.970 25.033 1.00 91.44 194 SER A CA 1
ATOM 1408 C C . SER A 1 194 ? -20.913 -2.046 24.716 1.00 91.44 194 SER A C 1
ATOM 1410 O O . SER A 1 194 ? -21.538 -1.008 24.483 1.00 91.44 194 SER A O 1
ATOM 1412 N N . PRO A 1 195 ? -21.526 -3.246 24.644 1.00 91.62 195 PRO A N 1
ATOM 1413 C CA . PRO A 1 195 ? -22.947 -3.372 24.343 1.00 91.62 195 PRO A CA 1
ATOM 1414 C C . PRO A 1 195 ? -23.824 -2.822 25.482 1.00 91.62 195 PRO A C 1
ATOM 1416 O O . PRO A 1 195 ? -23.514 -3.027 26.658 1.00 91.62 195 PRO A O 1
ATOM 1419 N N . PRO A 1 196 ? -24.950 -2.162 25.163 1.00 86.50 196 PRO A N 1
ATOM 1420 C CA . PRO A 1 196 ? -25.921 -1.733 26.158 1.00 86.50 196 PRO A CA 1
ATOM 1421 C C . PRO A 1 196 ? -26.629 -2.938 26.791 1.00 86.50 196 PRO A C 1
ATOM 1423 O O . PRO A 1 196 ? -26.877 -3.960 26.148 1.00 86.50 196 PRO A O 1
ATOM 1426 N N . GLY A 1 197 ? -26.999 -2.800 28.066 1.00 85.31 197 GLY A N 1
ATOM 1427 C CA . GLY A 1 197 ? -27.675 -3.854 28.818 1.00 85.31 197 GLY A CA 1
ATOM 1428 C C . GLY A 1 197 ? -29.043 -4.248 28.244 1.00 85.31 197 GLY A C 1
ATOM 1429 O O . GLY A 1 197 ? -29.750 -3.452 27.613 1.00 85.31 197 GLY A O 1
ATOM 1430 N N . GLY A 1 198 ? -29.444 -5.494 28.505 1.00 89.44 198 GLY A N 1
ATOM 1431 C CA . GLY A 1 198 ? -30.727 -6.066 28.091 1.00 89.44 198 GLY A CA 1
ATOM 1432 C C . GLY A 1 198 ? -30.569 -7.292 27.191 1.00 89.44 198 GLY A C 1
ATOM 1433 O O . GLY A 1 198 ? -29.530 -7.948 27.189 1.00 89.44 198 GLY A O 1
ATOM 1434 N N . THR A 1 199 ? -31.626 -7.623 26.444 1.00 91.81 199 THR A N 1
ATOM 1435 C CA . THR A 1 199 ? -31.636 -8.779 25.534 1.00 91.81 199 THR A CA 1
ATOM 1436 C C . THR A 1 199 ? -31.993 -8.386 24.106 1.00 91.81 199 THR A C 1
ATOM 1438 O O . THR A 1 199 ? -32.790 -7.475 23.868 1.00 91.81 199 THR A O 1
ATOM 1441 N N . PHE A 1 200 ? -31.415 -9.109 23.150 1.00 96.38 200 PHE A N 1
ATOM 1442 C CA . PHE A 1 200 ? -31.465 -8.838 21.719 1.00 96.38 200 PHE A CA 1
ATOM 1443 C C . PHE A 1 200 ? -31.912 -10.083 20.939 1.00 96.38 200 PHE A C 1
ATOM 1445 O O . PHE A 1 200 ? -31.870 -11.211 21.433 1.00 96.38 200 PHE A O 1
ATOM 1452 N N . THR A 1 201 ? -32.393 -9.877 19.715 1.00 96.12 201 THR A N 1
ATOM 1453 C CA . THR A 1 201 ? -32.776 -10.949 18.775 1.00 96.12 201 THR A CA 1
ATOM 1454 C C . THR A 1 201 ? -31.842 -11.050 17.577 1.00 96.12 201 THR A C 1
ATOM 1456 O O . THR A 1 201 ? -31.784 -12.104 16.948 1.00 96.12 201 THR A O 1
ATOM 1459 N N . GLN A 1 202 ? -31.116 -9.975 17.268 1.00 96.94 202 GLN A N 1
ATOM 1460 C CA . GLN A 1 202 ? -30.112 -9.928 16.214 1.00 96.94 202 GLN A CA 1
ATOM 1461 C C . GLN A 1 202 ? -29.054 -8.870 16.549 1.00 96.94 202 GLN A C 1
ATOM 1463 O O . GLN A 1 202 ? -29.402 -7.810 17.065 1.00 96.94 202 GLN A O 1
ATOM 1468 N N . VAL A 1 203 ? -27.787 -9.147 16.233 1.00 97.31 203 VAL A N 1
ATOM 1469 C CA . VAL A 1 203 ? -26.663 -8.200 16.302 1.00 97.31 203 VAL A CA 1
ATOM 1470 C C . VAL A 1 203 ? -25.938 -8.135 14.954 1.00 97.31 203 VAL A C 1
ATOM 1472 O O . VAL A 1 203 ? -25.900 -9.119 14.208 1.00 97.31 203 VAL A O 1
ATOM 1475 N N . SER A 1 204 ? -25.388 -6.967 14.630 1.00 96.94 204 SER A N 1
ATOM 1476 C CA . SER A 1 204 ? -24.601 -6.692 13.428 1.00 96.94 204 SER A CA 1
ATOM 1477 C C . SER A 1 204 ? -23.455 -5.739 13.770 1.00 96.94 204 SER A C 1
ATOM 1479 O O . SER A 1 204 ? -23.681 -4.570 14.079 1.00 96.94 204 SER A O 1
ATOM 1481 N N . ALA A 1 205 ? -22.225 -6.238 13.693 1.00 95.44 205 ALA A N 1
ATOM 1482 C CA . ALA A 1 205 ? -21.000 -5.463 13.870 1.00 95.44 205 ALA A CA 1
ATOM 1483 C C . ALA A 1 205 ? -20.534 -4.882 12.523 1.00 95.44 205 ALA A C 1
ATOM 1485 O O . ALA A 1 205 ? -20.415 -5.602 11.534 1.00 95.44 205 ALA A O 1
ATOM 1486 N N . GLY A 1 206 ? -20.302 -3.572 12.487 1.00 88.75 206 GLY A N 1
ATOM 1487 C CA . GLY A 1 206 ? -19.719 -2.830 11.371 1.00 88.75 206 GLY A CA 1
ATOM 1488 C C . GLY A 1 206 ? -18.236 -2.530 11.603 1.00 88.75 206 GLY A C 1
ATOM 1489 O O . GLY A 1 206 ? -17.531 -3.304 12.247 1.00 88.75 206 GLY A O 1
ATOM 1490 N N . ALA A 1 207 ? -17.746 -1.400 11.081 1.00 83.12 207 ALA A N 1
ATOM 1491 C CA . ALA A 1 207 ? -16.342 -1.019 11.245 1.00 83.12 207 ALA A CA 1
ATOM 1492 C C . ALA A 1 207 ? -16.040 -0.492 12.675 1.00 83.12 207 ALA A C 1
ATOM 1494 O O . ALA A 1 207 ? -15.494 -1.269 13.457 1.00 83.12 207 ALA A O 1
ATOM 1495 N N . PRO A 1 208 ? -16.440 0.734 13.082 1.00 82.19 208 PRO A N 1
ATOM 1496 C CA . PRO A 1 208 ? -16.342 1.188 14.475 1.00 82.19 208 PRO A CA 1
ATOM 1497 C C . PRO A 1 208 ? -17.690 1.187 15.223 1.00 82.19 208 PRO A C 1
ATOM 1499 O O . PRO A 1 208 ? -17.771 1.757 16.298 1.00 82.19 208 PRO A O 1
ATOM 1502 N N . GLN A 1 209 ? -18.760 0.625 14.656 1.00 88.81 209 GLN A N 1
ATOM 1503 C CA . GLN A 1 209 ? -20.118 0.677 15.216 1.00 88.81 209 GLN A CA 1
ATOM 1504 C C . GLN A 1 209 ? -20.747 -0.715 15.216 1.00 88.81 209 GLN A C 1
ATOM 1506 O O . GLN A 1 209 ? -20.526 -1.493 14.286 1.00 88.81 209 GLN A O 1
ATOM 1511 N N . THR A 1 210 ? -21.569 -1.008 16.218 1.00 93.62 210 THR A N 1
ATOM 1512 C CA . THR A 1 210 ? -22.379 -2.224 16.316 1.00 93.62 210 THR A CA 1
ATOM 1513 C C . THR A 1 210 ? -23.842 -1.833 16.509 1.00 93.62 210 THR A C 1
ATOM 1515 O O . THR A 1 210 ? -24.137 -0.888 17.230 1.00 93.62 210 THR A O 1
ATOM 1518 N N . CYS A 1 211 ? -24.771 -2.554 15.884 1.00 95.38 211 CYS A N 1
ATOM 1519 C CA . CYS A 1 211 ? -26.204 -2.375 16.110 1.00 95.38 211 CYS A CA 1
ATOM 1520 C C . CYS A 1 211 ? -26.875 -3.700 16.471 1.00 95.38 211 CYS A C 1
ATOM 1522 O O . CYS A 1 211 ? -26.502 -4.756 15.955 1.00 95.38 211 CYS A O 1
ATOM 1524 N N . GLY A 1 212 ? -27.904 -3.638 17.311 1.00 95.31 212 GLY A N 1
ATOM 1525 C CA . GLY A 1 212 ? -28.733 -4.772 17.695 1.00 95.31 212 GLY A CA 1
ATOM 1526 C C . GLY A 1 212 ? -30.224 -4.448 17.649 1.00 95.31 212 GLY A C 1
ATOM 1527 O O . GLY A 1 212 ? -30.629 -3.293 17.762 1.00 95.31 212 GLY A O 1
ATOM 1528 N N . ILE A 1 213 ? -31.048 -5.483 17.485 1.00 95.56 213 ILE A N 1
ATOM 1529 C CA . ILE A 1 213 ? -32.510 -5.396 17.590 1.00 95.56 213 ILE A CA 1
ATOM 1530 C C . ILE A 1 213 ? -32.911 -5.868 18.989 1.00 95.56 213 ILE A C 1
ATOM 1532 O O . ILE A 1 213 ? -32.712 -7.043 19.317 1.00 95.56 213 ILE A O 1
ATOM 1536 N N . ARG A 1 214 ? -33.455 -4.974 19.823 1.00 90.94 214 ARG A N 1
ATOM 1537 C CA . ARG A 1 214 ? -33.898 -5.308 21.184 1.00 90.94 214 ARG A CA 1
ATOM 1538 C C . ARG A 1 214 ? -35.034 -6.329 21.146 1.00 90.94 214 ARG A C 1
ATOM 1540 O O . ARG A 1 214 ? -35.982 -6.226 20.369 1.00 90.94 214 ARG A O 1
ATOM 1547 N N . ARG A 1 215 ? -34.966 -7.318 22.036 1.00 88.81 215 ARG A N 1
ATOM 1548 C CA . ARG A 1 215 ? -35.965 -8.391 22.164 1.00 88.81 215 ARG A CA 1
ATOM 1549 C C . ARG A 1 215 ? -37.291 -7.912 22.761 1.00 88.81 215 ARG A C 1
ATOM 1551 O O . ARG A 1 215 ? -38.316 -8.552 22.545 1.00 88.81 215 ARG A O 1
ATOM 1558 N N . THR A 1 216 ? -37.258 -6.826 23.526 1.00 82.75 216 THR A N 1
ATOM 1559 C CA . THR A 1 216 ? -38.394 -6.267 24.272 1.00 82.75 216 THR A CA 1
ATOM 1560 C C . THR A 1 216 ? -39.451 -5.632 23.373 1.00 82.75 216 THR A C 1
ATOM 1562 O O . THR A 1 216 ? -40.639 -5.843 23.592 1.00 82.75 216 THR A O 1
ATOM 1565 N N . ASP A 1 217 ? -39.023 -4.870 22.368 1.00 85.88 217 ASP A N 1
ATOM 1566 C CA . ASP A 1 217 ? -39.881 -4.009 21.543 1.00 85.88 217 ASP A CA 1
ATOM 1567 C C . ASP A 1 217 ? -39.534 -4.032 20.041 1.00 85.88 217 ASP A C 1
ATOM 1569 O O . ASP A 1 217 ? -40.278 -3.481 19.232 1.00 85.88 217 ASP A O 1
ATOM 1573 N N . GLY A 1 218 ? -38.434 -4.683 19.646 1.00 84.06 218 GLY A N 1
ATOM 1574 C CA . GLY A 1 218 ? -37.943 -4.686 18.268 1.00 84.06 218 GLY A CA 1
ATOM 1575 C C . GLY A 1 218 ? -37.249 -3.388 17.845 1.00 84.06 218 GLY A C 1
ATOM 1576 O O . GLY A 1 218 ? -37.010 -3.206 16.650 1.00 84.06 218 GLY A O 1
ATOM 1577 N N . SER A 1 219 ? -36.932 -2.487 18.782 1.00 84.19 219 SER A N 1
ATOM 1578 C CA . SER A 1 219 ? -36.172 -1.268 18.489 1.00 84.19 219 SER A CA 1
ATOM 1579 C C . SER A 1 219 ? -34.750 -1.598 18.023 1.00 84.19 219 SER A C 1
ATOM 1581 O O . SER A 1 219 ? -34.145 -2.579 18.461 1.00 84.19 219 SER A O 1
ATOM 1583 N N . VAL A 1 220 ? -34.214 -0.783 17.109 1.00 92.00 220 VAL A N 1
ATOM 1584 C CA . VAL A 1 220 ? -32.798 -0.843 16.726 1.00 92.00 220 VAL A CA 1
ATOM 1585 C C . VAL A 1 220 ? -32.030 0.093 17.642 1.00 92.00 220 VAL A C 1
ATOM 1587 O O . VAL A 1 220 ? -32.302 1.291 17.671 1.00 92.00 220 VAL A O 1
ATOM 1590 N N . GLU A 1 221 ? -31.048 -0.450 18.346 1.00 88.81 221 GLU A N 1
ATOM 1591 C CA . GLU A 1 221 ? -30.110 0.309 19.161 1.00 88.81 221 GLU A CA 1
ATOM 1592 C C . GLU A 1 221 ? -28.704 0.095 18.608 1.00 88.81 221 GLU A C 1
ATOM 1594 O O . GLU A 1 221 ? -28.301 -1.037 18.334 1.00 88.81 221 GLU A O 1
ATOM 1599 N N . CYS A 1 222 ? -27.967 1.185 18.423 1.00 91.50 222 CYS A N 1
ATOM 1600 C CA . CYS A 1 222 ? -26.591 1.157 17.953 1.00 91.50 222 CYS A CA 1
ATOM 1601 C C . CYS A 1 222 ? -25.671 1.727 19.027 1.00 91.50 222 CYS A C 1
ATOM 1603 O O . CYS A 1 222 ? -25.996 2.731 19.659 1.00 91.50 222 CYS A O 1
ATOM 1605 N N . TRP A 1 223 ? -24.519 1.094 19.202 1.00 89.69 223 TRP A N 1
ATOM 1606 C CA . TRP A 1 223 ? -23.466 1.512 20.112 1.00 89.69 223 TRP A CA 1
ATOM 1607 C C . TRP A 1 223 ? -22.115 1.501 19.404 1.00 89.69 223 TRP A C 1
ATOM 1609 O O . TRP A 1 223 ? -21.883 0.791 18.420 1.00 89.69 223 TRP A O 1
ATOM 1619 N N . GLY A 1 224 ? -21.224 2.325 19.932 1.00 80.19 224 GLY A N 1
ATOM 1620 C CA . GLY A 1 224 ? -19.924 2.603 19.361 1.00 80.19 224 GLY A CA 1
ATOM 1621 C C . GLY A 1 224 ? -19.938 3.446 18.083 1.00 80.19 224 GLY A C 1
ATOM 1622 O O . GLY A 1 224 ? -20.936 3.553 17.363 1.00 80.19 224 GLY A O 1
ATOM 1623 N N . GLY A 1 225 ? -18.776 4.030 17.812 1.00 72.50 225 GLY A N 1
ATOM 1624 C CA . GLY A 1 225 ? -18.511 4.887 16.665 1.00 72.50 225 GLY A CA 1
ATOM 1625 C C . GLY A 1 225 ? -18.731 6.366 16.976 1.00 72.50 225 GLY A C 1
ATOM 1626 O O . GLY A 1 225 ? -19.600 6.740 17.757 1.00 72.50 225 GLY A O 1
ATOM 1627 N N . PHE A 1 226 ? -17.955 7.222 16.311 1.00 54.28 226 PHE A N 1
ATOM 1628 C CA . PHE A 1 226 ? -17.889 8.676 16.530 1.00 54.28 226 PHE A CA 1
ATOM 1629 C C . PHE A 1 226 ? -19.143 9.470 16.087 1.00 54.28 226 PHE A C 1
ATOM 1631 O O . PHE A 1 226 ? -19.054 10.660 15.797 1.00 54.28 226 PHE A O 1
ATOM 1638 N N . LEU A 1 227 ? -20.315 8.833 15.978 1.00 43.72 227 LEU A N 1
ATOM 1639 C CA . LEU A 1 227 ? -21.552 9.445 15.479 1.00 43.72 227 LEU A CA 1
ATOM 1640 C C . LEU A 1 227 ? -22.744 9.144 16.399 1.00 43.72 227 LEU A C 1
ATOM 1642 O O . LEU A 1 227 ? -23.534 8.229 16.171 1.00 43.72 227 LEU A O 1
ATOM 1646 N N . VAL A 1 228 ? -22.889 9.992 17.416 1.00 48.62 228 VAL A N 1
ATOM 1647 C CA . VAL A 1 228 ? -24.096 10.141 18.241 1.00 48.62 228 VAL A CA 1
ATOM 1648 C C . VAL A 1 228 ? -25.317 10.541 17.404 1.00 48.62 228 VAL A C 1
ATOM 1650 O O . VAL A 1 228 ? -25.342 11.656 16.896 1.00 48.62 228 VAL A O 1
ATOM 1653 N N . VAL A 1 229 ? -26.369 9.706 17.361 1.00 46.91 229 VAL A N 1
ATOM 1654 C CA . VAL A 1 229 ? -27.782 10.144 17.493 1.00 46.91 229 VAL A CA 1
ATOM 1655 C C . VAL A 1 229 ? -28.666 8.972 17.957 1.00 46.91 229 VAL A C 1
ATOM 1657 O O . VAL A 1 229 ? -28.704 7.936 17.298 1.00 46.91 229 VAL A O 1
ATOM 1660 N N . GLY A 1 230 ? -29.458 9.154 19.019 1.00 46.34 230 GLY A N 1
ATOM 1661 C CA . GLY A 1 230 ? -30.527 8.213 19.393 1.00 46.34 230 GLY A CA 1
ATOM 1662 C C . GLY A 1 230 ? -30.966 8.357 20.848 1.00 46.34 230 GLY A C 1
ATOM 1663 O O . GLY A 1 230 ? -30.319 7.812 21.729 1.00 46.34 230 GLY A O 1
ATOM 1664 N N . CYS A 1 231 ? -32.048 9.103 21.092 1.00 45.09 231 CYS A N 1
ATOM 1665 C CA . CYS A 1 231 ? -32.562 9.499 22.410 1.00 45.09 231 CYS A CA 1
ATOM 1666 C C . CYS A 1 231 ? -32.511 8.409 23.503 1.00 45.09 231 CYS A C 1
ATOM 1668 O O . CYS A 1 231 ? -33.460 7.639 23.654 1.00 45.09 231 CYS A O 1
ATOM 1670 N N . ARG A 1 232 ? -31.479 8.445 24.351 1.00 56.53 232 ARG A N 1
ATOM 1671 C CA . ARG A 1 232 ? -31.631 8.031 25.746 1.00 56.53 232 ARG A CA 1
ATOM 1672 C C . ARG A 1 232 ? -32.238 9.191 26.544 1.00 56.53 232 ARG A C 1
ATOM 1674 O O . ARG A 1 232 ? -31.816 10.333 26.371 1.00 56.53 232 ARG A O 1
ATOM 1681 N N . CYS A 1 233 ? -33.200 8.895 27.416 1.00 61.28 233 CYS A N 1
ATOM 1682 C CA . CYS A 1 233 ? -33.287 9.617 28.685 1.00 61.28 233 CYS A CA 1
ATOM 1683 C C . CYS A 1 233 ? -32.239 8.957 29.573 1.00 61.28 233 CYS A C 1
ATOM 1685 O O . CYS A 1 233 ? -32.478 7.874 30.091 1.00 61.28 233 CYS A O 1
ATOM 1687 N N . ASP A 1 234 ? -31.062 9.553 29.568 1.00 71.69 234 ASP A N 1
ATOM 1688 C CA . ASP A 1 234 ? -29.893 9.200 30.359 1.00 71.69 234 ASP A CA 1
ATOM 1689 C C . ASP A 1 234 ? -29.297 10.568 30.667 1.00 71.69 234 ASP A C 1
ATOM 1691 O O . ASP A 1 234 ? -28.803 11.245 29.759 1.00 71.69 234 ASP A O 1
ATOM 1695 N N . ASP A 1 235 ? -29.537 11.064 31.879 1.00 68.94 235 ASP A N 1
ATOM 1696 C CA . ASP A 1 235 ? -29.052 12.383 32.300 1.00 68.94 235 ASP A CA 1
ATOM 1697 C C . ASP A 1 235 ? -27.581 12.350 32.759 1.00 68.94 235 ASP A C 1
ATOM 1699 O O . ASP A 1 235 ? -27.022 13.387 33.124 1.00 68.94 235 ASP A O 1
ATOM 1703 N N . GLY A 1 236 ? -26.942 11.176 32.670 1.00 73.31 236 GLY A N 1
ATOM 1704 C CA . GLY A 1 236 ? -25.573 10.920 33.097 1.00 73.31 236 GLY A CA 1
ATOM 1705 C C . GLY A 1 236 ? -25.422 10.693 34.603 1.00 73.31 236 GLY A C 1
ATOM 1706 O O . GLY A 1 236 ? -24.296 10.544 35.073 1.00 73.31 236 GLY A O 1
ATOM 1707 N N . ASN A 1 237 ? -26.511 10.665 35.377 1.00 79.56 237 ASN A N 1
ATOM 1708 C CA . ASN A 1 237 ? -26.468 10.478 36.821 1.00 79.56 237 ASN A CA 1
ATOM 1709 C C . ASN A 1 237 ? -26.792 9.028 37.206 1.00 79.56 237 ASN A C 1
ATOM 1711 O O . ASN A 1 237 ? -27.946 8.615 37.281 1.00 79.56 237 ASN A O 1
ATOM 1715 N N . ALA A 1 238 ? -25.763 8.264 37.578 1.00 81.94 238 ALA A N 1
ATOM 1716 C CA . ALA A 1 238 ? -25.907 6.884 38.056 1.00 81.94 238 ALA A CA 1
ATOM 1717 C C . ALA A 1 238 ? -26.783 6.724 39.325 1.00 81.94 238 ALA A C 1
ATOM 1719 O O . ALA A 1 238 ? -27.048 5.598 39.747 1.00 81.94 238 ALA A O 1
ATOM 1720 N N . CYS A 1 239 ? -27.231 7.825 39.942 1.00 87.75 239 CYS A N 1
ATOM 1721 C CA . CYS A 1 239 ? -28.107 7.842 41.112 1.00 87.75 239 CYS A CA 1
ATOM 1722 C C . CYS A 1 239 ? -29.570 8.204 40.834 1.00 87.75 239 CYS A C 1
ATOM 1724 O O . CYS A 1 239 ? -30.335 8.391 41.789 1.00 87.75 239 CYS A O 1
ATOM 1726 N N . THR A 1 240 ? -29.983 8.247 39.569 1.00 84.50 240 THR A N 1
ATOM 1727 C CA . THR A 1 240 ? -31.391 8.323 39.167 1.00 84.50 240 THR A CA 1
ATOM 1728 C C . THR A 1 240 ? -31.823 7.105 38.350 1.00 84.50 240 THR A C 1
ATOM 1730 O O . THR A 1 240 ? -31.062 6.516 37.588 1.00 84.50 240 THR A O 1
ATOM 1733 N N . GLU A 1 241 ? -33.067 6.673 38.560 1.00 82.19 241 GLU A N 1
ATOM 1734 C CA . GLU A 1 241 ? -33.761 5.740 37.679 1.00 82.19 241 GLU A CA 1
ATOM 1735 C C . GLU A 1 241 ? -34.444 6.547 36.571 1.00 82.19 241 GLU A C 1
ATOM 1737 O O . GLU A 1 241 ? -35.440 7.247 36.798 1.00 82.19 241 GLU A O 1
ATOM 1742 N N . ASP A 1 242 ? -33.879 6.445 35.371 1.00 81.44 242 ASP A N 1
ATOM 1743 C CA . ASP A 1 242 ? -34.261 7.258 34.227 1.00 81.44 242 ASP A CA 1
ATOM 1744 C C . ASP A 1 242 ? -35.357 6.567 33.409 1.00 81.44 242 ASP A C 1
ATOM 1746 O O . ASP A 1 242 ? -35.193 5.471 32.867 1.00 81.44 242 ASP A O 1
ATOM 1750 N N . SER A 1 243 ? -36.519 7.213 33.318 1.00 76.44 243 SER A N 1
ATOM 1751 C CA . SER A 1 243 ? -37.723 6.617 32.736 1.00 76.44 243 SER A CA 1
ATOM 1752 C C . SER A 1 243 ? -38.489 7.588 31.834 1.00 76.44 243 SER A C 1
ATOM 1754 O O . SER A 1 243 ? -38.522 8.803 32.043 1.00 76.44 243 SER A O 1
ATOM 1756 N N . TRP A 1 244 ? -39.133 7.061 30.788 1.00 68.31 244 TRP A N 1
ATOM 1757 C CA . TRP A 1 244 ? -39.913 7.880 29.859 1.00 68.31 244 TRP A CA 1
ATOM 1758 C C . TRP A 1 244 ? -41.342 8.097 30.365 1.00 68.31 244 TRP A C 1
ATOM 1760 O O . TRP A 1 244 ? -42.213 7.240 30.209 1.00 68.31 244 TRP A O 1
ATOM 1770 N N . GLY A 1 245 ? -41.619 9.289 30.898 1.00 67.00 245 GLY A N 1
ATOM 1771 C CA . GLY A 1 245 ? -42.940 9.708 31.385 1.00 67.00 245 GLY A CA 1
ATOM 1772 C C . GLY A 1 245 ? -43.966 10.029 30.288 1.00 67.00 245 GLY A C 1
ATOM 1773 O O . GLY A 1 245 ? -44.918 10.768 30.533 1.00 67.00 245 GLY A O 1
ATOM 1774 N N . GLY A 1 246 ? -43.771 9.546 29.058 1.00 62.16 246 GLY A N 1
ATOM 1775 C CA . GLY A 1 246 ? -44.672 9.738 27.915 1.00 62.16 246 GLY A CA 1
ATOM 1776 C C . GLY A 1 246 ? -44.568 11.100 27.214 1.00 62.16 246 GLY A C 1
ATOM 1777 O O . GLY A 1 246 ? -44.656 11.146 25.989 1.00 62.16 246 GLY A O 1
ATOM 1778 N N . THR A 1 247 ? -44.356 12.194 27.955 1.00 60.47 247 THR A N 1
ATOM 1779 C CA . THR A 1 247 ? -44.170 13.556 27.401 1.00 60.47 247 THR A CA 1
ATOM 1780 C C . THR A 1 247 ? -42.880 14.254 27.840 1.00 60.47 247 THR A C 1
ATOM 1782 O O . THR A 1 247 ? -42.559 15.311 27.301 1.00 60.47 247 THR A O 1
ATOM 1785 N N . GLN A 1 248 ? -42.151 13.691 28.805 1.00 73.00 248 GLN A N 1
ATOM 1786 C CA . GLN A 1 248 ? -40.870 14.185 29.322 1.00 73.00 248 GLN A CA 1
ATOM 1787 C C . GLN A 1 248 ? -40.103 13.029 29.985 1.00 73.00 248 GLN A C 1
ATOM 1789 O O . GLN A 1 248 ? -40.727 12.055 30.419 1.00 73.00 248 GLN A O 1
ATOM 1794 N N . CYS A 1 249 ? -38.775 13.136 30.080 1.00 72.75 249 CYS A N 1
ATOM 1795 C CA . CYS A 1 249 ? -37.980 12.233 30.915 1.00 72.75 249 CYS A CA 1
ATOM 1796 C C . CYS A 1 249 ? -38.338 12.437 32.400 1.00 72.75 249 CYS A C 1
ATOM 1798 O O . CYS A 1 249 ? -38.688 13.544 32.818 1.00 72.75 249 CYS A O 1
ATOM 1800 N N . VAL A 1 250 ? -38.270 11.365 33.184 1.00 80.31 250 VAL A N 1
ATOM 1801 C CA . VAL A 1 250 ? -38.518 11.345 34.628 1.00 80.31 250 VAL A CA 1
ATOM 1802 C C . VAL A 1 250 ? -37.337 10.653 35.293 1.00 80.31 250 VAL A C 1
ATOM 1804 O O . VAL A 1 250 ? -37.049 9.503 34.974 1.00 80.31 250 VAL A O 1
ATOM 1807 N N . TYR A 1 251 ? -36.698 11.359 36.221 1.00 84.31 251 TYR A N 1
ATOM 1808 C CA . TYR A 1 251 ? -35.494 10.927 36.927 1.00 84.31 251 TYR A CA 1
ATOM 1809 C C . TYR A 1 251 ? -35.846 10.754 38.408 1.00 84.31 251 TYR A C 1
ATOM 1811 O O . TYR A 1 251 ? -36.135 11.736 39.101 1.00 84.31 251 TYR A O 1
ATOM 1819 N N . ALA A 1 252 ? -35.933 9.510 38.881 1.00 83.19 252 ALA A N 1
ATOM 1820 C CA . ALA A 1 252 ? -36.305 9.204 40.264 1.00 83.19 252 ALA A CA 1
ATOM 1821 C C . ALA A 1 252 ? -35.051 8.856 41.084 1.00 83.19 252 ALA A C 1
ATOM 1823 O O . ALA A 1 252 ? -34.324 7.956 40.680 1.00 83.19 252 ALA A O 1
ATOM 1824 N N . PRO A 1 253 ? -34.762 9.518 42.220 1.00 85.94 253 PRO A N 1
ATOM 1825 C CA . PRO A 1 253 ? -33.537 9.250 42.970 1.00 85.94 253 PRO A CA 1
ATOM 1826 C C . PRO A 1 253 ? -33.525 7.824 43.535 1.00 85.94 253 PRO A C 1
ATOM 1828 O O . PRO A 1 253 ? -34.486 7.392 44.180 1.00 85.94 253 PRO A O 1
ATOM 1831 N N . LEU A 1 254 ? -32.418 7.112 43.314 1.00 85.88 254 LEU A N 1
ATOM 1832 C CA . LEU A 1 254 ? -32.174 5.788 43.878 1.00 85.88 254 LEU A CA 1
ATOM 1833 C C . LEU A 1 254 ? -31.971 5.863 45.407 1.00 85.88 254 LEU A C 1
ATOM 1835 O O . LEU A 1 254 ? -31.604 6.919 45.930 1.00 85.88 254 LEU A O 1
ATOM 1839 N N . PRO A 1 255 ? -32.204 4.762 46.152 1.00 88.19 255 PRO A N 1
ATOM 1840 C CA . PRO A 1 255 ? -32.029 4.739 47.603 1.00 88.19 255 PRO A CA 1
ATOM 1841 C C . PRO A 1 255 ? -30.606 5.102 48.047 1.00 88.19 255 PRO A C 1
ATOM 1843 O O . PRO A 1 255 ? -29.631 4.668 47.429 1.00 88.19 255 PRO A O 1
ATOM 1846 N N . ASP A 1 256 ? -30.487 5.823 49.165 1.00 87.38 256 ASP A N 1
ATOM 1847 C CA . ASP A 1 256 ? -29.186 6.159 49.752 1.00 87.38 256 ASP A CA 1
ATOM 1848 C C . ASP A 1 256 ? -28.367 4.887 50.053 1.00 87.38 256 ASP A C 1
ATOM 1850 O O . ASP A 1 256 ? -28.885 3.912 50.605 1.00 87.38 256 ASP A O 1
ATOM 1854 N N . GLY A 1 257 ? -27.084 4.897 49.687 1.00 82.12 257 GLY A N 1
ATOM 1855 C CA . GLY A 1 257 ? -26.191 3.736 49.790 1.00 82.12 257 GLY A CA 1
ATOM 1856 C C . GLY A 1 257 ? -26.277 2.746 48.619 1.00 82.12 257 GLY A C 1
ATOM 1857 O O . GLY A 1 257 ? -25.594 1.722 48.643 1.00 82.12 257 GLY A O 1
ATOM 1858 N N . THR A 1 258 ? -27.076 3.030 47.583 1.00 86.38 258 THR A N 1
ATOM 1859 C CA . THR A 1 258 ? -26.963 2.327 46.291 1.00 86.38 258 THR A CA 1
ATOM 1860 C C . THR A 1 258 ? -25.588 2.615 45.691 1.00 86.38 258 THR A C 1
ATOM 1862 O O . THR A 1 258 ? -25.168 3.770 45.668 1.00 86.38 258 THR A O 1
ATOM 1865 N N . ALA A 1 259 ? -24.879 1.580 45.236 1.00 84.75 259 ALA A N 1
ATOM 1866 C CA . ALA A 1 259 ? -23.577 1.745 44.597 1.00 84.75 259 ALA A CA 1
ATOM 1867 C C . ALA A 1 259 ? -23.722 2.471 43.253 1.00 84.75 259 ALA A C 1
ATOM 1869 O O . ALA A 1 259 ? -24.610 2.140 42.465 1.00 84.75 259 ALA A O 1
ATOM 1870 N N . CYS A 1 260 ? -22.836 3.426 43.005 1.00 84.75 260 CYS A N 1
ATOM 1871 C CA . CYS A 1 260 ? -22.742 4.192 41.770 1.00 84.75 260 CYS A CA 1
ATOM 1872 C C . CYS A 1 260 ? -21.268 4.336 41.363 1.00 84.75 260 CYS A C 1
ATOM 1874 O O . CYS A 1 260 ? -20.381 3.793 42.017 1.00 84.75 260 CYS A O 1
ATOM 1876 N N . ASP A 1 261 ? -21.035 5.040 40.264 1.00 81.31 261 ASP A N 1
ATOM 1877 C CA . ASP A 1 261 ? -19.723 5.443 39.769 1.00 81.31 261 ASP A CA 1
ATOM 1878 C C . ASP A 1 261 ? -19.867 6.927 39.394 1.00 81.31 261 ASP A C 1
ATOM 1880 O O . ASP A 1 261 ? -20.841 7.290 38.724 1.00 81.31 261 ASP A O 1
ATOM 1884 N N . ASP A 1 262 ? -18.987 7.794 39.901 1.00 75.44 262 ASP A N 1
ATOM 1885 C CA . ASP A 1 262 ? -19.001 9.235 39.609 1.00 75.44 262 ASP A CA 1
ATOM 1886 C C . ASP A 1 262 ? -18.104 9.610 38.415 1.00 75.44 262 ASP A C 1
ATOM 1888 O O . ASP A 1 262 ? -17.989 10.787 38.067 1.00 75.44 262 ASP A O 1
ATOM 1892 N N . GLY A 1 263 ? -17.504 8.611 37.759 1.00 76.75 263 GLY A N 1
ATOM 1893 C CA . GLY A 1 263 ? -16.606 8.766 36.622 1.00 76.75 263 GLY A CA 1
ATOM 1894 C C . GLY A 1 263 ? -15.175 9.148 37.004 1.00 76.75 263 GLY A C 1
ATOM 1895 O O . GLY A 1 263 ? -14.337 9.279 36.114 1.00 76.75 263 GLY A O 1
ATOM 1896 N N . ASN A 1 264 ? -14.863 9.317 38.293 1.00 77.88 264 ASN A N 1
ATOM 1897 C CA . ASN A 1 264 ? -13.521 9.654 38.755 1.00 77.88 264 ASN A CA 1
ATOM 1898 C C . ASN A 1 264 ? -12.799 8.400 39.274 1.00 77.88 264 ASN A C 1
ATOM 1900 O O . ASN A 1 264 ? -13.058 7.895 40.360 1.00 77.88 264 ASN A O 1
ATOM 1904 N N . THR A 1 265 ? -11.800 7.921 38.527 1.00 80.50 265 THR A N 1
ATOM 1905 C CA . THR A 1 265 ? -11.023 6.718 38.891 1.00 80.50 265 THR A CA 1
ATOM 1906 C C . THR A 1 265 ? -10.223 6.865 40.198 1.00 80.50 265 THR A C 1
ATOM 1908 O O . THR A 1 265 ? -9.706 5.877 40.724 1.00 80.50 265 THR A O 1
ATOM 1911 N N . CYS A 1 266 ? -10.094 8.085 40.732 1.00 83.62 266 CYS A N 1
ATOM 1912 C CA . CYS A 1 266 ? -9.440 8.359 42.010 1.00 83.62 266 CYS A CA 1
ATOM 1913 C C . CYS A 1 266 ? -10.383 8.326 43.223 1.00 83.62 266 CYS A C 1
ATOM 1915 O O . CYS A 1 266 ? -9.909 8.449 44.359 1.00 83.62 266 CYS A O 1
ATOM 1917 N N . THR A 1 267 ? -11.681 8.124 43.017 1.00 85.19 267 THR A N 1
ATOM 1918 C CA . THR A 1 267 ? -12.687 7.866 44.055 1.00 85.19 267 THR A CA 1
ATOM 1919 C C . THR A 1 267 ? -13.112 6.393 44.019 1.00 85.19 267 THR A C 1
ATOM 1921 O O . THR A 1 267 ? -12.853 5.681 43.049 1.00 85.19 267 THR A O 1
ATOM 1924 N N . VAL A 1 268 ? -13.561 5.859 45.162 1.00 82.50 268 VAL A N 1
ATOM 1925 C CA . VAL A 1 268 ? -13.849 4.422 45.321 1.00 82.50 268 VAL A CA 1
ATOM 1926 C C . VAL A 1 268 ? -15.002 4.148 46.287 1.00 82.50 268 VAL A C 1
ATOM 1928 O O . VAL A 1 268 ? -15.085 4.726 47.372 1.00 82.50 268 VAL A O 1
ATOM 1931 N N . ASN A 1 269 ? -15.781 3.102 45.988 1.00 84.88 269 ASN A N 1
ATOM 1932 C CA . ASN A 1 269 ? -16.965 2.657 46.749 1.00 84.88 269 ASN A CA 1
ATOM 1933 C C . ASN A 1 269 ? -18.101 3.689 46.753 1.00 84.88 269 ASN A C 1
ATOM 1935 O O . ASN A 1 269 ? -18.785 3.867 47.769 1.00 84.88 269 ASN A O 1
ATOM 1939 N N . ASP A 1 270 ? -18.262 4.370 45.628 1.00 88.00 270 ASP A N 1
ATOM 1940 C CA . ASP A 1 270 ? -19.102 5.546 45.466 1.00 88.00 270 ASP A CA 1
ATOM 1941 C C . ASP A 1 270 ? -20.578 5.175 45.615 1.00 88.00 270 ASP A C 1
ATOM 1943 O O . ASP A 1 270 ? -21.035 4.087 45.241 1.00 88.00 270 ASP A O 1
ATOM 1947 N N . GLN A 1 271 ? -21.315 6.044 46.300 1.00 90.75 271 GLN A N 1
ATOM 1948 C CA . GLN A 1 271 ? -22.657 5.753 46.785 1.00 90.75 271 GLN A CA 1
ATOM 1949 C C . GLN A 1 271 ? -23.597 6.917 46.537 1.00 90.75 271 GLN A C 1
ATOM 1951 O O . GLN A 1 271 ? -23.264 8.083 46.756 1.00 90.75 271 GLN A O 1
ATOM 1956 N N . CYS A 1 272 ? -24.821 6.576 46.157 1.00 89.75 272 CYS A N 1
ATOM 1957 C CA . CYS A 1 272 ? -25.895 7.538 46.050 1.00 89.75 272 CYS A CA 1
ATOM 1958 C C . CYS A 1 272 ? -26.216 8.131 47.419 1.00 89.75 272 CYS A C 1
ATOM 1960 O O . CYS A 1 272 ? -26.473 7.401 48.379 1.00 89.75 272 CYS A O 1
ATOM 1962 N N . GLN A 1 273 ? -26.231 9.459 47.486 1.00 89.25 273 GLN A N 1
ATOM 1963 C CA . GLN A 1 273 ? -26.781 10.222 48.599 1.00 89.25 273 GLN A CA 1
ATOM 1964 C C . GLN A 1 273 ? -27.669 11.331 48.040 1.00 89.25 273 GLN A C 1
ATOM 1966 O O . GLN A 1 273 ? -27.219 12.172 47.259 1.00 89.25 273 GLN A O 1
ATOM 1971 N N . SER A 1 274 ? -28.949 11.326 48.422 1.00 85.31 274 SER A N 1
ATOM 1972 C CA . SER A 1 274 ? -29.956 12.310 47.996 1.00 85.31 274 SER A CA 1
ATOM 1973 C C . SER A 1 274 ? -30.062 12.496 46.470 1.00 85.31 274 SER A C 1
ATOM 1975 O O . SER A 1 274 ? -30.336 13.595 45.993 1.00 85.31 274 SER A O 1
ATOM 1977 N N . GLY A 1 275 ? -29.860 11.419 45.701 1.00 81.44 275 GLY A N 1
ATOM 1978 C CA . GLY A 1 275 ? -29.947 11.429 44.235 1.00 81.44 275 GLY A CA 1
ATOM 1979 C C . GLY A 1 275 ? -28.697 11.924 43.500 1.00 81.44 275 GLY A C 1
ATOM 1980 O O . GLY A 1 275 ? -28.770 12.137 42.297 1.00 81.44 275 GLY A O 1
ATOM 1981 N N . THR A 1 276 ? -27.561 12.092 44.181 1.00 84.69 276 THR A N 1
ATOM 1982 C CA . THR A 1 276 ? -26.249 12.347 43.552 1.00 84.69 276 THR A CA 1
ATOM 1983 C C . THR A 1 276 ? -25.253 11.261 43.939 1.00 84.69 276 THR A C 1
ATOM 1985 O O . THR A 1 276 ? -25.284 10.806 45.084 1.00 84.69 276 THR A O 1
ATOM 1988 N N . CYS A 1 277 ? -24.373 10.860 43.018 1.00 85.00 277 CYS A N 1
ATOM 1989 C CA . CYS A 1 277 ? -23.264 9.966 43.351 1.00 85.00 277 CYS A CA 1
ATOM 1990 C C . CYS A 1 277 ? -22.213 10.727 44.172 1.00 85.00 277 CYS A C 1
ATOM 1992 O O . CYS A 1 277 ? -21.902 11.879 43.862 1.00 85.00 277 CYS A O 1
ATOM 1994 N N . GLN A 1 278 ? -21.723 10.119 45.254 1.00 88.00 278 GLN A N 1
ATOM 1995 C CA . GLN A 1 278 ? -20.723 10.716 46.138 1.00 88.00 278 GLN A CA 1
ATOM 1996 C C . GLN A 1 278 ? -19.619 9.717 46.504 1.00 88.00 278 GLN A C 1
ATOM 1998 O O . GLN A 1 278 ? -19.931 8.547 46.751 1.00 88.00 278 GLN A O 1
ATOM 2003 N N . PRO A 1 279 ? -18.360 10.176 46.646 1.00 83.88 279 PRO A N 1
ATOM 2004 C CA . PRO A 1 279 ? -17.245 9.303 46.980 1.00 83.88 279 PRO A CA 1
ATOM 2005 C C . PRO A 1 279 ? -17.397 8.538 48.294 1.00 83.88 279 PRO A C 1
ATOM 2007 O O . PRO A 1 279 ? -17.588 9.130 49.361 1.00 83.88 279 PRO A O 1
ATOM 2010 N N . GLY A 1 280 ? -17.224 7.216 48.233 1.00 81.06 280 GLY A N 1
ATOM 2011 C CA . GLY A 1 280 ? -17.132 6.362 49.426 1.00 81.06 280 GLY A CA 1
ATOM 2012 C C . GLY A 1 280 ? -15.747 6.382 50.086 1.00 81.06 280 GLY A C 1
ATOM 2013 O O . GLY A 1 280 ? -15.590 5.974 51.241 1.00 81.06 280 GLY A O 1
ATOM 2014 N N . GLY A 1 281 ? -14.737 6.861 49.360 1.00 84.94 281 GLY A N 1
ATOM 2015 C CA . GLY A 1 281 ? -13.334 6.920 49.749 1.00 84.94 281 GLY A CA 1
ATOM 2016 C C . GLY A 1 281 ? -12.452 7.357 48.577 1.00 84.94 281 GLY A C 1
ATOM 2017 O O . GLY A 1 281 ? -12.950 7.684 47.503 1.00 84.94 281 GLY A O 1
ATOM 2018 N N . PHE A 1 282 ? -11.134 7.344 48.785 1.00 87.56 282 PHE A N 1
ATOM 2019 C CA . PHE A 1 282 ? -10.141 7.757 47.787 1.00 87.56 282 PHE A CA 1
ATOM 2020 C C . PHE A 1 282 ? -9.213 6.599 47.416 1.00 87.56 282 PHE A C 1
ATOM 2022 O O . PHE A 1 282 ? -8.807 5.815 48.283 1.00 87.56 282 PHE A O 1
ATOM 2029 N N . ALA A 1 283 ? -8.860 6.503 46.135 1.00 81.75 283 ALA A N 1
ATOM 2030 C CA . ALA A 1 283 ? -7.861 5.568 45.640 1.00 81.75 283 ALA A CA 1
ATOM 2031 C C . ALA A 1 283 ? -6.463 5.900 46.208 1.00 81.75 283 ALA A C 1
ATOM 2033 O O . ALA A 1 283 ? -6.164 7.070 46.464 1.00 81.75 283 ALA A O 1
ATOM 2034 N N . PRO A 1 284 ? -5.578 4.906 46.417 1.00 83.19 284 PRO A N 1
ATOM 2035 C CA . PRO A 1 284 ? -4.209 5.150 46.865 1.00 83.19 284 PRO A CA 1
ATOM 2036 C C . PRO A 1 284 ? -3.411 6.080 45.938 1.00 83.19 284 PRO A C 1
ATOM 2038 O O . PRO A 1 284 ? -3.574 6.075 44.719 1.00 83.19 284 PRO A O 1
ATOM 2041 N N . ALA A 1 285 ? -2.469 6.828 46.516 1.00 79.38 285 ALA A N 1
ATOM 2042 C CA . ALA A 1 285 ? -1.535 7.626 45.729 1.00 79.38 285 ALA A CA 1
ATOM 2043 C C . ALA A 1 285 ? -0.706 6.729 44.785 1.00 79.38 285 ALA A C 1
ATOM 2045 O O . ALA A 1 285 ? -0.146 5.719 45.224 1.00 79.38 285 ALA A O 1
ATOM 2046 N N . GLY A 1 286 ? -0.621 7.093 43.504 1.00 71.81 286 GLY A N 1
ATOM 2047 C CA . GLY A 1 286 ? 0.024 6.284 42.464 1.00 71.81 286 GLY A CA 1
ATOM 2048 C C . GLY A 1 286 ? -0.884 5.257 41.774 1.00 71.81 286 GLY A C 1
ATOM 2049 O O . GLY A 1 286 ? -0.399 4.509 40.926 1.00 71.81 286 GLY A O 1
ATOM 2050 N N . THR A 1 287 ? -2.180 5.186 42.103 1.00 81.31 287 THR A N 1
ATOM 2051 C CA . THR A 1 287 ? -3.161 4.462 41.276 1.00 81.31 287 THR A CA 1
ATOM 2052 C C . THR A 1 287 ? -3.284 5.148 39.916 1.00 81.31 287 THR A C 1
ATOM 2054 O O . THR A 1 287 ? -3.398 6.368 39.870 1.00 81.31 287 THR A O 1
ATOM 2057 N N . SER A 1 288 ? -3.238 4.382 38.821 1.00 75.06 288 SER A N 1
ATOM 2058 C CA . SER A 1 288 ? -3.423 4.921 37.466 1.00 75.06 288 SER A CA 1
ATOM 2059 C C . SER A 1 288 ? -4.817 5.528 37.332 1.00 75.06 288 SER A C 1
ATOM 2061 O O . SER A 1 288 ? -5.796 4.878 37.698 1.00 75.06 288 SER A O 1
ATOM 2063 N N . CYS A 1 289 ? -4.891 6.730 36.778 1.00 74.75 289 CYS A N 1
ATOM 2064 C CA . CYS A 1 289 ? -6.129 7.376 36.357 1.00 74.75 289 CYS A CA 1
ATOM 2065 C C . CYS A 1 289 ? -5.982 7.857 34.906 1.00 74.75 289 CYS A C 1
ATOM 2067 O O . CYS A 1 289 ? -4.966 7.588 34.266 1.00 74.75 289 CYS A O 1
ATOM 2069 N N . ASP A 1 290 ? -7.026 8.501 34.402 1.00 67.81 290 ASP A N 1
ATOM 2070 C CA . ASP A 1 290 ? -7.103 9.176 33.109 1.00 67.81 290 ASP A CA 1
ATOM 2071 C C . ASP A 1 290 ? -7.970 10.418 33.373 1.00 67.81 290 ASP A C 1
ATOM 2073 O O . ASP A 1 290 ? -9.063 10.282 33.933 1.00 67.81 290 ASP A O 1
ATOM 2077 N N . ASP A 1 291 ? -7.462 11.623 33.099 1.00 64.06 291 ASP A N 1
ATOM 2078 C CA . ASP A 1 291 ? -8.201 12.878 33.317 1.00 64.06 291 ASP A CA 1
ATOM 2079 C C . ASP A 1 291 ? -8.964 13.357 32.066 1.00 64.06 291 ASP A C 1
ATOM 2081 O O . ASP A 1 291 ? -9.609 14.410 32.091 1.00 64.06 291 ASP A O 1
ATOM 2085 N N . GLY A 1 292 ? -8.941 12.563 30.988 1.00 62.56 292 GLY A N 1
ATOM 2086 C CA . GLY A 1 292 ? -9.582 12.863 29.714 1.00 62.56 292 GLY A CA 1
ATOM 2087 C C . GLY A 1 292 ? -8.773 13.785 28.797 1.00 62.56 292 GLY A C 1
ATOM 2088 O O . GLY A 1 292 ? -9.339 14.291 27.826 1.00 62.56 292 GLY A O 1
ATOM 2089 N N . LEU A 1 293 ? -7.486 14.030 29.079 1.00 60.62 293 LEU A N 1
ATOM 2090 C CA . LEU A 1 293 ? -6.589 14.823 28.232 1.00 60.62 293 LEU A CA 1
ATOM 2091 C C . LEU A 1 293 ? -5.395 13.987 27.751 1.00 60.62 293 LEU A C 1
ATOM 2093 O O . LEU A 1 293 ? -4.448 13.744 28.482 1.00 60.62 293 LEU A O 1
ATOM 2097 N N . TYR A 1 294 ? -5.362 13.637 26.465 1.00 60.78 294 TYR A N 1
ATOM 2098 C CA . TYR A 1 294 ? -4.312 12.788 25.874 1.00 60.78 294 TYR A CA 1
ATOM 2099 C C . TYR A 1 294 ? -2.859 13.324 25.983 1.00 60.78 294 TYR A C 1
ATOM 2101 O O . TYR A 1 294 ? -1.896 12.576 25.800 1.00 60.78 294 TYR A O 1
ATOM 2109 N N . CYS A 1 295 ? -2.665 14.623 26.235 1.00 59.47 295 CYS A N 1
ATOM 2110 C CA . CYS A 1 295 ? -1.391 15.322 26.010 1.00 59.47 295 CYS A CA 1
ATOM 2111 C C . CYS A 1 295 ? -0.473 15.516 27.234 1.00 59.47 295 CYS A C 1
ATOM 2113 O O . CYS A 1 295 ? 0.532 16.219 27.126 1.00 59.47 295 CYS A O 1
ATOM 2115 N N . ASN A 1 296 ? -0.780 14.922 28.389 1.00 60.16 296 ASN A N 1
ATOM 2116 C CA . ASN A 1 296 ? -0.186 15.273 29.695 1.00 60.16 296 ASN A CA 1
ATOM 2117 C C . ASN A 1 296 ? 0.645 14.154 30.383 1.00 60.16 296 ASN A C 1
ATOM 2119 O O . ASN A 1 296 ? 1.257 14.397 31.434 1.00 60.16 296 ASN A O 1
ATOM 2123 N N . GLY A 1 297 ? 0.757 12.967 29.773 1.00 61.31 297 GLY A N 1
ATOM 2124 C CA . GLY A 1 297 ? 1.732 11.936 30.146 1.00 61.31 297 GLY A CA 1
ATOM 2125 C C . GLY A 1 297 ? 1.125 10.643 30.696 1.00 61.31 297 GLY A C 1
ATOM 2126 O O . GLY A 1 297 ? 0.516 9.879 29.956 1.00 61.31 297 GLY A O 1
ATOM 2127 N N . THR A 1 298 ? 1.434 10.301 31.949 1.00 61.44 298 THR A N 1
ATOM 2128 C CA . THR A 1 298 ? 0.887 9.111 32.627 1.00 61.44 298 THR A CA 1
ATOM 2129 C C . THR A 1 298 ? 0.283 9.544 33.951 1.00 61.44 298 THR A C 1
ATOM 2131 O O . THR A 1 298 ? 1.024 9.916 34.865 1.00 61.44 298 THR A O 1
ATOM 2134 N N . ASP A 1 299 ? -1.041 9.500 34.054 1.00 74.31 299 ASP A N 1
ATOM 2135 C CA . ASP A 1 299 ? -1.732 10.131 35.173 1.00 74.31 299 ASP A CA 1
ATOM 2136 C C . ASP A 1 299 ? -1.896 9.205 36.371 1.00 74.31 299 ASP A C 1
ATOM 2138 O O . ASP A 1 299 ? -2.116 7.991 36.264 1.00 74.31 299 ASP A O 1
ATOM 2142 N N . THR A 1 300 ? -1.754 9.793 37.557 1.00 80.94 300 THR A N 1
ATOM 2143 C CA . THR A 1 300 ? -1.817 9.053 38.817 1.00 80.94 300 THR A CA 1
ATOM 2144 C C . THR A 1 300 ? -2.580 9.807 39.891 1.00 80.94 300 THR A C 1
ATOM 2146 O O . THR A 1 300 ? -2.410 11.009 40.073 1.00 80.94 300 THR A O 1
ATOM 2149 N N . CYS A 1 301 ? -3.395 9.084 40.652 1.00 83.56 301 CYS A N 1
ATOM 2150 C CA . CYS A 1 301 ? -4.113 9.637 41.788 1.00 83.56 301 CYS A CA 1
ATOM 2151 C C . CYS A 1 301 ? -3.144 10.130 42.868 1.00 83.56 301 CYS A C 1
ATOM 2153 O O . CYS A 1 301 ? -2.123 9.496 43.146 1.00 83.56 301 CYS A O 1
ATOM 2155 N N . ASP A 1 302 ? -3.492 11.226 43.535 1.00 82.44 302 ASP A N 1
ATOM 2156 C CA . ASP A 1 302 ? -2.698 11.844 44.602 1.00 82.44 302 ASP A CA 1
ATOM 2157 C C . ASP A 1 302 ? -2.963 11.268 46.006 1.00 82.44 302 ASP A C 1
ATOM 2159 O O . ASP A 1 302 ? -2.242 11.570 46.959 1.00 82.44 302 ASP A O 1
ATOM 2163 N N . GLY A 1 303 ? -3.997 10.433 46.144 1.00 78.56 303 GLY A N 1
ATOM 2164 C CA . GLY A 1 303 ? -4.487 9.920 47.427 1.00 78.56 303 GLY A CA 1
ATOM 2165 C C . GLY A 1 303 ? -5.539 10.799 48.121 1.00 78.56 303 GLY A C 1
ATOM 2166 O O . GLY A 1 303 ? -5.960 10.461 49.227 1.00 78.56 303 GLY A O 1
ATOM 2167 N N . SER A 1 304 ? -5.969 11.903 47.501 1.00 82.38 304 SER A N 1
ATOM 2168 C CA . SER A 1 304 ? -7.044 12.800 47.965 1.00 82.38 304 SER A CA 1
ATOM 2169 C C . SER A 1 304 ? -8.289 12.799 47.065 1.00 82.38 304 SER A C 1
ATOM 2171 O O . SER A 1 304 ? -9.242 13.528 47.336 1.00 82.38 304 SER A O 1
ATOM 2173 N N . GLY A 1 305 ? -8.294 11.965 46.019 1.00 78.75 305 GLY A N 1
ATOM 2174 C CA . GLY A 1 305 ? -9.351 11.905 45.004 1.00 78.75 305 GLY A CA 1
ATOM 2175 C C . GLY A 1 305 ? -9.054 12.720 43.743 1.00 78.75 305 GLY A C 1
ATOM 2176 O O . GLY A 1 305 ? -9.937 12.850 42.900 1.00 78.75 305 GLY A O 1
ATOM 2177 N N . THR A 1 306 ? -7.834 13.253 43.600 1.00 78.75 306 THR A N 1
ATOM 2178 C CA . THR A 1 306 ? -7.419 14.073 42.453 1.00 78.75 306 THR A CA 1
ATOM 2179 C C . THR A 1 306 ? -6.438 13.304 41.569 1.00 78.75 306 THR A C 1
ATOM 2181 O O . THR A 1 306 ? -5.486 12.705 42.070 1.00 78.75 306 THR A O 1
ATOM 2184 N N . CYS A 1 307 ? -6.641 13.342 40.254 1.00 76.19 307 CYS A N 1
ATOM 2185 C CA . CYS A 1 307 ? -5.695 12.821 39.268 1.00 76.19 307 CYS A CA 1
ATOM 2186 C C . CYS A 1 307 ? -4.584 13.867 39.008 1.00 76.19 307 CYS A C 1
ATOM 2188 O O . CYS A 1 307 ? -4.877 15.056 38.870 1.00 76.19 307 CYS A O 1
ATOM 2190 N N . LEU A 1 308 ? -3.309 13.459 39.014 1.00 72.12 308 LEU A N 1
ATOM 2191 C CA . LEU A 1 308 ? -2.134 14.319 38.804 1.00 72.12 308 LEU A CA 1
ATOM 2192 C C . LEU A 1 308 ? -1.306 13.864 37.597 1.00 72.12 308 LEU A C 1
ATOM 2194 O O . LEU A 1 308 ? -1.049 12.672 37.424 1.00 72.12 308 LEU A O 1
ATOM 2198 N N . HIS A 1 309 ? -0.805 14.851 36.852 1.00 69.81 309 HIS A N 1
ATOM 2199 C CA . HIS A 1 309 ? -0.138 14.696 35.558 1.00 69.81 309 HIS A CA 1
ATOM 2200 C C . HIS A 1 309 ? 1.398 14.839 35.622 1.00 69.81 309 HIS A C 1
ATOM 2202 O O . HIS A 1 309 ? 1.950 15.524 36.492 1.00 69.81 309 HIS A O 1
ATOM 2208 N N . SER A 1 310 ? 2.114 14.245 34.655 1.00 55.28 310 SER A N 1
ATOM 2209 C CA . SER A 1 310 ? 3.578 14.368 34.518 1.00 55.28 310 SER A CA 1
ATOM 2210 C C . SER A 1 310 ? 4.110 13.906 33.146 1.00 55.28 310 SER A C 1
ATOM 2212 O O . SER A 1 310 ? 4.496 12.745 32.989 1.00 55.28 310 SER A O 1
ATOM 2214 N N . GLY A 1 311 ? 4.291 14.831 32.199 1.00 59.78 311 GLY A N 1
ATOM 2215 C CA . GLY A 1 311 ? 5.091 14.612 30.983 1.00 59.78 311 GLY A CA 1
ATOM 2216 C C . GLY A 1 311 ? 4.523 15.274 29.726 1.00 59.78 311 GLY A C 1
ATOM 2217 O O . GLY A 1 311 ? 3.472 15.897 29.770 1.00 59.78 311 GLY A O 1
ATOM 2218 N N . ASP A 1 312 ? 5.243 15.124 28.613 1.00 66.06 312 ASP A N 1
ATOM 2219 C CA . ASP A 1 312 ? 4.763 15.372 27.245 1.00 66.06 312 ASP A CA 1
ATOM 2220 C C . ASP A 1 312 ? 5.067 14.094 26.435 1.00 66.06 312 ASP A C 1
ATOM 2222 O O . ASP A 1 312 ? 6.244 13.712 26.344 1.00 66.06 312 ASP A O 1
ATOM 2226 N N . PRO A 1 313 ? 4.051 13.386 25.906 1.00 67.12 313 PRO A N 1
ATOM 2227 C CA . PRO A 1 313 ? 4.237 12.114 25.211 1.00 67.12 313 PRO A CA 1
ATOM 2228 C C . PRO A 1 313 ? 4.751 12.246 23.765 1.00 67.12 313 PRO A C 1
ATOM 2230 O O . PRO A 1 313 ? 5.172 11.240 23.191 1.00 67.12 313 PRO A O 1
ATOM 2233 N N . CYS A 1 314 ? 4.741 13.439 23.158 1.00 69.81 314 CYS A N 1
ATOM 2234 C CA . CYS A 1 314 ? 5.013 13.616 21.723 1.00 69.81 314 CYS A CA 1
ATOM 2235 C C . CYS A 1 314 ? 6.480 13.951 21.386 1.00 69.81 314 CYS A C 1
ATOM 2237 O O . CYS A 1 314 ? 6.876 13.965 20.215 1.00 69.81 314 CYS A O 1
ATOM 2239 N N . VAL A 1 315 ? 7.326 14.186 22.395 1.00 63.72 315 VAL A N 1
ATOM 2240 C CA . VAL A 1 315 ? 8.732 14.567 22.193 1.00 63.72 315 VAL A CA 1
ATOM 2241 C C . VAL A 1 315 ? 9.549 13.414 21.595 1.00 63.72 315 VAL A C 1
ATOM 2243 O O . VAL A 1 315 ? 9.846 12.422 22.259 1.00 63.72 315 VAL A O 1
ATOM 2246 N N . GLY A 1 316 ? 10.002 13.588 20.349 1.00 60.09 316 GLY A N 1
ATOM 2247 C CA . GLY A 1 316 ? 10.894 12.649 19.652 1.00 60.09 316 GLY A CA 1
ATOM 2248 C C . GLY A 1 316 ? 10.244 11.816 18.541 1.00 60.09 316 GLY A C 1
ATOM 2249 O O . GLY A 1 316 ? 10.894 10.910 18.018 1.00 60.09 316 GLY A O 1
ATOM 2250 N N . GLY A 1 317 ? 8.996 12.112 18.163 1.00 61.59 317 GLY A N 1
ATOM 2251 C CA . GLY A 1 317 ? 8.330 11.483 17.021 1.00 61.59 317 GLY A CA 1
ATOM 2252 C C . GLY A 1 317 ? 8.894 11.874 15.643 1.00 61.59 317 GLY A C 1
ATOM 2253 O O . GLY A 1 317 ? 9.774 12.730 15.503 1.00 61.59 317 GLY A O 1
ATOM 2254 N N . ALA A 1 318 ? 8.366 11.232 14.595 1.00 68.50 318 ALA A N 1
ATOM 2255 C CA . ALA A 1 318 ? 8.639 11.590 13.198 1.00 68.50 318 ALA A CA 1
ATOM 2256 C C . ALA A 1 318 ? 8.204 13.040 12.890 1.00 68.50 318 ALA A C 1
ATOM 2258 O O . ALA A 1 318 ? 7.446 13.623 13.651 1.00 68.50 318 ALA A O 1
ATOM 2259 N N . GLN A 1 319 ? 8.656 13.626 11.777 1.00 73.75 319 GLN A N 1
ATOM 2260 C CA . GLN A 1 319 ? 8.514 15.071 11.494 1.00 73.75 319 GLN A CA 1
ATOM 2261 C C . GLN A 1 319 ? 7.079 15.633 11.424 1.00 73.75 319 GLN A C 1
ATOM 2263 O O . GLN A 1 319 ? 6.931 16.846 11.489 1.00 73.75 319 GLN A O 1
ATOM 2268 N N . CYS A 1 320 ? 6.061 14.781 11.264 1.00 81.56 320 CYS A N 1
ATOM 2269 C CA . CYS A 1 320 ? 4.642 15.161 11.332 1.00 81.56 320 CYS A CA 1
ATOM 2270 C C . CYS A 1 320 ? 3.923 14.560 12.551 1.00 81.56 320 CYS A C 1
ATOM 2272 O O . CYS A 1 320 ? 2.700 14.423 12.555 1.00 81.56 320 CYS A O 1
ATOM 2274 N N . ASN A 1 321 ? 4.693 14.143 13.557 1.00 81.31 321 ASN A N 1
ATOM 2275 C CA . ASN A 1 321 ? 4.222 13.556 14.799 1.00 81.31 321 ASN A CA 1
ATOM 2276 C C . ASN A 1 321 ? 4.982 14.131 16.021 1.00 81.31 321 ASN A C 1
ATOM 2278 O O . ASN A 1 321 ? 5.460 13.360 16.858 1.00 81.31 321 ASN A O 1
ATOM 2282 N N . GLN A 1 322 ? 5.191 15.455 16.070 1.00 75.94 322 GLN A N 1
ATOM 2283 C CA . GLN A 1 322 ? 5.941 16.152 17.134 1.00 75.94 322 GLN A CA 1
ATOM 2284 C C . GLN A 1 322 ? 5.106 17.137 17.968 1.00 75.94 322 GLN A C 1
ATOM 2286 O O . GLN A 1 322 ? 5.550 17.512 19.054 1.00 75.94 322 GLN A O 1
ATOM 2291 N N . SER A 1 323 ? 3.921 17.548 17.507 1.00 74.06 323 SER A N 1
ATOM 2292 C CA . SER A 1 323 ? 3.027 18.459 18.242 1.00 74.06 323 SER A CA 1
ATOM 2293 C C . SER A 1 323 ? 1.833 17.715 18.830 1.00 74.06 323 SER A C 1
ATOM 2295 O O . SER A 1 323 ? 1.110 17.042 18.101 1.00 74.06 323 SER A O 1
ATOM 2297 N N . CYS A 1 324 ? 1.568 17.877 20.128 1.00 74.62 324 CYS A N 1
ATOM 2298 C CA . CYS A 1 324 ? 0.387 17.262 20.731 1.00 74.62 324 CYS A CA 1
ATOM 2299 C C . CYS A 1 324 ? -0.917 17.970 20.330 1.00 74.62 324 CYS A C 1
ATOM 2301 O O . CYS A 1 324 ? -0.980 19.201 20.270 1.00 74.62 324 CYS A O 1
ATOM 2303 N N . ASN A 1 325 ? -1.957 17.183 20.057 1.00 71.06 325 ASN A N 1
ATOM 2304 C CA . ASN A 1 325 ? -3.247 17.627 19.542 1.00 71.06 325 ASN A CA 1
ATOM 2305 C C . ASN A 1 325 ? -4.390 17.080 20.416 1.00 71.06 325 ASN A C 1
ATOM 2307 O O . ASN A 1 325 ? -5.011 16.062 20.106 1.00 71.06 325 ASN A O 1
ATOM 2311 N N . GLU A 1 326 ? -4.680 17.805 21.501 1.00 67.81 326 GLU A N 1
ATOM 2312 C CA . GLU A 1 326 ? -5.737 17.510 22.489 1.00 67.81 326 GLU A CA 1
ATOM 2313 C C . GLU A 1 326 ? -7.145 17.410 21.882 1.00 67.81 326 GLU A C 1
ATOM 2315 O O . GLU A 1 326 ? -8.030 16.796 22.460 1.00 67.81 326 GLU A O 1
ATOM 2320 N N . ALA A 1 327 ? -7.392 18.017 20.717 1.00 65.38 327 ALA A N 1
ATOM 2321 C CA . ALA A 1 327 ? -8.711 17.983 20.084 1.00 65.38 327 ALA A CA 1
ATOM 2322 C C . ALA A 1 327 ? -8.985 16.677 19.314 1.00 65.38 327 ALA A C 1
ATOM 2324 O O . ALA A 1 327 ? -10.092 16.488 18.802 1.00 65.38 327 ALA A O 1
ATOM 2325 N N . GLN A 1 328 ? -7.968 15.826 19.146 1.00 66.31 328 GLN A N 1
ATOM 2326 C CA . GLN A 1 328 ? -8.021 14.617 18.322 1.00 66.31 328 GLN A CA 1
ATOM 2327 C C . GLN A 1 328 ? -7.242 13.434 18.930 1.00 66.31 328 GLN A C 1
ATOM 2329 O O . GLN A 1 328 ? -6.991 12.461 18.214 1.00 66.31 328 GLN A O 1
ATOM 2334 N N . ASP A 1 329 ? -6.837 13.538 20.200 1.00 70.19 329 ASP A N 1
ATOM 2335 C CA . ASP A 1 329 ? -6.106 12.531 20.981 1.00 70.19 329 ASP A CA 1
ATOM 2336 C C . ASP A 1 329 ? -4.939 11.876 20.222 1.00 70.19 329 ASP A C 1
ATOM 2338 O O . ASP A 1 329 ? -4.842 10.653 20.081 1.00 70.19 329 ASP A O 1
ATOM 2342 N N . ASN A 1 330 ? -4.066 12.713 19.650 1.00 76.56 330 ASN A N 1
ATOM 2343 C CA . ASN A 1 330 ? -2.879 12.262 18.923 1.00 76.56 330 ASN A CA 1
ATOM 2344 C C . ASN A 1 330 ? -1.717 13.271 18.987 1.00 76.56 330 ASN A C 1
ATOM 2346 O O . ASN A 1 330 ? -1.853 14.384 19.490 1.00 76.56 330 ASN A O 1
ATOM 2350 N N . CYS A 1 331 ? -0.563 12.865 18.453 1.00 79.06 331 CYS A N 1
ATOM 2351 C CA . CYS A 1 331 ? 0.642 13.691 18.329 1.00 79.06 331 CYS A CA 1
ATOM 2352 C C . CYS A 1 331 ? 0.838 14.286 16.918 1.00 79.06 331 CYS A C 1
ATOM 2354 O O . CYS A 1 331 ? 1.958 14.666 16.582 1.00 79.06 331 CYS A O 1
ATOM 2356 N N . PHE A 1 332 ? -0.188 14.307 16.056 1.00 84.69 332 PHE A N 1
ATOM 2357 C CA . PHE A 1 332 ? -0.033 14.707 14.656 1.00 84.69 332 PHE A CA 1
ATOM 2358 C C . PHE A 1 332 ? 0.074 16.222 14.488 1.00 84.69 332 PHE A C 1
ATOM 2360 O O . PHE A 1 332 ? -0.793 16.987 14.916 1.00 84.69 332 PHE A O 1
ATOM 2367 N N . ASP A 1 333 ? 1.110 16.642 13.764 1.00 78.88 333 ASP A N 1
ATOM 2368 C CA . ASP A 1 333 ? 1.324 18.042 13.425 1.00 78.88 333 ASP A CA 1
ATOM 2369 C C . ASP A 1 333 ? 0.205 18.582 12.508 1.00 78.88 333 ASP A C 1
ATOM 2371 O O . ASP A 1 333 ? -0.211 17.891 11.568 1.00 78.88 333 ASP A O 1
ATOM 2375 N N . PRO A 1 334 ? -0.278 19.825 12.726 1.00 80.25 334 PRO A N 1
ATOM 2376 C CA . PRO A 1 334 ? -1.386 20.396 11.965 1.00 80.25 334 PRO A CA 1
ATOM 2377 C C . PRO A 1 334 ? -1.179 20.391 10.439 1.00 80.25 334 PRO A C 1
ATOM 2379 O O . PRO A 1 334 ? -0.043 20.559 9.974 1.00 80.25 334 PRO A O 1
ATOM 2382 N N . PRO A 1 335 ? -2.265 20.314 9.639 1.00 81.25 335 PRO A N 1
ATOM 2383 C CA . PRO A 1 335 ? -2.190 20.434 8.186 1.00 81.25 335 PRO A CA 1
ATOM 2384 C C . PRO A 1 335 ? -1.431 21.691 7.743 1.00 81.25 335 PRO A C 1
ATOM 2386 O O . PRO A 1 335 ? -1.756 22.803 8.164 1.00 81.25 335 PRO A O 1
ATOM 2389 N N . GLY A 1 336 ? -0.439 21.530 6.867 1.00 76.19 336 GLY A N 1
ATOM 2390 C CA . GLY A 1 336 ? 0.409 22.631 6.398 1.00 76.19 336 GLY A CA 1
ATOM 2391 C C . GLY A 1 336 ? 1.684 22.872 7.217 1.00 76.19 336 GLY A C 1
ATOM 2392 O O . GLY A 1 336 ? 2.470 23.744 6.843 1.00 76.19 336 GLY A O 1
ATOM 2393 N N . THR A 1 337 ? 1.924 22.120 8.298 1.00 81.75 337 THR A N 1
ATOM 2394 C CA . THR A 1 337 ? 3.206 22.163 9.029 1.00 81.75 337 THR A CA 1
ATOM 2395 C C . THR A 1 337 ? 4.353 21.725 8.101 1.00 81.75 337 THR A C 1
ATOM 2397 O O . THR A 1 337 ? 4.208 20.699 7.435 1.00 81.75 337 THR A O 1
ATOM 2400 N N . PRO A 1 338 ? 5.473 22.472 8.000 1.00 78.81 338 PRO A N 1
ATOM 2401 C CA . PRO A 1 338 ? 6.588 22.096 7.129 1.00 78.81 338 PRO A CA 1
ATOM 2402 C C . PRO A 1 338 ? 7.269 20.796 7.569 1.00 78.81 338 PRO A C 1
ATOM 2404 O O . PRO A 1 338 ? 7.601 20.635 8.741 1.00 78.81 338 PRO A O 1
ATOM 2407 N N . CYS A 1 339 ? 7.545 19.921 6.608 1.00 78.12 339 CYS A N 1
ATOM 2408 C CA . CYS A 1 339 ? 8.260 18.656 6.783 1.00 78.12 339 CYS A CA 1
ATOM 2409 C C . CYS A 1 339 ? 9.120 18.367 5.533 1.00 78.12 339 CYS A C 1
ATOM 2411 O O . CYS A 1 339 ? 9.175 19.197 4.627 1.00 78.12 339 CYS A O 1
ATOM 2413 N N . ASP A 1 340 ? 9.820 17.234 5.502 1.00 72.62 340 ASP A N 1
ATOM 2414 C CA . ASP A 1 340 ? 10.656 16.752 4.393 1.00 72.62 340 ASP A CA 1
ATOM 2415 C C . ASP A 1 340 ? 10.426 15.236 4.252 1.00 72.62 340 ASP A C 1
ATOM 2417 O O . ASP A 1 340 ? 10.865 14.448 5.096 1.00 72.62 340 ASP A O 1
ATOM 2421 N N . ASP A 1 341 ? 9.695 14.813 3.214 1.00 62.69 341 ASP A N 1
ATOM 2422 C CA . ASP A 1 341 ? 9.390 13.392 2.970 1.00 62.69 341 ASP A CA 1
ATOM 2423 C C . ASP A 1 341 ? 10.524 12.647 2.229 1.00 62.69 341 ASP A C 1
ATOM 2425 O O . ASP A 1 341 ? 10.411 11.459 1.909 1.00 62.69 341 ASP A O 1
ATOM 2429 N N . GLY A 1 342 ? 11.652 13.320 1.965 1.00 57.94 342 GLY A N 1
ATOM 2430 C CA . GLY A 1 342 ? 12.787 12.777 1.223 1.00 57.94 342 GLY A CA 1
ATOM 2431 C C . GLY A 1 342 ? 12.549 12.634 -0.287 1.00 57.94 342 GLY A C 1
ATOM 2432 O O . GLY A 1 342 ? 13.412 12.077 -1.000 1.00 57.94 342 GLY A O 1
ATOM 2433 N N . LEU A 1 343 ? 11.413 13.118 -0.801 1.00 54.31 343 LEU A N 1
ATOM 2434 C CA . LEU A 1 343 ? 11.180 13.341 -2.222 1.00 54.31 343 LEU A CA 1
ATOM 2435 C C . LEU A 1 343 ? 11.739 14.708 -2.624 1.00 54.31 343 LEU A C 1
ATOM 2437 O O . LEU A 1 343 ? 11.778 15.670 -1.871 1.00 54.31 343 LEU A O 1
ATOM 2441 N N . VAL A 1 344 ? 12.250 14.787 -3.850 1.00 54.78 344 VAL A N 1
ATOM 2442 C CA . VAL A 1 344 ? 12.831 16.023 -4.383 1.00 54.78 344 VAL A CA 1
ATOM 2443 C C . VAL A 1 344 ? 11.884 16.573 -5.439 1.00 54.78 344 VAL A C 1
ATOM 2445 O O . VAL A 1 344 ? 11.362 15.811 -6.252 1.00 54.78 344 VAL A O 1
ATOM 2448 N N . CYS A 1 345 ? 11.733 17.901 -5.473 1.00 60.97 345 CYS A N 1
ATOM 2449 C CA . CYS A 1 345 ? 10.753 18.616 -6.300 1.00 60.97 345 CYS A CA 1
ATOM 2450 C C . CYS A 1 345 ? 9.296 18.416 -5.859 1.00 60.97 345 CYS A C 1
ATOM 2452 O O . CYS A 1 345 ? 8.396 18.396 -6.699 1.00 60.97 345 CYS A O 1
ATOM 2454 N N . THR A 1 346 ? 9.057 18.335 -4.559 1.00 63.47 346 THR A N 1
ATOM 2455 C CA . THR A 1 346 ? 7.727 18.412 -3.963 1.00 63.47 346 THR A CA 1
ATOM 2456 C C . THR A 1 346 ? 7.624 19.616 -3.020 1.00 63.47 346 THR A C 1
ATOM 2458 O O . THR A 1 346 ? 8.632 20.175 -2.585 1.00 63.47 346 THR A O 1
ATOM 2461 N N . ALA A 1 347 ? 6.405 20.120 -2.825 1.00 70.44 347 ALA A N 1
ATOM 2462 C CA . ALA A 1 347 ? 6.070 21.046 -1.754 1.00 70.44 347 ALA A CA 1
ATOM 2463 C C . ALA A 1 347 ? 5.483 20.215 -0.618 1.00 70.44 347 ALA A C 1
ATOM 2465 O O . ALA A 1 347 ? 4.360 19.713 -0.746 1.00 70.44 347 ALA A O 1
ATOM 2466 N N . ASP A 1 348 ? 6.286 20.061 0.428 1.00 79.94 348 ASP A N 1
ATOM 2467 C CA . ASP A 1 348 ? 6.084 19.080 1.486 1.00 79.94 348 ASP A CA 1
ATOM 2468 C C . ASP A 1 348 ? 5.407 19.731 2.687 1.00 79.94 348 ASP A C 1
ATOM 2470 O O . ASP A 1 348 ? 5.816 20.791 3.176 1.00 79.94 348 ASP A O 1
ATOM 2474 N N . SER A 1 349 ? 4.338 19.099 3.154 1.00 83.62 349 SER A N 1
ATOM 2475 C CA . SER A 1 349 ? 3.603 19.551 4.329 1.00 83.62 349 SER A CA 1
ATOM 2476 C C . SER A 1 349 ? 2.914 18.389 5.022 1.00 83.62 349 SER A C 1
ATOM 2478 O O . SER A 1 349 ? 2.421 17.480 4.351 1.00 83.62 349 SER A O 1
ATOM 2480 N N . CYS A 1 350 ? 2.821 18.450 6.347 1.00 82.69 350 CYS A N 1
ATOM 2481 C CA . CYS A 1 350 ? 2.016 17.516 7.117 1.00 82.69 350 CYS A CA 1
ATOM 2482 C C . CYS A 1 350 ? 0.544 17.611 6.704 1.00 82.69 350 CYS A C 1
ATOM 2484 O O . CYS A 1 350 ? 0.027 18.703 6.450 1.00 82.69 350 CYS A O 1
ATOM 2486 N N . ASP A 1 351 ? -0.134 16.469 6.643 1.00 81.19 351 ASP A N 1
ATOM 2487 C CA . ASP A 1 351 ? -1.539 16.355 6.237 1.00 81.19 351 ASP A CA 1
ATOM 2488 C C . ASP A 1 351 ? -2.544 16.443 7.400 1.00 81.19 351 ASP A C 1
ATOM 2490 O O . ASP A 1 351 ? -3.753 16.470 7.169 1.00 81.19 351 ASP A O 1
ATOM 2494 N N . GLY A 1 352 ? -2.056 16.518 8.644 1.00 77.50 352 GLY A N 1
ATOM 2495 C CA . GLY A 1 352 ? -2.860 16.427 9.869 1.00 77.50 352 GLY A CA 1
ATOM 2496 C C . GLY A 1 352 ? -3.233 15.000 10.285 1.00 77.50 352 GLY A C 1
ATOM 2497 O O . GLY A 1 352 ? -3.961 14.827 11.258 1.00 77.50 352 GLY A O 1
ATOM 2498 N N . ALA A 1 353 ? -2.749 13.982 9.570 1.00 78.06 353 ALA A N 1
ATOM 2499 C CA . ALA A 1 353 ? -2.924 12.560 9.868 1.00 78.06 353 ALA A CA 1
ATOM 2500 C C . ALA A 1 353 ? -1.571 11.851 10.102 1.00 78.06 353 ALA A C 1
ATOM 2502 O O . ALA A 1 353 ? -1.451 10.637 9.931 1.00 78.06 353 ALA A O 1
ATOM 2503 N N . GLY A 1 354 ? -0.540 12.619 10.471 1.00 73.00 354 GLY A N 1
ATOM 2504 C CA . GLY A 1 354 ? 0.798 12.119 10.786 1.00 73.00 354 GLY A CA 1
ATOM 2505 C C . GLY A 1 354 ? 1.713 11.887 9.581 1.00 73.00 354 GLY A C 1
ATOM 2506 O O . GLY A 1 354 ? 2.847 11.444 9.771 1.00 73.00 354 GLY A O 1
ATOM 2507 N N . SER A 1 355 ? 1.266 12.184 8.354 1.00 76.62 355 SER A N 1
ATOM 2508 C CA . SER A 1 355 ? 2.053 11.960 7.136 1.00 76.62 355 SER A CA 1
ATOM 2509 C C . SER A 1 355 ? 2.589 13.268 6.565 1.00 76.62 355 SER A C 1
ATOM 2511 O O . SER A 1 355 ? 1.858 14.246 6.419 1.00 76.62 355 SER A O 1
ATOM 2513 N N . CYS A 1 356 ? 3.865 13.272 6.179 1.00 75.12 356 CYS A N 1
ATOM 2514 C CA . CYS A 1 356 ? 4.409 14.317 5.320 1.00 75.12 356 CYS A CA 1
ATOM 2515 C C . CYS A 1 356 ? 4.003 14.015 3.873 1.00 75.12 356 CYS A C 1
ATOM 2517 O O . CYS A 1 356 ? 4.293 12.924 3.379 1.00 75.12 356 CYS A O 1
ATOM 2519 N N . LEU A 1 357 ? 3.300 14.940 3.215 1.00 74.50 357 LEU A N 1
ATOM 2520 C CA . LEU A 1 357 ? 2.860 14.787 1.828 1.00 74.50 357 LEU A CA 1
ATOM 2521 C C . LEU A 1 357 ? 3.504 15.838 0.925 1.00 74.50 357 LEU A C 1
ATOM 2523 O O . LEU A 1 357 ? 3.203 17.029 1.033 1.00 74.50 357 LEU A O 1
ATOM 2527 N N . GLY A 1 358 ? 4.313 15.376 -0.024 1.00 70.69 358 GLY A N 1
ATOM 2528 C CA . GLY A 1 358 ? 4.849 16.182 -1.108 1.00 70.69 358 GLY A CA 1
ATOM 2529 C C . GLY A 1 358 ? 3.914 16.337 -2.318 1.00 70.69 358 GLY A C 1
ATOM 2530 O O . GLY A 1 358 ? 3.544 15.365 -2.981 1.00 70.69 358 GLY A O 1
ATOM 2531 N N . THR A 1 359 ? 3.582 17.579 -2.693 1.00 66.25 359 THR A N 1
ATOM 2532 C CA . THR A 1 359 ? 2.886 17.881 -3.968 1.00 66.25 359 THR A CA 1
ATOM 2533 C C . THR A 1 359 ? 3.875 18.282 -5.077 1.00 66.25 359 THR A C 1
ATOM 2535 O O . THR A 1 359 ? 4.716 19.141 -4.827 1.00 66.25 359 THR A O 1
ATOM 2538 N N . PRO A 1 360 ? 3.828 17.720 -6.307 1.00 59.38 360 PRO A N 1
ATOM 2539 C CA . PRO A 1 360 ? 4.859 17.974 -7.322 1.00 59.38 360 PRO A CA 1
ATOM 2540 C C . PRO A 1 360 ? 5.021 19.452 -7.713 1.00 59.38 360 PRO A C 1
ATOM 2542 O O . PRO A 1 360 ? 4.087 20.095 -8.199 1.00 59.38 360 PRO A O 1
ATOM 2545 N N . LEU A 1 361 ? 6.241 19.971 -7.569 1.00 57.66 361 LEU A N 1
ATOM 2546 C CA . LEU A 1 361 ? 6.630 21.314 -7.989 1.00 57.66 361 LEU A CA 1
ATOM 2547 C C . LEU A 1 361 ? 6.901 21.384 -9.505 1.00 57.66 361 LEU A C 1
ATOM 2549 O O . LEU A 1 361 ? 7.399 20.426 -10.104 1.00 57.66 361 LEU A O 1
ATOM 2553 N N . PRO A 1 362 ? 6.679 22.548 -10.145 1.00 57.59 362 PRO A N 1
ATOM 2554 C CA . PRO A 1 362 ? 7.193 22.822 -11.483 1.00 57.59 362 PRO A CA 1
ATOM 2555 C C . PRO A 1 362 ? 8.718 22.641 -11.551 1.00 57.59 362 PRO A C 1
ATOM 2557 O O . PRO A 1 362 ? 9.434 23.065 -10.644 1.00 57.59 362 PRO A O 1
ATOM 2560 N N . SER A 1 363 ? 9.241 22.122 -12.667 1.00 54.00 363 SER A N 1
ATOM 2561 C CA . SER A 1 363 ? 10.682 21.849 -12.860 1.00 54.00 363 SER A CA 1
ATOM 2562 C C . SER A 1 363 ? 11.598 23.061 -12.614 1.00 54.00 363 SER A C 1
ATOM 2564 O O . SER A 1 363 ? 12.735 22.909 -12.170 1.00 54.00 363 SER A O 1
ATOM 2566 N N . ALA A 1 364 ? 11.095 24.280 -12.839 1.00 55.12 364 ALA A N 1
ATOM 2567 C CA . ALA A 1 364 ? 11.801 25.535 -12.572 1.00 55.12 364 ALA A CA 1
ATOM 2568 C C . ALA A 1 364 ? 11.880 25.934 -11.079 1.00 55.12 364 ALA A C 1
ATOM 2570 O O . ALA A 1 364 ? 12.651 26.831 -10.737 1.00 55.12 364 ALA A O 1
ATOM 2571 N N . GLN A 1 365 ? 11.079 25.309 -10.208 1.00 57.72 365 GLN A N 1
ATOM 2572 C CA . GLN A 1 365 ? 10.994 25.583 -8.764 1.00 57.72 365 GLN A CA 1
ATOM 2573 C C . GLN A 1 365 ? 11.707 24.524 -7.904 1.00 57.72 365 GLN A C 1
ATOM 2575 O O . GLN A 1 365 ? 11.896 24.743 -6.710 1.00 57.72 365 GLN A O 1
ATOM 2580 N N . CYS A 1 366 ? 12.166 23.419 -8.503 1.00 52.94 366 CYS A N 1
ATOM 2581 C CA . CYS A 1 366 ? 13.041 22.442 -7.855 1.00 52.94 366 CYS A CA 1
ATOM 2582 C C . CYS A 1 366 ? 14.278 23.111 -7.206 1.00 52.94 366 CYS A C 1
ATOM 2584 O O . CYS A 1 366 ? 14.997 23.852 -7.893 1.00 52.94 366 CYS A O 1
ATOM 2586 N N . PRO A 1 367 ? 14.596 22.825 -5.927 1.00 48.91 367 PRO A N 1
ATOM 2587 C CA . PRO A 1 367 ? 15.800 23.332 -5.273 1.00 48.91 367 PRO A CA 1
ATOM 2588 C C . PRO A 1 367 ? 17.083 22.950 -6.024 1.00 48.91 367 PRO A C 1
ATOM 2590 O O . PRO A 1 367 ? 17.340 21.785 -6.330 1.00 48.91 367 PRO A O 1
ATOM 2593 N N . LYS A 1 368 ? 17.931 23.943 -6.313 1.00 35.59 368 LYS A N 1
ATOM 2594 C CA . LYS A 1 368 ? 19.175 23.727 -7.065 1.00 35.59 368 LYS A CA 1
ATOM 2595 C C . LYS A 1 368 ? 20.191 22.934 -6.241 1.00 35.59 368 LYS A C 1
ATOM 2597 O O . LYS A 1 368 ? 20.682 23.432 -5.234 1.00 35.59 368 LYS A O 1
ATOM 2602 N N . GLY A 1 369 ? 20.631 21.797 -6.780 1.00 41.22 369 GLY A N 1
ATOM 2603 C CA . GLY A 1 369 ? 21.882 21.139 -6.381 1.00 41.22 369 GLY A CA 1
ATOM 2604 C C . GLY A 1 369 ? 21.769 19.900 -5.490 1.00 41.22 369 GLY A C 1
ATOM 2605 O O . GLY A 1 369 ? 22.811 19.385 -5.091 1.00 41.22 369 GLY A O 1
ATOM 2606 N N . TYR A 1 370 ? 20.566 19.395 -5.207 1.00 38.59 370 TYR A N 1
ATOM 2607 C CA . TYR A 1 370 ? 20.395 18.234 -4.327 1.00 38.59 370 TYR A CA 1
ATOM 2608 C C . TYR A 1 370 ? 20.520 16.877 -5.038 1.00 38.59 370 TYR A C 1
ATOM 2610 O O . TYR A 1 370 ? 20.368 16.738 -6.257 1.00 38.59 370 TYR A O 1
ATOM 2618 N N . VAL A 1 371 ? 20.923 15.876 -4.254 1.00 36.41 371 VAL A N 1
ATOM 2619 C CA . VAL A 1 371 ? 21.478 14.602 -4.722 1.00 36.41 371 VAL A CA 1
ATOM 2620 C C . VAL A 1 371 ? 20.355 13.617 -5.057 1.00 36.41 371 VAL A C 1
ATOM 2622 O O . VAL A 1 371 ? 19.998 12.759 -4.262 1.00 36.41 371 VAL A O 1
ATOM 2625 N N . LEU A 1 372 ? 19.856 13.680 -6.294 1.00 38.44 372 LEU A N 1
ATOM 2626 C CA . LEU A 1 372 ? 18.924 12.714 -6.917 1.00 38.44 372 LEU A CA 1
ATOM 2627 C C . LEU A 1 372 ? 19.460 11.253 -7.012 1.00 38.44 372 LEU A C 1
ATOM 2629 O O . LEU A 1 372 ? 18.966 10.462 -7.813 1.00 38.44 372 LEU A O 1
ATOM 2633 N N . LEU A 1 373 ? 20.569 10.935 -6.331 1.00 43.25 373 LEU A N 1
ATOM 2634 C CA . LEU A 1 373 ? 21.611 10.029 -6.841 1.00 43.25 373 LEU A CA 1
ATOM 2635 C C . LEU A 1 373 ? 22.291 9.142 -5.806 1.00 43.25 373 LEU A C 1
ATOM 2637 O O . LEU A 1 373 ? 23.159 8.351 -6.172 1.00 43.25 373 LEU A O 1
ATOM 2641 N N . GLU A 1 374 ? 21.854 9.203 -4.556 1.00 38.28 374 GLU A N 1
ATOM 2642 C CA . GLU A 1 374 ? 22.031 8.086 -3.637 1.00 38.28 374 GLU A CA 1
ATOM 2643 C C . GLU A 1 374 ? 20.764 7.239 -3.721 1.00 38.28 374 GLU A C 1
ATOM 2645 O O . GLU A 1 374 ? 19.838 7.323 -2.919 1.00 38.28 374 GLU A O 1
ATOM 2650 N N . ALA A 1 375 ? 20.714 6.464 -4.805 1.00 35.44 375 ALA A N 1
ATOM 2651 C CA . ALA A 1 375 ? 19.931 5.248 -4.861 1.00 35.44 375 ALA A CA 1
ATOM 2652 C C . ALA A 1 375 ? 20.857 4.110 -4.408 1.00 35.44 375 ALA A C 1
ATOM 2654 O O . ALA A 1 375 ? 21.739 3.713 -5.183 1.00 35.44 375 ALA A O 1
ATOM 2655 N N . PRO A 1 376 ? 20.679 3.560 -3.193 1.00 37.75 376 PRO A N 1
ATOM 2656 C CA . PRO A 1 376 ? 21.106 2.198 -2.934 1.00 37.75 376 PRO A CA 1
ATOM 2657 C C . PRO A 1 376 ? 20.464 1.263 -3.970 1.00 37.75 376 PRO A C 1
ATOM 2659 O O . PRO A 1 376 ? 19.483 1.592 -4.642 1.00 37.75 376 PRO A O 1
ATOM 2662 N N . SER A 1 377 ? 21.081 0.106 -4.170 1.00 41.03 377 SER A N 1
ATOM 2663 C CA . SER A 1 377 ? 20.760 -0.805 -5.267 1.00 41.03 377 SER A CA 1
ATOM 2664 C C . SER A 1 377 ? 19.280 -1.207 -5.349 1.00 41.03 377 SER A C 1
ATOM 2666 O O . SER A 1 377 ? 18.689 -1.635 -4.370 1.00 41.03 377 SER A O 1
ATOM 2668 N N . SER A 1 378 ? 18.756 -1.145 -6.576 1.00 46.00 378 SER A N 1
ATOM 2669 C CA . SER A 1 378 ? 17.746 -2.020 -7.190 1.00 46.00 378 SER A CA 1
ATOM 2670 C C . SER A 1 378 ? 16.670 -2.658 -6.289 1.00 46.00 378 SER A C 1
ATOM 2672 O O . SER A 1 378 ? 16.844 -3.767 -5.795 1.00 46.00 378 SER A O 1
ATOM 2674 N N . ALA A 1 379 ? 15.473 -2.081 -6.236 1.00 46.97 379 ALA A N 1
ATOM 2675 C CA . ALA A 1 379 ? 14.284 -2.849 -5.871 1.00 46.97 379 ALA A CA 1
ATOM 2676 C C . ALA A 1 379 ? 13.731 -3.577 -7.094 1.00 46.97 379 ALA A C 1
ATOM 2678 O O . ALA A 1 379 ? 13.462 -2.950 -8.120 1.00 46.97 379 ALA A O 1
ATOM 2679 N N . VAL A 1 380 ? 13.666 -4.907 -7.007 1.00 57.03 380 VAL A N 1
ATOM 2680 C CA . VAL A 1 380 ? 13.314 -5.795 -8.121 1.00 57.03 380 VAL A CA 1
ATOM 2681 C C . VAL A 1 380 ? 12.706 -7.082 -7.583 1.00 57.03 380 VAL A C 1
ATOM 2683 O O . VAL A 1 380 ? 13.305 -7.721 -6.722 1.00 57.03 380 VAL A O 1
ATOM 2686 N N . ALA A 1 381 ? 11.596 -7.548 -8.156 1.00 60.44 381 ALA A N 1
ATOM 2687 C CA . ALA A 1 381 ? 11.027 -8.848 -7.788 1.00 60.44 381 ALA A CA 1
ATOM 2688 C C . ALA A 1 381 ? 11.988 -10.031 -8.069 1.00 60.44 381 ALA A C 1
ATOM 2690 O O . ALA A 1 381 ? 12.006 -11.035 -7.359 1.00 60.44 381 ALA A O 1
ATOM 2691 N N . THR A 1 382 ? 12.859 -9.947 -9.084 1.00 67.00 382 THR A N 1
ATOM 2692 C CA . THR A 1 382 ? 13.973 -10.901 -9.265 1.00 67.00 382 THR A CA 1
ATOM 2693 C C . THR A 1 382 ? 15.192 -10.306 -9.980 1.00 67.00 382 THR A C 1
ATOM 2695 O O . THR A 1 382 ? 15.097 -9.854 -11.121 1.00 67.00 382 THR A O 1
ATOM 2698 N N . VAL A 1 383 ? 16.379 -10.433 -9.380 1.00 77.81 383 VAL A N 1
ATOM 2699 C CA . VAL A 1 383 ? 17.677 -10.214 -10.044 1.00 77.81 383 VAL A CA 1
ATOM 2700 C C . VAL A 1 383 ? 18.326 -11.555 -10.389 1.00 77.81 383 VAL A C 1
ATOM 2702 O O . VAL A 1 383 ? 18.594 -12.378 -9.514 1.00 77.81 383 VAL A O 1
ATOM 2705 N N . GLU A 1 384 ? 18.635 -11.777 -11.664 1.00 83.38 384 GLU A N 1
ATOM 2706 C CA . GLU A 1 384 ? 19.373 -12.942 -12.152 1.00 83.38 384 GLU A CA 1
ATOM 2707 C C . GLU A 1 384 ? 20.686 -12.510 -12.817 1.00 83.38 384 GLU A C 1
ATOM 2709 O O . GLU A 1 384 ? 20.684 -11.883 -13.873 1.00 83.38 384 GLU A O 1
ATOM 2714 N N . VAL A 1 385 ? 21.825 -12.907 -12.253 1.00 83.75 385 VAL A N 1
ATOM 2715 C CA . VAL A 1 385 ? 23.128 -12.758 -12.918 1.00 83.75 385 VAL A CA 1
ATOM 2716 C C . VAL A 1 385 ? 23.456 -14.085 -13.590 1.00 83.75 385 VAL A C 1
ATOM 2718 O O . VAL A 1 385 ? 23.711 -15.088 -12.917 1.00 83.75 385 VAL A O 1
ATOM 2721 N N . ARG A 1 386 ? 23.415 -14.127 -14.923 1.00 85.38 386 ARG A N 1
ATOM 2722 C CA . ARG A 1 386 ? 23.620 -15.343 -15.722 1.00 85.38 386 ARG A CA 1
ATOM 2723 C C . ARG A 1 386 ? 25.105 -15.737 -15.735 1.00 85.38 386 ARG A C 1
ATOM 2725 O O . ARG A 1 386 ? 25.966 -15.132 -15.096 1.00 85.38 386 ARG A O 1
ATOM 2732 N N . ARG A 1 387 ? 25.434 -16.849 -16.403 1.00 83.56 387 ARG A N 1
ATOM 2733 C CA . ARG A 1 387 ? 26.783 -17.452 -16.357 1.00 83.56 387 ARG A CA 1
ATOM 2734 C C . ARG A 1 387 ? 27.865 -16.475 -16.847 1.00 83.56 387 ARG A C 1
ATOM 2736 O O . ARG A 1 387 ? 27.855 -16.094 -18.017 1.00 83.56 387 ARG A O 1
ATOM 2743 N N . ASN A 1 388 ? 28.855 -16.198 -15.993 1.00 81.06 388 ASN A N 1
ATOM 2744 C CA . ASN A 1 388 ? 29.899 -15.175 -16.181 1.00 81.06 388 ASN A CA 1
ATOM 2745 C C . ASN A 1 388 ? 29.381 -13.718 -16.264 1.00 81.06 388 ASN A C 1
ATOM 2747 O O . ASN A 1 388 ? 30.100 -12.859 -16.777 1.00 81.06 388 ASN A O 1
ATOM 2751 N N . GLY A 1 389 ? 28.153 -13.433 -15.819 1.00 79.88 389 GLY A N 1
ATOM 2752 C CA . GLY A 1 389 ? 27.669 -12.063 -15.639 1.00 79.88 389 GLY A CA 1
ATOM 2753 C C . GLY A 1 389 ? 28.402 -11.371 -14.485 1.00 79.88 389 GLY A C 1
ATOM 2754 O O . GLY A 1 389 ? 28.863 -12.033 -13.550 1.00 79.88 389 GLY A O 1
ATOM 2755 N N . GLN A 1 390 ? 28.537 -10.048 -14.560 1.00 81.75 390 GLN A N 1
ATOM 2756 C CA . GLN A 1 390 ? 29.226 -9.239 -13.552 1.00 81.75 390 GLN A CA 1
ATOM 2757 C C . GLN A 1 390 ? 28.389 -7.999 -13.219 1.00 81.75 390 GLN A C 1
ATOM 2759 O O . GLN A 1 390 ? 28.136 -7.179 -14.100 1.00 81.75 390 GLN A O 1
ATOM 2764 N N . ALA A 1 391 ? 28.008 -7.845 -11.953 1.00 80.12 391 ALA A N 1
ATOM 2765 C CA . ALA A 1 391 ? 27.539 -6.587 -11.383 1.00 80.12 391 ALA A CA 1
ATOM 2766 C C . ALA A 1 391 ? 28.703 -5.941 -10.618 1.00 80.12 391 ALA A C 1
ATOM 2768 O O . ALA A 1 391 ? 29.346 -6.604 -9.806 1.00 80.12 391 ALA A O 1
ATOM 2769 N N . LEU A 1 392 ? 29.011 -4.669 -10.884 1.00 74.19 392 LEU A N 1
ATOM 2770 C CA . LEU A 1 392 ? 30.133 -3.982 -10.224 1.00 74.19 392 LEU A CA 1
ATOM 2771 C C . LEU A 1 392 ? 29.753 -3.385 -8.859 1.00 74.19 392 LEU A C 1
ATOM 2773 O O . LEU A 1 392 ? 30.618 -3.264 -7.998 1.00 74.19 392 LEU A O 1
ATOM 2777 N N . GLY A 1 393 ? 28.477 -3.039 -8.663 1.00 72.62 393 GLY A N 1
ATOM 2778 C CA . GLY A 1 393 ? 27.918 -2.578 -7.389 1.00 72.62 393 GLY A CA 1
ATOM 2779 C C . GLY A 1 393 ? 27.234 -3.695 -6.596 1.00 72.62 393 GLY A C 1
ATOM 2780 O O . GLY A 1 393 ? 27.487 -4.879 -6.837 1.00 72.62 393 GLY A O 1
ATOM 2781 N N . ALA A 1 394 ? 26.371 -3.303 -5.659 1.00 73.75 394 ALA A N 1
ATOM 2782 C CA . ALA A 1 394 ? 25.478 -4.203 -4.934 1.00 73.75 394 ALA A CA 1
ATOM 2783 C C . ALA A 1 394 ? 24.266 -4.631 -5.789 1.00 73.75 394 ALA A C 1
ATOM 2785 O O . ALA A 1 394 ? 23.937 -3.987 -6.789 1.00 73.75 394 ALA A O 1
ATOM 2786 N N . VAL A 1 395 ? 23.607 -5.721 -5.389 1.00 77.38 395 VAL A N 1
ATOM 2787 C CA . VAL A 1 395 ? 22.333 -6.192 -5.953 1.00 77.38 395 VAL A CA 1
ATOM 2788 C C . VAL A 1 395 ? 21.309 -6.420 -4.844 1.00 77.38 395 VAL A C 1
ATOM 2790 O O . VAL A 1 395 ? 21.616 -7.016 -3.813 1.00 77.38 395 VAL A O 1
ATOM 2793 N N . CYS A 1 396 ? 20.084 -5.977 -5.091 1.00 76.44 396 CYS A N 1
ATOM 2794 C CA . CYS A 1 396 ? 18.953 -6.014 -4.167 1.00 76.44 396 CYS A CA 1
ATOM 2795 C C . CYS A 1 396 ? 17.706 -6.570 -4.874 1.00 76.44 396 CYS A C 1
ATOM 2797 O O . CYS A 1 396 ? 17.603 -6.484 -6.101 1.00 76.44 396 CYS A O 1
ATOM 2799 N N . GLY A 1 397 ? 16.764 -7.136 -4.116 1.00 74.25 397 GLY A N 1
ATOM 2800 C CA . GLY A 1 397 ? 15.439 -7.515 -4.619 1.00 74.25 397 GLY A CA 1
ATOM 2801 C C . GLY A 1 397 ? 14.708 -8.554 -3.763 1.00 74.25 397 GLY A C 1
ATOM 2802 O O . GLY A 1 397 ? 15.210 -8.987 -2.729 1.00 74.25 397 GLY A O 1
ATOM 2803 N N . GLU A 1 398 ? 13.541 -9.021 -4.206 1.00 76.75 398 GLU A N 1
ATOM 2804 C CA . GLU A 1 398 ? 12.786 -10.096 -3.533 1.00 76.75 398 GLU A CA 1
ATOM 2805 C C . GLU A 1 398 ? 13.413 -11.485 -3.765 1.00 76.75 398 GLU A C 1
ATOM 2807 O O . GLU A 1 398 ? 13.292 -12.392 -2.942 1.00 76.75 398 GLU A O 1
ATOM 2812 N N . SER A 1 399 ? 14.137 -11.664 -4.875 1.00 77.75 399 SER A N 1
ATOM 2813 C CA . SER A 1 399 ? 14.944 -12.857 -5.151 1.00 77.75 399 SER A CA 1
ATOM 2814 C C . SER A 1 399 ? 16.225 -12.491 -5.890 1.00 77.75 399 SER A C 1
ATOM 2816 O O . SER A 1 399 ? 16.195 -11.751 -6.871 1.00 77.75 399 SER A O 1
ATOM 2818 N N . VAL A 1 400 ? 17.354 -13.070 -5.471 1.00 84.56 400 VAL A N 1
ATOM 2819 C CA . VAL A 1 400 ? 18.650 -12.897 -6.141 1.00 84.56 400 VAL A CA 1
ATOM 2820 C C . VAL A 1 400 ? 19.210 -14.264 -6.536 1.00 84.56 400 VAL A C 1
ATOM 2822 O O . VAL A 1 400 ? 19.372 -15.162 -5.704 1.00 84.56 400 VAL A O 1
ATOM 2825 N N . ARG A 1 401 ? 19.513 -14.441 -7.826 1.00 88.06 401 ARG A N 1
ATOM 2826 C CA . ARG A 1 401 ? 20.015 -15.696 -8.405 1.00 88.06 401 ARG A CA 1
ATOM 2827 C C . ARG A 1 401 ? 21.313 -15.462 -9.169 1.00 88.06 401 ARG A C 1
ATOM 2829 O O . ARG A 1 401 ? 21.309 -14.953 -10.286 1.00 88.06 401 ARG A O 1
ATOM 2836 N N . LEU A 1 402 ? 22.435 -15.873 -8.589 1.00 89.19 402 LEU A N 1
ATOM 2837 C CA . LEU A 1 402 ? 23.746 -15.826 -9.231 1.00 89.19 402 LEU A CA 1
ATOM 2838 C C . LEU A 1 402 ? 24.048 -17.187 -9.870 1.00 89.19 402 LEU A C 1
ATOM 2840 O O . LEU A 1 402 ? 24.165 -18.202 -9.189 1.00 89.19 402 LEU A O 1
ATOM 2844 N N . SER A 1 403 ? 24.185 -17.235 -11.191 1.00 89.12 403 SER A N 1
ATOM 2845 C CA . SER A 1 403 ? 24.573 -18.443 -11.927 1.00 89.12 403 SER A CA 1
ATOM 2846 C C . SER A 1 403 ? 26.045 -18.818 -11.709 1.00 89.12 403 SER A C 1
ATOM 2848 O O . SER A 1 403 ? 26.830 -18.085 -11.113 1.00 89.12 403 SER A O 1
ATOM 2850 N N . ARG A 1 404 ? 26.465 -19.970 -12.254 1.00 87.62 404 ARG A N 1
ATOM 2851 C CA . ARG A 1 404 ? 27.877 -20.393 -12.259 1.00 87.62 404 ARG A CA 1
ATOM 2852 C C . ARG A 1 404 ? 28.807 -19.264 -12.737 1.00 87.62 404 ARG A C 1
ATOM 2854 O O . ARG A 1 404 ? 28.584 -18.726 -13.822 1.00 87.62 404 ARG A O 1
ATOM 2861 N N . LEU A 1 405 ? 29.872 -18.993 -11.977 1.00 85.50 405 LEU A N 1
ATOM 2862 C CA . LEU A 1 405 ? 30.884 -17.954 -12.248 1.00 85.50 405 LEU A CA 1
ATOM 2863 C C . LEU A 1 405 ? 30.344 -16.506 -12.326 1.00 85.50 405 LEU A C 1
ATOM 2865 O O . LEU A 1 405 ? 31.041 -15.629 -12.830 1.00 85.50 405 LEU A O 1
ATOM 2869 N N . ALA A 1 406 ? 29.123 -16.240 -11.854 1.00 86.88 406 ALA A N 1
ATOM 2870 C CA . ALA A 1 406 ? 28.610 -14.877 -11.716 1.00 86.88 406 ALA A CA 1
ATOM 2871 C C . ALA A 1 406 ? 29.361 -14.105 -10.617 1.00 86.88 406 ALA A C 1
ATOM 2873 O O . ALA A 1 406 ? 29.781 -14.692 -9.615 1.00 86.88 406 ALA A O 1
ATOM 2874 N N . GLN A 1 407 ? 29.526 -12.794 -10.792 1.00 87.31 407 GLN A N 1
ATOM 2875 C CA . GLN A 1 407 ? 30.221 -11.934 -9.830 1.00 87.31 407 GLN A CA 1
ATOM 2876 C C . GLN A 1 407 ? 29.384 -10.707 -9.465 1.00 87.31 407 GLN A C 1
ATOM 2878 O O . GLN A 1 407 ? 28.773 -10.092 -10.337 1.00 87.31 407 GLN A O 1
ATOM 2883 N N . VAL A 1 408 ? 29.401 -10.343 -8.186 1.00 83.62 408 VAL A N 1
ATOM 2884 C CA . VAL A 1 408 ? 28.845 -9.098 -7.639 1.00 83.62 408 VAL A CA 1
ATOM 2885 C C . VAL A 1 408 ? 29.965 -8.397 -6.870 1.00 83.62 408 VAL A C 1
ATOM 2887 O O . VAL A 1 408 ? 30.658 -9.041 -6.081 1.00 83.62 408 VAL A O 1
ATOM 2890 N N . GLY A 1 409 ? 30.190 -7.111 -7.136 1.00 77.69 409 GLY A N 1
ATOM 2891 C CA . GLY A 1 409 ? 31.249 -6.326 -6.498 1.00 77.69 409 GLY A CA 1
ATOM 2892 C C . GLY A 1 409 ? 30.897 -5.872 -5.082 1.00 77.69 409 GLY A C 1
ATOM 2893 O O . GLY A 1 409 ? 31.738 -5.985 -4.194 1.00 77.69 409 GLY A O 1
ATOM 2894 N N . GLY A 1 410 ? 29.660 -5.411 -4.878 1.00 79.31 410 GLY A N 1
ATOM 2895 C CA . GLY A 1 410 ? 29.111 -5.033 -3.573 1.00 79.31 410 GLY A CA 1
ATOM 2896 C C . GLY A 1 410 ? 28.348 -6.173 -2.896 1.00 79.31 410 GLY A C 1
ATOM 2897 O O . GLY A 1 410 ? 28.655 -7.351 -3.102 1.00 79.31 410 GLY A O 1
ATOM 2898 N N . ASP A 1 411 ? 27.357 -5.808 -2.089 1.00 81.25 411 ASP A N 1
ATOM 2899 C CA . ASP A 1 411 ? 26.493 -6.728 -1.346 1.00 81.25 411 ASP A CA 1
ATOM 2900 C C . ASP A 1 411 ? 25.450 -7.424 -2.236 1.00 81.25 411 ASP A C 1
ATOM 2902 O O . ASP A 1 411 ? 25.126 -6.968 -3.334 1.00 81.25 411 ASP A O 1
ATOM 2906 N N . ALA A 1 412 ? 24.911 -8.543 -1.754 1.00 82.62 412 ALA A N 1
ATOM 2907 C CA . ALA A 1 412 ? 23.767 -9.228 -2.346 1.00 82.62 412 ALA A CA 1
ATOM 2908 C C . ALA A 1 412 ? 22.673 -9.383 -1.284 1.00 82.62 412 ALA A C 1
ATOM 2910 O O . ALA A 1 412 ? 22.820 -10.165 -0.342 1.00 82.62 412 ALA A O 1
ATOM 2911 N N . VAL A 1 413 ? 21.588 -8.625 -1.430 1.00 79.38 413 VAL A N 1
ATOM 2912 C CA . VAL A 1 413 ? 20.559 -8.451 -0.398 1.00 79.38 413 VAL A CA 1
ATOM 2913 C C . VAL A 1 413 ? 19.202 -8.929 -0.911 1.00 79.38 413 VAL A C 1
ATOM 2915 O O . VAL A 1 413 ? 18.815 -8.632 -2.041 1.00 79.38 413 VAL A O 1
ATOM 2918 N N . VAL A 1 414 ? 18.473 -9.674 -0.079 1.00 79.31 414 VAL A N 1
ATOM 2919 C CA . VAL A 1 414 ? 17.094 -10.101 -0.349 1.00 79.31 414 VAL A CA 1
ATOM 2920 C C . VAL A 1 414 ? 16.140 -9.485 0.666 1.00 79.31 414 VAL A C 1
ATOM 2922 O O . VAL A 1 414 ? 16.326 -9.659 1.868 1.00 79.31 414 VAL A O 1
ATOM 2925 N N . GLN A 1 415 ? 15.107 -8.796 0.186 1.00 71.69 415 GLN A N 1
ATOM 2926 C CA . GLN A 1 415 ? 14.200 -7.995 1.018 1.00 71.69 415 GLN A CA 1
ATOM 2927 C C . GLN A 1 415 ? 13.138 -8.836 1.756 1.00 71.69 415 GLN A C 1
ATOM 2929 O O . GLN A 1 415 ? 12.735 -8.475 2.856 1.00 71.69 415 GLN A O 1
ATOM 2934 N N . THR A 1 416 ? 12.700 -9.968 1.187 1.00 65.50 416 THR A N 1
ATOM 2935 C CA . THR A 1 416 ? 11.539 -10.742 1.689 1.00 65.50 416 THR A CA 1
ATOM 2936 C C . THR A 1 416 ? 11.902 -11.943 2.575 1.00 65.50 416 THR A C 1
ATOM 2938 O O . THR A 1 416 ? 13.046 -12.413 2.583 1.00 65.50 416 THR A O 1
ATOM 2941 N N . SER A 1 417 ? 10.904 -12.481 3.283 1.00 57.81 417 SER A N 1
ATOM 2942 C CA . SER A 1 417 ? 11.042 -13.611 4.210 1.00 57.81 417 SER A CA 1
ATOM 2943 C C . SER A 1 417 ? 10.544 -14.979 3.690 1.00 57.81 417 SER A C 1
ATOM 2945 O O . SER A 1 417 ? 11.115 -15.997 4.077 1.00 57.81 417 SER A O 1
ATOM 2947 N N . ASP A 1 418 ? 9.550 -15.046 2.789 1.00 57.47 418 ASP A N 1
ATOM 2948 C CA . ASP A 1 418 ? 8.581 -16.170 2.840 1.00 57.47 418 ASP A CA 1
ATOM 2949 C C . ASP A 1 418 ? 8.553 -17.194 1.678 1.00 57.47 418 ASP A C 1
ATOM 2951 O O . ASP A 1 418 ? 7.789 -18.158 1.748 1.00 57.47 418 ASP A O 1
ATOM 2955 N N . SER A 1 419 ? 9.328 -17.058 0.592 1.00 56.66 419 SER A N 1
ATOM 2956 C CA . SER A 1 419 ? 9.342 -18.092 -0.484 1.00 56.66 419 SER A CA 1
ATOM 2957 C C . SER A 1 419 ? 10.546 -18.087 -1.422 1.00 56.66 419 SER A C 1
ATOM 2959 O O . SER A 1 419 ? 10.890 -19.130 -1.984 1.00 56.66 419 SER A O 1
ATOM 2961 N N . TYR A 1 420 ? 11.204 -16.944 -1.601 1.00 61.47 420 TYR A N 1
ATOM 2962 C CA . TYR A 1 420 ? 12.387 -16.827 -2.447 1.00 61.47 420 TYR A CA 1
ATOM 2963 C C . TYR A 1 420 ? 13.588 -16.356 -1.630 1.00 61.47 420 TYR A C 1
ATOM 2965 O O . TYR A 1 420 ? 13.454 -15.690 -0.609 1.00 61.47 420 TYR A O 1
ATOM 2973 N N . GLY A 1 421 ? 14.775 -16.776 -2.058 1.00 73.12 421 GLY A N 1
ATOM 2974 C CA . GLY A 1 421 ? 16.012 -16.574 -1.314 1.00 73.12 421 GLY A CA 1
ATOM 2975 C C . GLY A 1 421 ? 17.175 -16.166 -2.206 1.00 73.12 421 GLY A C 1
ATOM 2976 O O . GLY A 1 421 ? 17.055 -16.084 -3.434 1.00 73.12 421 GLY A O 1
ATOM 2977 N N . LEU A 1 422 ? 18.318 -15.940 -1.565 1.00 86.75 422 LEU A N 1
ATOM 2978 C CA . LEU A 1 422 ? 19.585 -15.646 -2.221 1.00 86.75 422 LEU A CA 1
ATOM 2979 C C . LEU A 1 422 ? 20.241 -16.964 -2.641 1.00 86.75 422 LEU A C 1
ATOM 2981 O O . LEU A 1 422 ? 20.601 -17.782 -1.796 1.00 86.75 422 LEU A O 1
ATOM 2985 N N . SER A 1 423 ? 20.414 -17.186 -3.942 1.00 88.62 423 SER A N 1
ATOM 2986 C CA . SER A 1 423 ? 20.997 -18.425 -4.476 1.00 88.62 423 SER A CA 1
ATOM 2987 C C . SER A 1 423 ? 22.275 -18.155 -5.267 1.00 88.62 423 SER A C 1
ATOM 2989 O O . SER A 1 423 ? 22.288 -17.351 -6.197 1.00 88.62 423 SER A O 1
ATOM 2991 N N . LEU A 1 424 ? 23.364 -18.833 -4.896 1.00 90.56 424 LEU A N 1
ATOM 2992 C CA . LEU A 1 424 ? 24.672 -18.715 -5.536 1.00 90.56 424 LEU A CA 1
ATOM 2993 C C . LEU A 1 424 ? 25.086 -20.046 -6.163 1.00 90.56 424 LEU A C 1
ATOM 2995 O O . LEU A 1 424 ? 25.288 -21.046 -5.478 1.00 90.56 424 LEU A O 1
ATOM 2999 N N . GLY A 1 425 ? 25.261 -20.044 -7.480 1.00 88.56 425 GLY A N 1
ATOM 3000 C CA . GLY A 1 425 ? 25.769 -21.163 -8.259 1.00 88.56 425 GLY A CA 1
ATOM 3001 C C . GLY A 1 425 ? 27.269 -21.405 -8.073 1.00 88.56 425 GLY A C 1
ATOM 3002 O O . GLY A 1 425 ? 27.993 -20.635 -7.447 1.00 88.56 425 GLY A O 1
ATOM 3003 N N . VAL A 1 426 ? 27.751 -22.506 -8.653 1.00 89.25 426 VAL A N 1
ATOM 3004 C CA . VAL A 1 426 ? 29.147 -22.960 -8.517 1.00 89.25 426 VAL A CA 1
ATOM 3005 C C . VAL A 1 426 ? 30.133 -21.850 -8.900 1.00 89.25 426 VAL A C 1
ATOM 3007 O O . VAL A 1 426 ? 30.046 -21.299 -9.999 1.00 89.25 426 VAL A O 1
ATOM 3010 N N . GLN A 1 427 ? 31.091 -21.548 -8.019 1.00 87.94 427 GLN A N 1
ATOM 3011 C CA . GLN A 1 427 ? 32.085 -20.476 -8.203 1.00 87.94 427 GLN A CA 1
ATOM 3012 C C . GLN A 1 427 ? 31.493 -19.057 -8.391 1.00 87.94 427 GLN A C 1
ATOM 3014 O O . GLN A 1 427 ? 32.176 -18.190 -8.936 1.00 87.94 427 GLN A O 1
ATOM 3019 N N . ALA A 1 428 ? 30.242 -18.802 -7.988 1.00 90.12 428 ALA A N 1
ATOM 3020 C CA . ALA A 1 428 ? 29.713 -17.438 -7.907 1.00 90.12 428 ALA A CA 1
ATOM 3021 C C . ALA A 1 428 ? 30.334 -16.686 -6.715 1.00 90.12 428 ALA A C 1
ATOM 3023 O O . ALA A 1 428 ? 30.574 -17.285 -5.664 1.00 90.12 428 ALA A O 1
ATOM 3024 N N . ARG A 1 429 ? 30.601 -15.384 -6.863 1.00 91.00 429 ARG A N 1
ATOM 3025 C CA . ARG A 1 429 ? 31.298 -14.586 -5.840 1.00 91.00 429 ARG A CA 1
ATOM 3026 C C . ARG A 1 429 ? 30.641 -13.227 -5.617 1.00 91.00 429 ARG A C 1
ATOM 3028 O O . ARG A 1 429 ? 30.525 -12.448 -6.557 1.00 91.00 429 ARG A O 1
ATOM 3035 N N . VAL A 1 430 ? 30.299 -12.941 -4.367 1.00 88.69 430 VAL A N 1
ATOM 3036 C CA . VAL A 1 430 ? 29.843 -11.636 -3.872 1.00 88.69 430 VAL A CA 1
ATOM 3037 C C . VAL A 1 430 ? 30.993 -11.001 -3.086 1.00 88.69 430 VAL A C 1
ATOM 3039 O O . VAL A 1 430 ? 31.593 -11.654 -2.228 1.00 88.69 430 VAL A O 1
ATOM 3042 N N . GLY A 1 431 ? 31.360 -9.769 -3.439 1.00 84.69 431 GLY A N 1
ATOM 3043 C CA . GLY A 1 431 ? 32.446 -9.012 -2.810 1.00 84.69 431 GLY A CA 1
ATOM 3044 C C . GLY A 1 431 ? 32.065 -8.396 -1.462 1.00 84.69 431 GLY A C 1
ATOM 3045 O O . GLY A 1 431 ? 32.927 -8.295 -0.591 1.00 84.69 431 GLY A O 1
ATOM 3046 N N . GLY A 1 432 ? 30.790 -8.056 -1.278 1.00 84.12 432 GLY A N 1
ATOM 3047 C CA . GLY A 1 432 ? 30.198 -7.653 -0.005 1.00 84.12 432 GLY A CA 1
ATOM 3048 C C . GLY A 1 432 ? 29.553 -8.813 0.761 1.00 84.12 432 GLY A C 1
ATOM 3049 O O . GLY A 1 432 ? 29.908 -9.988 0.588 1.00 84.12 432 GLY A O 1
ATOM 3050 N N . ALA A 1 433 ? 28.617 -8.466 1.637 1.00 84.81 433 ALA A N 1
ATOM 3051 C CA . ALA A 1 433 ? 27.815 -9.372 2.443 1.00 84.81 433 ALA A CA 1
ATOM 3052 C C . ALA A 1 433 ? 26.653 -9.995 1.651 1.00 84.81 433 ALA A C 1
ATOM 3054 O O . ALA A 1 433 ? 26.187 -9.473 0.638 1.00 84.81 433 ALA A O 1
ATOM 3055 N N . CYS A 1 434 ? 26.175 -11.134 2.145 1.00 87.00 434 CYS A N 1
ATOM 3056 C CA . CYS A 1 434 ? 24.995 -11.835 1.650 1.00 87.00 434 CYS A CA 1
ATOM 3057 C C . CYS A 1 434 ? 23.895 -11.782 2.718 1.00 87.00 434 CYS A C 1
ATOM 3059 O O . CYS A 1 434 ? 23.980 -12.491 3.723 1.00 87.00 434 CYS A O 1
ATOM 3061 N N . VAL A 1 435 ? 22.886 -10.934 2.517 1.00 83.81 435 VAL A N 1
ATOM 3062 C CA . VAL A 1 435 ? 21.897 -10.560 3.546 1.00 83.81 435 VAL A CA 1
ATOM 3063 C C . VAL A 1 435 ? 20.488 -10.955 3.103 1.00 83.81 435 VAL A C 1
ATOM 3065 O O . VAL A 1 435 ? 20.156 -10.836 1.925 1.00 83.81 435 VAL A O 1
ATOM 3068 N N . THR A 1 436 ? 19.642 -11.414 4.029 1.00 82.00 436 THR A N 1
ATOM 3069 C CA . THR A 1 436 ? 18.214 -11.662 3.758 1.00 82.00 436 THR A CA 1
ATOM 3070 C C . THR A 1 436 ? 17.322 -11.112 4.871 1.00 82.00 436 THR A C 1
ATOM 3072 O O . THR A 1 436 ? 17.687 -11.149 6.046 1.00 82.00 436 THR A O 1
ATOM 3075 N N . GLY A 1 437 ? 16.121 -10.650 4.510 1.00 70.31 437 GLY A N 1
ATOM 3076 C CA . GLY A 1 437 ? 15.064 -10.241 5.444 1.00 70.31 437 GLY A CA 1
ATOM 3077 C C . GLY A 1 437 ? 14.395 -11.395 6.206 1.00 70.31 437 GLY A C 1
ATOM 3078 O O . GLY A 1 437 ? 13.579 -11.158 7.087 1.00 70.31 437 GLY A O 1
ATOM 3079 N N . GLY A 1 438 ? 14.745 -12.646 5.889 1.00 71.31 438 GLY A N 1
ATOM 3080 C CA . GLY A 1 438 ? 14.186 -13.859 6.499 1.00 71.31 438 GLY A CA 1
ATOM 3081 C C . GLY A 1 438 ? 14.289 -15.096 5.599 1.00 71.31 438 GLY A C 1
ATOM 3082 O O . GLY A 1 438 ? 14.327 -16.218 6.098 1.00 71.31 438 GLY A O 1
ATOM 3083 N N . GLY A 1 439 ? 14.409 -14.899 4.280 1.00 72.31 439 GLY A N 1
ATOM 3084 C CA . GLY A 1 439 ? 14.543 -15.984 3.306 1.00 72.31 439 GLY A CA 1
ATOM 3085 C C . GLY A 1 439 ? 15.863 -16.767 3.400 1.00 72.31 439 GLY A C 1
ATOM 3086 O O . GLY A 1 439 ? 16.841 -16.342 4.020 1.00 72.31 439 GLY A O 1
ATOM 3087 N N . THR A 1 440 ? 15.916 -17.924 2.734 1.00 78.69 440 THR A N 1
ATOM 3088 C CA . THR A 1 440 ? 17.086 -18.822 2.763 1.00 78.69 440 THR A CA 1
ATOM 3089 C C . THR A 1 440 ? 18.264 -18.308 1.925 1.00 78.69 440 THR A C 1
ATOM 3091 O O . THR A 1 440 ? 18.084 -17.764 0.833 1.00 78.69 440 THR A O 1
ATOM 3094 N N . ILE A 1 441 ? 19.497 -18.550 2.391 1.00 85.94 441 ILE A N 1
ATOM 3095 C CA . ILE A 1 441 ? 20.715 -18.381 1.581 1.00 85.94 441 ILE A CA 1
ATOM 3096 C C . ILE A 1 441 ? 21.208 -19.758 1.126 1.00 85.94 441 ILE A C 1
ATOM 3098 O O . ILE A 1 441 ? 21.597 -20.593 1.939 1.00 85.94 441 ILE A O 1
ATOM 3102 N N . SER A 1 442 ? 21.208 -19.998 -0.185 1.00 87.44 442 SER A N 1
ATOM 3103 C CA . SER A 1 442 ? 21.621 -21.260 -0.807 1.00 87.44 442 SER A CA 1
ATOM 3104 C C . SER A 1 442 ? 22.954 -21.109 -1.541 1.00 87.44 442 SER A C 1
ATOM 3106 O O . SER A 1 442 ? 23.007 -20.537 -2.630 1.00 87.44 442 SER A O 1
ATOM 3108 N N . LEU A 1 443 ? 24.034 -21.654 -0.972 1.00 86.88 443 LEU A N 1
ATOM 3109 C CA . LEU A 1 443 ? 25.364 -21.680 -1.592 1.00 86.88 443 LEU A CA 1
ATOM 3110 C C . LEU A 1 443 ? 25.654 -23.029 -2.267 1.00 86.88 443 LEU A C 1
ATOM 3112 O O . LEU A 1 443 ? 25.650 -24.073 -1.617 1.00 86.88 443 LEU A O 1
ATOM 3116 N N . ALA A 1 444 ? 25.989 -23.015 -3.556 1.00 87.19 444 ALA A N 1
ATOM 3117 C CA . ALA A 1 444 ? 26.590 -24.162 -4.230 1.00 87.19 444 ALA A CA 1
ATOM 3118 C C . ALA A 1 444 ? 28.097 -24.280 -3.924 1.00 87.19 444 ALA A C 1
ATOM 3120 O O . ALA A 1 444 ? 28.733 -23.361 -3.406 1.00 87.19 444 ALA A O 1
ATOM 3121 N N . ALA A 1 445 ? 28.700 -25.412 -4.303 1.00 81.44 445 ALA A N 1
ATOM 3122 C CA . ALA A 1 445 ? 30.125 -25.664 -4.095 1.00 81.44 445 ALA A CA 1
ATOM 3123 C C . ALA A 1 445 ? 31.016 -24.525 -4.639 1.00 81.44 445 ALA A C 1
ATOM 3125 O O . ALA A 1 445 ? 30.885 -24.094 -5.790 1.00 81.44 445 ALA A O 1
ATOM 3126 N N . SER A 1 446 ? 31.941 -24.061 -3.794 1.00 85.50 446 SER A N 1
ATOM 3127 C CA . SER A 1 446 ? 32.869 -22.952 -4.068 1.00 85.50 446 SER A CA 1
ATOM 3128 C C . SER A 1 446 ? 32.221 -21.581 -4.321 1.00 85.50 446 SER A C 1
ATOM 3130 O O . SER A 1 446 ? 32.909 -20.690 -4.816 1.00 85.50 446 SER A O 1
ATOM 3132 N N . ALA A 1 447 ? 30.937 -21.386 -4.002 1.00 89.19 447 ALA A N 1
ATOM 3133 C CA . ALA A 1 447 ? 30.356 -20.048 -3.916 1.00 89.19 447 ALA A CA 1
ATOM 3134 C C . ALA A 1 447 ? 30.920 -19.278 -2.705 1.00 89.19 447 ALA A C 1
ATOM 3136 O O . ALA A 1 447 ? 31.274 -19.889 -1.695 1.00 89.19 447 ALA A O 1
ATOM 3137 N N . GLN A 1 448 ? 31.023 -17.950 -2.802 1.00 90.44 448 GLN A N 1
ATOM 3138 C CA . GLN A 1 448 ? 31.613 -17.104 -1.755 1.00 90.44 448 GLN A CA 1
ATOM 3139 C C . GLN A 1 448 ? 30.844 -15.795 -1.550 1.00 90.44 448 GLN A C 1
ATOM 3141 O O . GLN A 1 448 ? 30.545 -15.099 -2.518 1.00 90.44 448 GLN A O 1
ATOM 3146 N N . CYS A 1 449 ? 30.638 -15.436 -0.282 1.00 89.06 449 CYS A N 1
ATOM 3147 C CA . CYS A 1 449 ? 30.227 -14.111 0.181 1.00 89.06 449 CYS A CA 1
ATOM 3148 C C . CYS A 1 449 ? 31.365 -13.560 1.046 1.00 89.06 449 CYS A C 1
ATOM 3150 O O . CYS A 1 449 ? 31.647 -14.118 2.106 1.00 89.06 449 CYS A O 1
ATOM 3152 N N . VAL A 1 450 ? 32.087 -12.546 0.568 1.00 88.06 450 VAL A N 1
ATOM 3153 C CA . VAL A 1 450 ? 33.341 -12.100 1.206 1.00 88.06 450 VAL A CA 1
ATOM 3154 C C . VAL A 1 450 ? 33.082 -11.257 2.457 1.00 88.06 450 VAL A C 1
ATOM 3156 O O . VAL A 1 450 ? 33.816 -11.398 3.431 1.00 88.06 450 VAL A O 1
ATOM 3159 N N . GLY A 1 451 ? 32.012 -10.459 2.472 1.00 79.12 451 GLY A N 1
ATOM 3160 C CA . GLY A 1 451 ? 31.548 -9.698 3.639 1.00 79.12 451 GLY A CA 1
ATOM 3161 C C . GLY A 1 451 ? 30.744 -10.516 4.660 1.00 79.12 451 GLY A C 1
ATOM 3162 O O . GLY A 1 451 ? 30.159 -9.944 5.573 1.00 79.12 451 GLY A O 1
ATOM 3163 N N . GLY A 1 452 ? 30.689 -11.844 4.517 1.00 83.12 452 GLY A N 1
ATOM 3164 C CA . GLY A 1 452 ? 29.925 -12.730 5.398 1.00 83.12 452 GLY A CA 1
ATOM 3165 C C . GLY A 1 452 ? 28.471 -12.945 4.965 1.00 83.12 452 GLY A C 1
ATOM 3166 O O . GLY A 1 452 ? 28.082 -12.650 3.832 1.00 83.12 452 GLY A O 1
ATOM 3167 N N . GLN A 1 453 ? 27.679 -13.536 5.862 1.00 83.75 453 GLN A N 1
ATOM 3168 C CA . GLN A 1 453 ? 26.274 -13.891 5.639 1.00 83.75 453 GLN A CA 1
ATOM 3169 C C . GLN A 1 453 ? 25.457 -13.601 6.902 1.00 83.75 453 GLN A C 1
ATOM 3171 O O . GLN A 1 453 ? 25.966 -13.832 8.000 1.00 83.75 453 GLN A O 1
ATOM 3176 N N . GLY A 1 454 ? 24.200 -13.161 6.780 1.00 70.56 454 GLY A N 1
ATOM 3177 C CA . GLY A 1 454 ? 23.357 -12.974 7.964 1.00 70.56 454 GLY A CA 1
ATOM 3178 C C . GLY A 1 454 ? 21.911 -12.540 7.726 1.00 70.56 454 GLY A C 1
ATOM 3179 O O . GLY A 1 454 ? 21.509 -12.171 6.625 1.00 70.56 454 GLY A O 1
ATOM 3180 N N . SER A 1 455 ? 21.154 -12.602 8.820 1.00 62.28 455 SER A N 1
ATOM 3181 C CA . SER A 1 455 ? 19.755 -12.173 8.967 1.00 62.28 455 SER A CA 1
ATOM 3182 C C . SER A 1 455 ? 19.687 -10.755 9.588 1.00 62.28 455 SER A C 1
ATOM 3184 O O . SER A 1 455 ? 20.735 -10.234 9.993 1.00 62.28 455 SER A O 1
ATOM 3186 N N . PRO A 1 456 ? 18.501 -10.116 9.716 1.00 55.72 456 PRO A N 1
ATOM 3187 C CA . PRO A 1 456 ? 18.384 -8.677 9.998 1.00 55.72 456 PRO A CA 1
ATOM 3188 C C . PRO A 1 456 ? 19.164 -8.165 11.220 1.00 55.72 456 PRO A C 1
ATOM 3190 O O . PRO A 1 456 ? 19.739 -7.082 11.166 1.00 55.72 456 PRO A O 1
ATOM 3193 N N . GLY A 1 457 ? 19.268 -8.955 12.295 1.00 54.41 457 GLY A N 1
ATOM 3194 C CA . GLY A 1 457 ? 19.922 -8.542 13.546 1.00 54.41 457 GLY A CA 1
ATOM 3195 C C . GLY A 1 457 ? 21.431 -8.251 13.471 1.00 54.41 457 GLY A C 1
ATOM 3196 O O . GLY A 1 457 ? 21.959 -7.648 14.398 1.00 54.41 457 GLY A O 1
ATOM 3197 N N . ALA A 1 458 ? 22.129 -8.654 12.402 1.00 55.47 458 ALA A N 1
ATOM 3198 C CA . ALA A 1 458 ? 23.562 -8.371 12.212 1.00 55.47 458 ALA A CA 1
ATOM 3199 C C . ALA A 1 458 ? 23.859 -7.387 11.063 1.00 55.47 458 ALA A C 1
ATOM 3201 O O . ALA A 1 458 ? 24.967 -6.864 10.976 1.00 55.47 458 ALA A O 1
ATOM 3202 N N . PHE A 1 459 ? 22.882 -7.136 10.185 1.00 58.69 459 PHE A N 1
ATOM 3203 C CA . PHE A 1 459 ? 23.042 -6.350 8.955 1.00 58.69 459 PHE A CA 1
ATOM 3204 C C . PHE A 1 459 ? 21.875 -5.371 8.737 1.00 58.69 459 PHE A C 1
ATOM 3206 O O . PHE A 1 459 ? 21.538 -5.049 7.599 1.00 58.69 459 PHE A O 1
ATOM 3213 N N . GLY A 1 460 ? 21.256 -4.900 9.827 1.00 57.62 460 GLY A N 1
ATOM 3214 C CA . GLY A 1 460 ? 20.046 -4.072 9.801 1.00 57.62 460 GLY A CA 1
ATOM 3215 C C . GLY A 1 460 ? 20.150 -2.868 8.866 1.00 57.62 460 GLY A C 1
ATOM 3216 O O . GLY A 1 460 ? 19.256 -2.683 8.051 1.00 57.62 460 GLY A O 1
ATOM 3217 N N . GLN A 1 461 ? 21.278 -2.145 8.896 1.00 62.06 461 GLN A N 1
ATOM 3218 C CA . GLN A 1 461 ? 21.528 -1.005 8.006 1.00 62.06 461 GLN A CA 1
ATOM 3219 C C . GLN A 1 461 ? 21.538 -1.405 6.521 1.00 62.06 461 GLN A C 1
ATOM 3221 O O . GLN A 1 461 ? 20.856 -0.799 5.710 1.00 62.06 461 GLN A O 1
ATOM 3226 N N . VAL A 1 462 ? 22.248 -2.478 6.154 1.00 62.31 462 VAL A N 1
ATOM 3227 C CA . VAL A 1 462 ? 22.343 -2.942 4.754 1.00 62.31 462 VAL A CA 1
ATOM 3228 C C . VAL A 1 462 ? 20.974 -3.389 4.224 1.00 62.31 462 VAL A C 1
ATOM 3230 O O . VAL A 1 462 ? 20.660 -3.203 3.048 1.00 62.31 462 VAL A O 1
ATOM 3233 N N . LEU A 1 463 ? 20.138 -3.961 5.094 1.00 63.44 463 LEU A N 1
ATOM 3234 C CA . LEU A 1 463 ? 18.767 -4.327 4.754 1.00 63.44 463 LEU A CA 1
ATOM 3235 C C . LEU A 1 463 ? 17.845 -3.097 4.673 1.00 63.44 463 LEU A C 1
ATOM 3237 O O . LEU A 1 463 ? 17.055 -3.018 3.735 1.00 63.44 463 LEU A O 1
ATOM 3241 N N . SER A 1 464 ? 17.959 -2.128 5.588 1.00 61.81 464 SER A N 1
ATOM 3242 C CA . SER A 1 464 ? 17.169 -0.889 5.547 1.00 61.81 464 SER A CA 1
ATOM 3243 C C . SER A 1 464 ? 17.540 -0.001 4.365 1.00 61.81 464 SER A C 1
ATOM 3245 O O . SER A 1 464 ? 16.646 0.558 3.745 1.00 61.81 464 SER A O 1
ATOM 3247 N N . ASP A 1 465 ? 18.818 0.075 3.991 1.00 63.72 465 ASP A N 1
ATOM 3248 C CA . ASP A 1 465 ? 19.274 0.810 2.807 1.00 63.72 465 ASP A CA 1
ATOM 3249 C C . ASP A 1 465 ? 18.678 0.186 1.533 1.00 63.72 465 ASP A C 1
ATOM 3251 O O . ASP A 1 465 ? 18.247 0.888 0.622 1.00 63.72 465 ASP A O 1
ATOM 3255 N N . CYS A 1 466 ? 18.590 -1.147 1.491 1.00 63.09 466 CYS A N 1
ATOM 3256 C CA . CYS A 1 466 ? 17.997 -1.903 0.391 1.00 63.09 466 CYS A CA 1
ATOM 3257 C C . CYS A 1 466 ? 16.461 -1.784 0.323 1.00 63.09 466 CYS A C 1
ATOM 3259 O O . CYS A 1 466 ? 15.902 -1.717 -0.769 1.00 63.09 466 CYS A O 1
ATOM 3261 N N . ILE A 1 467 ? 15.759 -1.778 1.464 1.00 58.81 467 ILE A N 1
ATOM 3262 C CA . ILE A 1 467 ? 14.292 -1.626 1.527 1.00 58.81 467 ILE A CA 1
ATOM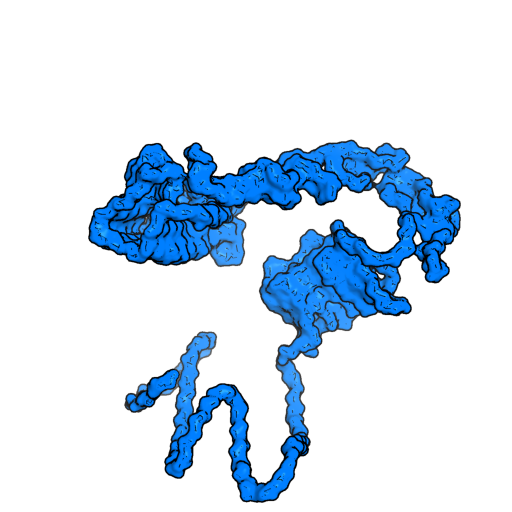 3263 C C . ILE A 1 467 ? 13.891 -0.163 1.296 1.00 58.81 467 ILE A C 1
ATOM 3265 O O . ILE A 1 467 ? 13.068 0.109 0.431 1.00 58.81 467 ILE A O 1
ATOM 3269 N N . GLY A 1 468 ? 14.532 0.792 1.970 1.00 55.19 468 GLY A N 1
ATOM 3270 C CA . GLY A 1 468 ? 14.276 2.224 1.792 1.00 55.19 468 GLY A CA 1
ATOM 3271 C C . GLY A 1 468 ? 14.568 2.716 0.371 1.00 55.19 468 GLY A C 1
ATOM 3272 O O . GLY A 1 468 ? 13.892 3.615 -0.121 1.00 55.19 468 GLY A O 1
ATOM 3273 N N . ALA A 1 469 ? 15.504 2.083 -0.344 1.00 56.78 469 ALA A N 1
ATOM 3274 C CA . ALA A 1 469 ? 15.709 2.332 -1.770 1.00 56.78 469 ALA A CA 1
ATOM 3275 C C . ALA A 1 469 ? 14.553 1.857 -2.668 1.00 56.78 469 ALA A C 1
ATOM 3277 O O . ALA A 1 469 ? 14.468 2.310 -3.806 1.00 56.78 469 ALA A O 1
ATOM 3278 N N . ALA A 1 470 ? 13.689 0.952 -2.200 1.00 53.00 470 ALA A N 1
ATOM 3279 C CA . ALA A 1 470 ? 12.583 0.400 -2.974 1.00 53.00 470 ALA A CA 1
ATOM 3280 C C . ALA A 1 470 ? 11.388 1.333 -3.026 1.00 53.00 470 ALA A C 1
ATOM 3282 O O . ALA A 1 470 ? 11.058 1.868 -4.087 1.00 53.00 470 ALA A O 1
ATOM 3283 N N . ASP A 1 471 ? 10.792 1.547 -1.860 1.00 54.16 471 ASP A N 1
ATOM 3284 C CA . ASP A 1 471 ? 9.558 2.304 -1.712 1.00 54.16 471 ASP A CA 1
ATOM 3285 C C . ASP A 1 471 ? 9.785 3.742 -2.196 1.00 54.16 471 ASP A C 1
ATOM 3287 O O . ASP A 1 471 ? 9.016 4.290 -2.987 1.00 54.16 471 ASP A O 1
ATOM 3291 N N . LEU A 1 472 ? 10.947 4.308 -1.857 1.00 53.88 472 LEU A N 1
ATOM 3292 C CA . LEU A 1 472 ? 11.329 5.650 -2.268 1.00 53.88 472 LEU A CA 1
ATOM 3293 C C . LEU A 1 472 ? 11.668 5.754 -3.768 1.00 53.88 472 LEU A C 1
ATOM 3295 O O . LEU A 1 472 ? 11.521 6.832 -4.341 1.00 53.88 472 LEU A O 1
ATOM 3299 N N . ALA A 1 473 ? 12.090 4.679 -4.450 1.00 58.03 473 ALA A N 1
ATOM 3300 C CA . ALA A 1 473 ? 12.381 4.732 -5.888 1.00 58.03 473 ALA A CA 1
ATOM 3301 C C . ALA A 1 473 ? 11.119 4.790 -6.759 1.00 58.03 473 ALA A C 1
ATOM 3303 O O . ALA A 1 473 ? 11.131 5.496 -7.772 1.00 58.03 473 ALA A O 1
ATOM 3304 N N . ASP A 1 474 ? 10.043 4.085 -6.395 1.00 62.97 474 ASP A N 1
ATOM 3305 C CA . ASP A 1 474 ? 8.789 4.154 -7.159 1.00 62.97 474 ASP A CA 1
ATOM 3306 C C . ASP A 1 474 ? 8.050 5.478 -6.906 1.00 62.97 474 ASP A C 1
ATOM 3308 O O . ASP A 1 474 ? 7.592 6.126 -7.849 1.00 62.97 474 ASP A O 1
ATOM 3312 N N . VAL A 1 475 ? 8.057 5.977 -5.665 1.00 60.59 475 VAL A N 1
ATOM 3313 C CA . VAL A 1 475 ? 7.485 7.297 -5.349 1.00 60.59 475 VAL A CA 1
ATOM 3314 C C . VAL A 1 475 ? 8.280 8.428 -6.030 1.00 60.59 475 VAL A C 1
ATOM 3316 O O . VAL A 1 475 ? 7.687 9.280 -6.699 1.00 60.59 475 VAL A O 1
ATOM 3319 N N . ARG A 1 476 ? 9.625 8.390 -6.003 1.00 69.12 476 ARG A N 1
ATOM 3320 C CA . ARG A 1 476 ? 10.475 9.322 -6.781 1.00 69.12 476 ARG A CA 1
ATOM 3321 C C . ARG A 1 476 ? 10.223 9.212 -8.286 1.00 69.12 476 ARG A C 1
ATOM 3323 O O . ARG A 1 476 ? 10.182 10.234 -8.971 1.00 69.12 476 ARG A O 1
ATOM 3330 N N . ARG A 1 477 ? 10.014 8.004 -8.828 1.00 71.69 477 ARG A N 1
ATOM 3331 C CA . ARG A 1 477 ? 9.583 7.832 -10.226 1.00 71.69 477 ARG A CA 1
ATOM 3332 C C . ARG A 1 477 ? 8.244 8.527 -10.469 1.00 71.69 477 ARG A C 1
ATOM 3334 O O . ARG A 1 477 ? 8.128 9.211 -11.483 1.00 71.69 477 ARG A O 1
ATOM 3341 N N . GLY A 1 478 ? 7.263 8.373 -9.582 1.00 68.81 478 GLY A N 1
ATOM 3342 C CA . GLY A 1 478 ? 5.959 9.036 -9.669 1.00 68.81 478 GLY A CA 1
ATOM 3343 C C . GLY A 1 478 ? 6.090 10.552 -9.831 1.00 68.81 478 GLY A C 1
ATOM 3344 O O . GLY A 1 478 ? 5.575 11.110 -10.802 1.00 68.81 478 GLY A O 1
ATOM 3345 N N . ALA A 1 479 ? 6.874 11.196 -8.962 1.00 66.81 479 ALA A N 1
ATOM 3346 C CA . ALA A 1 479 ? 7.166 12.629 -9.045 1.00 66.81 479 ALA A CA 1
ATOM 3347 C C . ALA A 1 479 ? 7.823 13.025 -10.387 1.00 66.81 479 ALA A C 1
ATOM 3349 O O . ALA A 1 479 ? 7.379 13.959 -11.054 1.00 66.81 479 ALA A O 1
ATOM 3350 N N . LEU A 1 480 ? 8.825 12.270 -10.854 1.00 74.44 480 LEU A N 1
ATOM 3351 C CA . LEU A 1 480 ? 9.521 12.549 -12.121 1.00 74.44 480 LEU A CA 1
ATOM 3352 C C . LEU A 1 480 ? 8.668 12.253 -13.374 1.00 74.44 480 LEU A C 1
ATOM 3354 O O . LEU A 1 480 ? 8.856 12.867 -14.429 1.00 74.44 480 LEU A O 1
ATOM 3358 N N . MET A 1 481 ? 7.695 11.346 -13.275 1.00 76.25 481 MET A N 1
ATOM 3359 C CA . MET A 1 481 ? 6.683 11.116 -14.311 1.00 76.25 481 MET A CA 1
ATOM 3360 C C . MET A 1 481 ? 5.635 12.241 -14.361 1.00 76.25 481 MET A C 1
ATOM 3362 O O . MET A 1 481 ? 5.072 12.471 -15.428 1.00 76.25 481 MET A O 1
ATOM 3366 N N . ALA A 1 482 ? 5.403 12.962 -13.258 1.00 74.25 482 ALA A N 1
ATOM 3367 C CA . ALA A 1 482 ? 4.488 14.105 -13.203 1.00 74.25 482 ALA A CA 1
ATOM 3368 C C . ALA A 1 482 ? 5.078 15.408 -13.785 1.00 74.25 482 ALA A C 1
ATOM 3370 O O . ALA A 1 482 ? 4.324 16.320 -14.125 1.00 74.25 482 ALA A O 1
ATOM 3371 N N . LEU A 1 483 ? 6.406 15.504 -13.939 1.00 76.44 483 LEU A N 1
ATOM 3372 C CA . LEU A 1 483 ? 7.056 16.692 -14.505 1.00 76.44 483 LEU A CA 1
ATOM 3373 C C . LEU A 1 483 ? 6.604 16.976 -15.958 1.00 76.44 483 LEU A C 1
ATOM 3375 O O . LEU A 1 483 ? 6.430 16.040 -16.750 1.00 76.44 483 LEU A O 1
ATOM 3379 N N . PRO A 1 484 ? 6.455 18.252 -16.362 1.00 79.00 484 PRO A N 1
ATOM 3380 C CA . PRO A 1 484 ? 6.216 18.607 -17.759 1.00 79.00 484 PRO A CA 1
ATOM 3381 C C . PRO A 1 484 ? 7.430 18.246 -18.631 1.00 79.00 484 PRO A C 1
ATOM 3383 O O . PRO A 1 484 ? 8.566 18.293 -18.169 1.00 79.00 484 PRO A O 1
ATOM 3386 N N . ALA A 1 485 ? 7.191 17.888 -19.895 1.00 85.69 485 ALA A N 1
ATOM 3387 C CA . ALA A 1 485 ? 8.258 17.597 -20.852 1.00 85.69 485 ALA A CA 1
ATOM 3388 C C . ALA A 1 485 ? 8.820 18.882 -21.479 1.00 85.69 485 ALA A C 1
ATOM 3390 O O . ALA A 1 485 ? 8.056 19.703 -21.987 1.00 85.69 485 ALA A O 1
ATOM 3391 N N . ASP A 1 486 ? 10.146 19.013 -21.519 1.00 87.06 486 ASP A N 1
ATOM 3392 C CA . ASP A 1 486 ? 10.849 20.086 -22.234 1.00 87.06 486 ASP A CA 1
ATOM 3393 C C . ASP A 1 486 ? 11.014 19.765 -23.729 1.00 87.06 486 ASP A C 1
ATOM 3395 O O . ASP A 1 486 ? 11.009 20.656 -24.582 1.00 87.06 486 ASP A O 1
ATOM 3399 N N . GLN A 1 487 ? 11.143 18.477 -24.066 1.00 86.56 487 GLN A N 1
ATOM 3400 C CA . GLN A 1 487 ? 11.148 17.968 -25.439 1.00 86.56 487 GLN A CA 1
ATOM 3401 C C . GLN A 1 487 ? 10.342 16.669 -25.540 1.00 86.56 487 GLN A C 1
ATOM 3403 O O . GLN A 1 487 ? 10.388 15.827 -24.645 1.00 86.56 487 GLN A O 1
ATOM 3408 N N . THR A 1 488 ? 9.652 16.461 -26.665 1.00 90.50 488 THR A N 1
ATOM 3409 C CA . THR A 1 488 ? 8.873 15.239 -26.921 1.00 90.50 488 THR A CA 1
ATOM 3410 C C . THR A 1 488 ? 9.118 14.710 -28.328 1.00 90.50 488 THR A C 1
ATOM 3412 O O . THR A 1 488 ? 8.986 15.428 -29.319 1.00 90.50 488 THR A O 1
ATOM 3415 N N . PHE A 1 489 ? 9.417 13.417 -28.414 1.00 90.81 489 PHE A N 1
ATOM 3416 C CA . PHE A 1 489 ? 9.668 12.678 -29.641 1.00 90.81 489 PHE A CA 1
ATOM 3417 C C . PHE A 1 489 ? 8.743 11.456 -29.754 1.00 90.81 489 PHE A C 1
ATOM 3419 O O . PHE A 1 489 ? 8.360 10.827 -28.767 1.00 90.81 489 PHE A O 1
ATOM 3426 N N . GLY A 1 490 ? 8.411 11.075 -30.990 1.00 91.75 490 GLY A N 1
ATOM 3427 C CA . GLY A 1 490 ? 7.687 9.834 -31.280 1.00 91.75 490 GLY A CA 1
ATOM 3428 C C . GLY A 1 490 ? 8.572 8.585 -31.151 1.00 91.75 490 GLY A C 1
ATOM 3429 O O . GLY A 1 490 ? 9.478 8.504 -30.321 1.00 91.75 490 GLY A O 1
ATOM 3430 N N . ALA A 1 491 ? 8.327 7.584 -31.995 1.00 93.75 491 ALA A N 1
ATOM 3431 C CA . ALA A 1 491 ? 9.199 6.416 -32.098 1.00 93.75 491 ALA A CA 1
ATOM 3432 C C . ALA A 1 491 ? 10.519 6.782 -32.808 1.00 93.75 491 ALA A C 1
ATOM 3434 O O . ALA A 1 491 ? 10.539 7.016 -34.017 1.00 93.75 491 ALA A O 1
ATOM 3435 N N . VAL A 1 492 ? 11.635 6.815 -32.071 1.00 96.12 492 VAL A N 1
ATOM 3436 C CA . VAL A 1 492 ? 12.948 7.248 -32.581 1.00 96.12 492 VAL A CA 1
ATOM 3437 C C . VAL A 1 492 ? 13.881 6.063 -32.815 1.00 96.12 492 VAL A C 1
ATOM 3439 O O . VAL A 1 492 ? 14.041 5.178 -31.974 1.00 96.12 492 VAL A O 1
ATOM 3442 N N . THR A 1 493 ? 14.553 6.068 -33.971 1.00 96.69 493 THR A N 1
ATOM 3443 C CA . THR A 1 493 ? 15.670 5.163 -34.274 1.00 96.69 493 THR A CA 1
ATOM 3444 C C . THR A 1 493 ? 16.930 5.966 -34.587 1.00 96.69 493 THR A C 1
ATOM 3446 O O . THR A 1 493 ? 17.077 6.499 -35.686 1.00 96.69 493 THR A O 1
ATOM 3449 N N . VAL A 1 494 ? 17.871 5.997 -33.644 1.00 96.50 494 VAL A N 1
ATOM 3450 C CA . VAL A 1 494 ? 19.187 6.634 -33.783 1.00 96.50 494 VAL A CA 1
ATOM 3451 C C . VAL A 1 494 ? 20.031 5.808 -34.759 1.00 96.50 494 VAL A C 1
ATOM 3453 O O . VAL A 1 494 ? 20.530 4.730 -34.424 1.00 96.50 494 VAL A O 1
ATOM 3456 N N . ALA A 1 495 ? 20.113 6.272 -36.010 1.00 95.25 495 ALA A N 1
ATOM 3457 C CA . ALA A 1 495 ? 20.774 5.572 -37.118 1.00 95.25 495 ALA A CA 1
ATOM 3458 C C . ALA A 1 495 ? 22.212 6.049 -37.399 1.00 95.25 495 ALA A C 1
ATOM 3460 O O . ALA A 1 495 ? 23.008 5.304 -37.976 1.00 95.25 495 ALA A O 1
ATOM 3461 N N . SER A 1 496 ? 22.540 7.258 -36.959 1.00 95.94 496 SER A N 1
ATOM 3462 C CA . SER A 1 496 ? 23.866 7.877 -36.940 1.00 95.94 496 SER A CA 1
ATOM 3463 C C . SER A 1 496 ? 24.175 8.337 -35.519 1.00 95.94 496 SER A C 1
ATOM 3465 O O . SER A 1 496 ? 23.280 8.382 -34.677 1.00 95.94 496 SER A O 1
ATOM 3467 N N . ASP A 1 497 ? 25.427 8.683 -35.244 1.00 96.75 497 ASP A N 1
ATOM 3468 C CA . ASP A 1 497 ? 25.780 9.313 -33.975 1.00 96.75 497 ASP A CA 1
ATOM 3469 C C . ASP A 1 497 ? 25.032 10.654 -33.890 1.00 96.75 497 ASP A C 1
ATOM 3471 O O . ASP A 1 497 ? 25.015 11.417 -34.858 1.00 96.75 497 ASP A O 1
ATOM 3475 N N . THR A 1 498 ? 24.287 10.854 -32.803 1.00 96.94 498 THR A N 1
ATOM 3476 C CA . THR A 1 498 ? 23.249 11.891 -32.689 1.00 96.94 498 THR A CA 1
ATOM 3477 C C . THR A 1 498 ? 23.364 12.573 -31.337 1.00 96.94 498 THR A C 1
ATOM 3479 O O . THR A 1 498 ? 23.410 11.893 -30.314 1.00 96.94 498 THR A O 1
ATOM 3482 N N . THR A 1 499 ? 23.365 13.904 -31.331 1.00 94.81 499 THR A N 1
ATOM 3483 C CA . THR A 1 499 ? 23.327 14.707 -30.106 1.00 94.81 499 THR A CA 1
ATOM 3484 C C . THR A 1 499 ? 21.939 15.304 -29.929 1.00 94.81 499 THR A C 1
ATOM 3486 O O . THR A 1 499 ? 21.408 15.904 -30.863 1.00 94.81 499 THR A O 1
ATOM 3489 N N . VAL A 1 500 ? 21.368 15.156 -28.736 1.00 93.50 500 VAL A N 1
ATOM 3490 C CA . VAL A 1 500 ? 20.166 15.871 -28.297 1.00 93.50 500 VAL A CA 1
ATOM 3491 C C . VAL A 1 500 ? 20.615 16.940 -27.313 1.00 93.50 500 VAL A C 1
ATOM 3493 O O . VAL A 1 500 ? 21.215 16.626 -26.285 1.00 93.50 500 VAL A O 1
ATOM 3496 N N . ASP A 1 501 ? 20.382 18.198 -27.673 1.00 91.19 501 ASP A N 1
ATOM 3497 C CA . ASP A 1 501 ? 20.812 19.355 -26.896 1.00 91.19 501 ASP A CA 1
ATOM 3498 C C . ASP A 1 501 ? 19.682 19.831 -25.977 1.00 91.19 501 ASP A C 1
ATOM 3500 O O . ASP A 1 501 ? 18.576 20.145 -26.427 1.00 91.19 501 ASP A O 1
ATOM 3504 N N . VAL A 1 502 ? 19.981 19.848 -24.679 1.00 88.12 502 VAL A N 1
ATOM 3505 C CA . VAL A 1 502 ? 19.134 20.350 -23.593 1.00 88.12 502 VAL A CA 1
ATOM 3506 C C . VAL A 1 502 ? 19.819 21.474 -22.804 1.00 88.12 502 VAL A C 1
ATOM 3508 O O . VAL A 1 502 ? 19.330 21.880 -21.754 1.00 88.12 502 VAL A O 1
ATOM 3511 N N . SER A 1 503 ? 20.929 22.026 -23.307 1.00 85.12 503 SER A N 1
ATOM 3512 C CA . SER A 1 503 ? 21.676 23.113 -22.654 1.00 85.12 503 SER A CA 1
ATOM 3513 C C . SER A 1 503 ? 20.894 24.426 -22.521 1.00 85.12 503 SER A C 1
ATOM 3515 O O . SER A 1 503 ? 21.213 25.240 -21.655 1.00 85.12 503 SER A O 1
ATOM 3517 N N . GLY A 1 504 ? 19.853 24.616 -23.340 1.00 81.88 504 GLY A N 1
ATOM 3518 C CA . GLY A 1 504 ? 18.909 25.732 -23.236 1.00 81.88 504 GLY A CA 1
ATOM 3519 C C . GLY A 1 504 ? 17.939 25.640 -22.050 1.00 81.88 504 GLY A C 1
ATOM 3520 O O . GLY A 1 504 ? 17.284 26.633 -21.740 1.00 81.88 504 GLY A O 1
ATOM 3521 N N . PHE A 1 505 ? 17.856 24.488 -21.375 1.00 78.69 505 PHE A N 1
ATOM 3522 C CA . PHE A 1 505 ? 17.006 24.278 -20.203 1.00 78.69 505 PHE A CA 1
ATOM 3523 C C . PHE A 1 505 ? 17.845 24.287 -18.916 1.00 78.69 505 PHE A C 1
ATOM 3525 O O . PHE A 1 505 ? 18.896 23.647 -18.819 1.00 78.69 505 PHE A O 1
ATOM 3532 N N . GLY A 1 506 ? 17.376 25.022 -17.906 1.00 69.62 506 GLY A N 1
ATOM 3533 C CA . GLY A 1 506 ? 17.992 25.054 -16.579 1.00 69.62 506 GLY A CA 1
ATOM 3534 C C . GLY A 1 506 ? 17.413 23.987 -15.647 1.00 69.62 506 GLY A C 1
ATOM 3535 O O . GLY A 1 506 ? 16.242 23.641 -15.756 1.00 69.62 506 GLY A O 1
ATOM 3536 N N . GLY A 1 507 ? 18.210 23.506 -14.690 1.00 75.31 507 GLY A N 1
ATOM 3537 C CA . GLY A 1 507 ? 17.746 22.535 -13.695 1.00 75.31 507 GLY A CA 1
ATOM 3538 C C . GLY A 1 507 ? 17.770 21.105 -14.233 1.00 75.31 507 GLY A C 1
ATOM 3539 O O . GLY A 1 507 ? 18.847 20.598 -14.554 1.00 75.31 507 GLY A O 1
ATOM 3540 N N . VAL A 1 508 ? 16.603 20.459 -14.291 1.00 77.38 508 VAL A N 1
ATOM 3541 C CA . VAL A 1 508 ? 16.438 19.043 -14.665 1.00 77.38 508 VAL A CA 1
ATOM 3542 C C . VAL A 1 508 ? 15.508 18.921 -15.882 1.00 77.38 508 VAL A C 1
ATOM 3544 O O . VAL A 1 508 ? 14.309 18.712 -15.703 1.00 77.38 508 VAL A O 1
ATOM 3547 N N . PRO A 1 509 ? 16.021 19.080 -17.118 1.00 84.75 509 PRO A N 1
ATOM 3548 C CA . PRO A 1 509 ? 15.227 18.887 -18.327 1.00 84.75 509 PRO A CA 1
ATOM 3549 C C . PRO A 1 509 ? 14.680 17.466 -18.489 1.00 84.75 509 PRO A C 1
ATOM 3551 O O . PRO A 1 509 ? 15.361 16.475 -18.196 1.00 84.75 509 PRO A O 1
ATOM 3554 N N . VAL A 1 510 ? 13.471 17.385 -19.042 1.00 88.38 510 VAL A N 1
ATOM 3555 C CA . VAL A 1 510 ? 12.724 16.147 -19.286 1.00 88.38 510 VAL A CA 1
ATOM 3556 C C . VAL A 1 510 ? 12.525 15.921 -20.789 1.00 88.38 510 VAL A C 1
ATOM 3558 O O . VAL A 1 510 ? 11.964 16.761 -21.494 1.00 88.38 510 VAL A O 1
ATOM 3561 N N . ILE A 1 511 ? 12.973 14.766 -21.286 1.00 93.06 511 ILE A N 1
ATOM 3562 C CA . ILE A 1 511 ? 12.888 14.360 -22.694 1.00 93.06 511 ILE A CA 1
ATOM 3563 C C . ILE A 1 511 ? 11.994 13.126 -22.829 1.00 93.06 511 ILE A C 1
ATOM 3565 O O . ILE A 1 511 ? 12.329 12.058 -22.314 1.00 93.06 511 ILE A O 1
ATOM 3569 N N . ASP A 1 512 ? 10.919 13.239 -23.603 1.00 94.25 512 ASP A N 1
ATOM 3570 C CA . ASP A 1 512 ? 9.982 12.147 -23.864 1.00 94.25 512 ASP A CA 1
ATOM 3571 C C . ASP A 1 512 ? 10.252 11.449 -25.200 1.00 94.25 512 ASP A C 1
ATOM 3573 O O . ASP A 1 512 ? 10.475 12.089 -26.226 1.00 94.25 512 ASP A O 1
ATOM 3577 N N . TYR A 1 513 ? 10.145 10.122 -25.202 1.00 95.94 513 TYR A N 1
ATOM 3578 C CA . TYR A 1 513 ? 10.165 9.261 -26.381 1.00 95.94 513 TYR A CA 1
ATOM 3579 C C . TYR A 1 513 ? 9.007 8.266 -26.324 1.00 95.94 513 TYR A C 1
ATOM 3581 O O . TYR A 1 513 ? 8.793 7.606 -25.307 1.00 95.94 513 TYR A O 1
ATOM 3589 N N . GLN A 1 514 ? 8.319 8.035 -27.444 1.00 93.56 514 GLN A N 1
ATOM 3590 C CA . GLN A 1 514 ? 7.363 6.922 -27.526 1.00 93.56 514 GLN A CA 1
ATOM 3591 C C . GLN A 1 514 ? 8.081 5.559 -27.466 1.00 93.56 514 GLN A C 1
ATOM 3593 O O . GLN A 1 514 ? 7.610 4.625 -26.825 1.00 93.56 514 GLN A O 1
ATOM 3598 N N . SER A 1 515 ? 9.234 5.442 -28.128 1.00 93.56 515 SER A N 1
ATOM 3599 C CA . SER A 1 515 ? 10.144 4.290 -28.040 1.00 93.56 515 SER A CA 1
ATOM 3600 C C . SER A 1 515 ? 11.524 4.703 -28.540 1.00 93.56 515 SER A C 1
ATOM 3602 O O . SER A 1 515 ? 11.592 5.459 -29.515 1.00 93.56 515 SER A O 1
ATOM 3604 N N . LEU A 1 516 ? 12.602 4.168 -27.965 1.00 97.62 516 LEU A N 1
ATOM 3605 C CA . LEU A 1 516 ? 13.966 4.570 -28.318 1.00 97.62 516 LEU A CA 1
ATOM 3606 C C . LEU A 1 516 ? 14.828 3.375 -28.742 1.00 97.62 516 LEU A C 1
ATOM 3608 O O . LEU A 1 516 ? 15.120 2.477 -27.952 1.00 97.62 516 LEU A O 1
ATOM 3612 N N . VAL A 1 517 ? 15.281 3.379 -29.998 1.00 97.81 517 VAL A N 1
ATOM 3613 C CA . VAL A 1 517 ? 16.183 2.359 -30.553 1.00 97.81 517 VAL A CA 1
ATOM 3614 C C . VAL A 1 517 ? 17.498 2.999 -30.986 1.00 97.81 517 VAL A C 1
ATOM 3616 O O . VAL A 1 517 ? 17.499 3.875 -31.846 1.00 97.81 517 VAL A O 1
ATOM 3619 N N . VAL A 1 518 ? 18.634 2.511 -30.485 1.00 97.94 518 VAL A N 1
ATOM 3620 C CA . VAL A 1 518 ? 19.962 2.948 -30.954 1.00 97.94 518 VAL A CA 1
ATOM 3621 C C . VAL A 1 518 ? 20.604 1.837 -31.780 1.00 97.94 518 VAL A C 1
ATOM 3623 O O . VAL A 1 518 ? 20.732 0.703 -31.311 1.00 97.94 518 VAL A O 1
ATOM 3626 N N . LYS A 1 519 ? 20.950 2.128 -33.044 1.00 98.00 519 LYS A N 1
ATOM 3627 C CA . LYS A 1 519 ? 21.517 1.146 -33.989 1.00 98.00 519 LYS A CA 1
ATOM 3628 C C . LYS A 1 519 ? 22.927 0.675 -33.573 1.00 98.00 519 LYS A C 1
ATOM 3630 O O . LYS A 1 519 ? 23.563 1.318 -32.741 1.00 98.00 519 LYS A O 1
ATOM 3635 N N . PRO A 1 520 ? 23.422 -0.461 -34.115 1.00 97.94 520 PRO A N 1
ATOM 3636 C CA . PRO A 1 520 ? 24.713 -1.014 -33.711 1.00 97.94 520 PRO A CA 1
ATOM 3637 C C . PRO A 1 520 ? 25.855 -0.008 -33.849 1.00 97.94 520 PRO A C 1
ATOM 3639 O O . PRO A 1 520 ? 25.957 0.666 -34.874 1.00 97.94 520 PRO A O 1
ATOM 3642 N N . ASN A 1 521 ? 26.718 0.056 -32.834 1.00 96.75 521 ASN A N 1
ATOM 3643 C CA . ASN A 1 521 ? 27.850 0.987 -32.748 1.00 96.75 521 ASN A CA 1
ATOM 3644 C C . ASN A 1 521 ? 27.483 2.478 -32.925 1.00 96.75 521 ASN A C 1
ATOM 3646 O O . ASN A 1 521 ? 28.323 3.247 -33.388 1.00 96.75 521 ASN A O 1
ATOM 3650 N N . LYS A 1 522 ? 26.245 2.885 -32.598 1.00 98.25 522 LYS A N 1
ATOM 3651 C CA . LYS A 1 522 ? 25.814 4.292 -32.604 1.00 98.25 522 LYS A CA 1
ATOM 3652 C C . LYS A 1 522 ? 25.675 4.868 -31.208 1.00 98.25 522 LYS A C 1
ATOM 3654 O O . LYS A 1 522 ? 25.321 4.160 -30.268 1.00 98.25 522 LYS A O 1
ATOM 3659 N N . THR A 1 523 ? 25.969 6.156 -31.109 1.00 97.12 523 THR A N 1
ATOM 3660 C CA . THR A 1 523 ? 25.972 6.930 -29.871 1.00 97.12 523 THR A CA 1
ATOM 3661 C C . THR A 1 523 ? 24.827 7.933 -29.891 1.00 97.12 523 THR A C 1
ATOM 3663 O O . THR A 1 523 ? 24.697 8.711 -30.836 1.00 97.12 523 THR A O 1
ATOM 3666 N N . LEU A 1 524 ? 24.011 7.913 -28.842 1.00 96.94 524 LEU A N 1
ATOM 3667 C CA . LEU A 1 524 ? 23.121 9.007 -28.484 1.00 96.94 524 LEU A CA 1
ATOM 3668 C C . LEU A 1 524 ? 23.804 9.820 -27.380 1.00 96.94 524 LEU A C 1
ATOM 3670 O O . LEU A 1 524 ? 24.008 9.315 -26.276 1.00 96.94 524 LEU A O 1
ATOM 3674 N N . THR A 1 525 ? 24.171 11.057 -27.690 1.00 94.75 525 THR A N 1
ATOM 3675 C CA . THR A 1 525 ? 24.761 11.999 -26.736 1.00 94.75 525 THR A CA 1
ATOM 3676 C C . THR A 1 525 ? 23.674 12.924 -26.214 1.00 94.75 525 THR A C 1
ATOM 3678 O O . THR A 1 525 ? 22.966 13.547 -27.003 1.00 94.75 525 THR A O 1
ATOM 3681 N N . ILE A 1 526 ? 23.559 13.047 -24.896 1.00 92.69 526 ILE A N 1
ATOM 3682 C CA . ILE A 1 526 ? 22.695 14.030 -24.242 1.00 92.69 526 ILE A CA 1
ATOM 3683 C C . ILE A 1 526 ? 23.585 15.188 -23.792 1.00 92.69 526 ILE A C 1
ATOM 3685 O O . ILE A 1 526 ? 24.441 15.023 -22.921 1.00 92.69 526 ILE A O 1
ATOM 3689 N N . GLN A 1 527 ? 23.415 16.344 -24.429 1.00 91.50 527 GLN A N 1
ATOM 3690 C CA . GLN A 1 527 ? 24.238 17.531 -24.218 1.00 91.50 527 GLN A CA 1
ATOM 3691 C C . GLN A 1 527 ? 23.515 18.508 -23.285 1.00 91.50 527 GLN A C 1
ATOM 3693 O O . GLN A 1 527 ? 22.547 19.150 -23.678 1.00 91.50 527 GLN A O 1
ATOM 3698 N N . GLY A 1 528 ? 23.998 18.624 -22.050 1.00 86.50 528 GLY A N 1
ATOM 3699 C CA . GLY A 1 528 ? 23.614 19.679 -21.115 1.00 86.50 528 GLY A CA 1
ATOM 3700 C C . GLY A 1 528 ? 24.495 20.924 -21.241 1.00 86.50 528 GLY A C 1
ATOM 3701 O O . GLY A 1 528 ? 25.469 20.956 -22.000 1.00 86.50 528 GLY A O 1
ATOM 3702 N N . GLY A 1 529 ? 24.154 21.952 -20.469 1.00 83.31 529 GLY A N 1
ATOM 3703 C CA . GLY A 1 529 ? 24.966 23.151 -20.260 1.00 83.31 529 GLY A CA 1
ATOM 3704 C C . GLY A 1 529 ? 25.345 23.325 -18.788 1.00 83.31 529 GLY A C 1
ATOM 3705 O O . GLY A 1 529 ? 24.951 22.540 -17.929 1.00 83.31 529 GLY A O 1
ATOM 3706 N N . GLY A 1 530 ? 26.052 24.412 -18.462 1.00 75.19 530 GLY A N 1
ATOM 3707 C CA . GLY A 1 530 ? 26.518 24.677 -17.090 1.00 75.19 530 GLY A CA 1
ATOM 3708 C C . GLY A 1 530 ? 25.411 24.820 -16.029 1.00 75.19 530 GLY A C 1
ATOM 3709 O O . GLY A 1 530 ? 25.703 24.738 -14.839 1.00 75.19 530 GLY A O 1
ATOM 3710 N N . GLY A 1 531 ? 24.153 25.015 -16.445 1.00 72.19 531 GLY A N 1
ATOM 3711 C CA . GLY A 1 531 ? 22.968 25.028 -15.577 1.00 72.19 531 GLY A CA 1
ATOM 3712 C C . GLY A 1 531 ? 22.182 23.709 -15.517 1.00 72.19 531 GLY A C 1
ATOM 3713 O O . GLY A 1 531 ? 21.188 23.649 -14.794 1.00 72.19 531 GLY A O 1
ATOM 3714 N N . THR A 1 532 ? 22.591 22.677 -16.262 1.00 78.50 532 THR A N 1
ATOM 3715 C CA . THR A 1 532 ? 21.930 21.363 -16.317 1.00 78.50 532 THR A CA 1
ATOM 3716 C C . THR A 1 532 ? 22.483 20.456 -15.214 1.00 78.50 532 THR A C 1
ATOM 3718 O O . THR A 1 532 ? 23.669 20.120 -15.211 1.00 78.50 532 THR A O 1
ATOM 3721 N N . GLN A 1 533 ? 21.624 20.072 -14.266 1.00 74.44 533 GLN A N 1
ATOM 3722 C CA . GLN A 1 533 ? 21.988 19.317 -13.057 1.00 74.44 533 GLN A CA 1
ATOM 3723 C C . GLN A 1 533 ? 21.707 17.815 -13.161 1.00 74.44 533 GLN A C 1
ATOM 3725 O O . GLN A 1 533 ? 22.341 17.027 -12.460 1.00 74.44 533 GLN A O 1
ATOM 3730 N N . ALA A 1 534 ? 20.757 17.427 -14.006 1.00 78.50 534 ALA A N 1
ATOM 3731 C CA . ALA A 1 534 ? 20.464 16.060 -14.427 1.00 78.50 534 ALA A CA 1
ATOM 3732 C C . ALA A 1 534 ? 19.583 16.121 -15.689 1.00 78.50 534 ALA A C 1
ATOM 3734 O O . ALA A 1 534 ? 19.093 17.193 -16.038 1.00 78.50 534 ALA A O 1
ATOM 3735 N N . VAL A 1 535 ? 19.357 14.993 -16.359 1.00 85.38 535 VAL A N 1
ATOM 3736 C CA . VAL A 1 535 ? 18.399 14.872 -17.468 1.00 85.38 535 VAL A CA 1
ATOM 3737 C C . VAL A 1 535 ? 17.535 13.637 -17.255 1.00 85.38 535 VAL A C 1
ATOM 3739 O O . VAL A 1 535 ? 18.061 12.538 -17.061 1.00 85.38 535 VAL A O 1
ATOM 3742 N N . VAL A 1 536 ? 16.216 13.807 -17.322 1.00 88.12 536 VAL A N 1
ATOM 3743 C CA . VAL A 1 536 ? 15.252 12.703 -17.274 1.00 88.12 536 VAL A CA 1
ATOM 3744 C C . VAL A 1 536 ? 14.865 12.333 -18.701 1.00 88.12 536 VAL A C 1
ATOM 3746 O O . VAL A 1 536 ? 14.402 13.171 -19.467 1.00 88.12 536 VAL A O 1
ATOM 3749 N N . VAL A 1 537 ? 15.040 11.069 -19.069 1.00 92.56 537 VAL A N 1
ATOM 3750 C CA . VAL A 1 537 ? 14.668 10.517 -20.375 1.00 92.56 537 VAL A CA 1
ATOM 3751 C C . VAL A 1 537 ? 13.532 9.527 -20.169 1.00 92.56 537 VAL A C 1
ATOM 3753 O O . VAL A 1 537 ? 13.762 8.404 -19.722 1.00 92.56 537 VAL A O 1
ATOM 3756 N N . ARG A 1 538 ? 12.302 9.918 -20.494 1.00 93.62 538 ARG A N 1
ATOM 3757 C CA . ARG A 1 538 ? 11.131 9.043 -20.386 1.00 93.62 538 ARG A CA 1
ATOM 3758 C C . ARG A 1 538 ? 10.912 8.327 -21.713 1.00 93.62 538 ARG A C 1
ATOM 3760 O O . ARG A 1 538 ? 10.831 8.952 -22.765 1.00 93.62 538 ARG A O 1
ATOM 3767 N N . VAL A 1 539 ? 10.822 7.003 -21.678 1.00 95.94 539 VAL A N 1
ATOM 3768 C CA . VAL A 1 539 ? 10.562 6.155 -22.846 1.00 95.94 539 VAL A CA 1
ATOM 3769 C C . VAL A 1 539 ? 9.277 5.384 -22.576 1.00 95.94 539 VAL A C 1
ATOM 3771 O O . VAL A 1 539 ? 9.284 4.455 -21.779 1.00 95.94 539 VAL A O 1
ATOM 3774 N N . ALA A 1 540 ? 8.166 5.771 -23.203 1.00 92.69 540 ALA A N 1
ATOM 3775 C CA . ALA A 1 540 ? 6.848 5.207 -22.891 1.00 92.69 540 ALA A CA 1
ATOM 3776 C C . ALA A 1 540 ? 6.745 3.701 -23.211 1.00 92.69 540 ALA A C 1
ATOM 3778 O O . ALA A 1 540 ? 6.136 2.947 -22.459 1.00 92.69 540 ALA A O 1
ATOM 3779 N N . GLY A 1 541 ? 7.350 3.267 -24.320 1.00 92.88 541 GLY A N 1
ATOM 3780 C CA . GLY A 1 541 ? 7.515 1.863 -24.694 1.00 92.88 541 GLY A CA 1
ATOM 3781 C C . GLY A 1 541 ? 8.912 1.334 -24.362 1.00 92.88 541 GLY A C 1
ATOM 3782 O O . GLY A 1 541 ? 9.453 1.583 -23.288 1.00 92.88 541 GLY A O 1
ATOM 3783 N N . ASP A 1 542 ? 9.505 0.600 -25.304 1.00 94.25 542 ASP A N 1
ATOM 3784 C CA . ASP A 1 542 ? 10.798 -0.060 -25.100 1.00 94.25 542 ASP A CA 1
ATOM 3785 C C . ASP A 1 542 ? 12.008 0.864 -25.297 1.00 94.25 542 ASP A C 1
ATOM 3787 O O . ASP A 1 542 ? 12.077 1.648 -26.255 1.00 94.25 542 ASP A O 1
ATOM 3791 N N . LEU A 1 543 ? 13.044 0.617 -24.490 1.00 97.12 543 LEU A N 1
ATOM 3792 C CA . LEU A 1 543 ? 14.419 1.040 -24.755 1.00 97.12 543 LEU A CA 1
ATOM 3793 C C . LEU A 1 543 ? 15.204 -0.117 -25.391 1.00 97.12 543 LEU A C 1
ATOM 3795 O O . LEU A 1 543 ? 15.281 -1.211 -24.836 1.00 97.12 543 LEU A O 1
ATOM 3799 N N . ARG A 1 544 ? 15.824 0.096 -26.557 1.00 97.38 544 ARG A N 1
ATOM 3800 C CA . ARG A 1 544 ? 16.552 -0.959 -27.291 1.00 97.38 544 ARG A CA 1
ATOM 3801 C C . ARG A 1 544 ? 17.921 -0.483 -27.775 1.00 97.38 544 ARG A C 1
ATOM 3803 O O . ARG A 1 544 ? 18.053 0.038 -28.886 1.00 97.38 544 ARG A O 1
ATOM 3810 N N . LEU A 1 545 ? 18.965 -0.754 -26.993 1.00 97.50 545 LEU A N 1
ATOM 3811 C CA . LEU A 1 545 ? 20.353 -0.602 -27.431 1.00 97.50 545 LEU A CA 1
ATOM 3812 C C . LEU A 1 545 ? 20.797 -1.847 -28.203 1.00 97.50 545 LEU A C 1
ATOM 3814 O O . LEU A 1 545 ? 20.804 -2.966 -27.687 1.00 97.50 545 LEU A O 1
ATOM 3818 N N . ARG A 1 546 ? 21.159 -1.669 -29.476 1.00 97.50 546 ARG A N 1
ATOM 3819 C CA . ARG A 1 546 ? 21.739 -2.734 -30.310 1.00 97.50 546 ARG A CA 1
ATOM 3820 C C . ARG A 1 546 ? 23.226 -2.950 -29.955 1.00 97.50 546 ARG A C 1
ATOM 3822 O O . ARG A 1 546 ? 23.790 -2.154 -29.212 1.00 97.50 546 ARG A O 1
ATOM 3829 N N . PRO A 1 547 ? 23.887 -4.019 -30.445 1.00 96.69 547 PRO A N 1
ATOM 3830 C CA . PRO A 1 547 ? 25.263 -4.317 -30.046 1.00 96.69 547 PRO A CA 1
ATOM 3831 C C . PRO A 1 547 ? 26.227 -3.142 -30.264 1.00 96.69 547 PRO A C 1
ATOM 3833 O O . PRO A 1 547 ? 26.231 -2.537 -31.337 1.00 96.69 547 PRO A O 1
ATOM 3836 N N . GLY A 1 548 ? 27.016 -2.812 -29.241 1.00 93.88 548 GLY A N 1
ATOM 3837 C CA . GLY A 1 548 ? 27.945 -1.673 -29.258 1.00 93.88 548 GLY A CA 1
ATOM 3838 C C . GLY A 1 548 ? 27.304 -0.277 -29.197 1.00 93.88 548 GLY A C 1
ATOM 3839 O O . GLY A 1 548 ? 28.029 0.711 -29.283 1.00 93.88 548 GLY A O 1
ATOM 3840 N N . ALA A 1 549 ? 25.975 -0.166 -29.086 1.00 97.38 549 ALA A N 1
ATOM 3841 C CA . ALA A 1 549 ? 25.288 1.122 -28.988 1.00 97.38 549 ALA A CA 1
ATOM 3842 C C . ALA A 1 549 ? 25.521 1.807 -27.631 1.00 97.38 549 ALA A C 1
ATOM 3844 O O . ALA A 1 549 ? 25.684 1.138 -26.609 1.00 97.38 549 ALA A O 1
ATOM 3845 N N . LYS A 1 550 ? 25.512 3.141 -27.613 1.00 95.94 550 LYS A N 1
ATOM 3846 C CA . LYS A 1 550 ? 25.831 3.941 -26.426 1.00 95.94 550 LYS A CA 1
ATOM 3847 C C . LYS A 1 550 ? 24.795 5.029 -26.159 1.00 95.94 550 LYS A C 1
ATOM 3849 O O . LYS A 1 550 ? 24.326 5.661 -27.103 1.00 95.94 550 LYS A O 1
ATOM 3854 N N . ILE A 1 551 ? 24.514 5.279 -24.883 1.00 94.56 551 ILE A N 1
ATOM 3855 C CA . ILE A 1 551 ? 23.926 6.528 -24.380 1.00 94.56 551 ILE A CA 1
ATOM 3856 C C . ILE A 1 551 ? 24.966 7.166 -23.455 1.00 94.56 551 ILE A C 1
ATOM 3858 O O . ILE A 1 551 ? 25.485 6.479 -22.572 1.00 94.56 551 ILE A O 1
ATOM 3862 N N . VAL A 1 552 ? 25.311 8.430 -23.702 1.00 92.44 552 VAL A N 1
ATOM 3863 C CA . VAL A 1 552 ? 26.375 9.161 -22.987 1.00 92.44 552 VAL A CA 1
ATOM 3864 C C . VAL A 1 552 ? 25.953 10.588 -22.647 1.00 92.44 552 VAL A C 1
ATOM 3866 O O . VAL A 1 552 ? 25.151 11.189 -23.369 1.00 92.44 552 VAL A O 1
ATOM 3869 N N . GLY A 1 553 ? 26.510 11.134 -21.568 1.00 88.19 553 GLY A N 1
ATOM 3870 C CA . GLY A 1 553 ? 26.268 12.505 -21.121 1.00 88.19 553 GLY A CA 1
ATOM 3871 C C . GLY A 1 553 ? 27.420 13.449 -21.466 1.00 88.19 553 GLY A C 1
ATOM 3872 O O . GLY A 1 553 ? 28.587 13.081 -21.373 1.00 88.19 553 GLY A O 1
ATOM 3873 N N . ALA A 1 554 ? 27.105 14.691 -21.832 1.00 87.38 554 ALA A N 1
ATOM 3874 C CA . ALA A 1 554 ? 28.095 15.734 -22.097 1.00 87.38 554 ALA A CA 1
ATOM 3875 C C . ALA A 1 554 ? 27.654 17.092 -21.523 1.00 87.38 554 ALA A C 1
ATOM 3877 O O . ALA A 1 554 ? 26.466 17.389 -21.456 1.00 87.38 554 ALA A O 1
ATOM 3878 N N . GLY A 1 555 ? 28.613 17.925 -21.101 1.00 77.31 555 GLY A N 1
ATOM 3879 C CA . GLY A 1 555 ? 28.381 19.320 -20.681 1.00 77.31 555 GLY A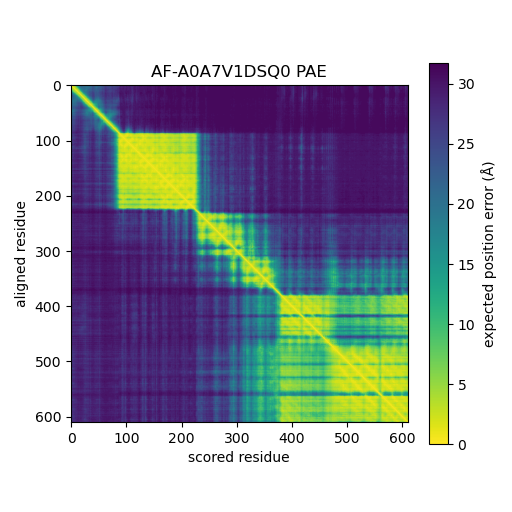 CA 1
ATOM 3880 C C . GLY A 1 555 ? 27.630 19.554 -19.362 1.00 77.31 555 GLY A C 1
ATOM 3881 O O . GLY A 1 555 ? 27.428 20.708 -18.996 1.00 77.31 555 GLY A O 1
ATOM 3882 N N . MET A 1 556 ? 27.242 18.498 -18.646 1.00 76.25 556 MET A N 1
ATOM 3883 C CA . MET A 1 556 ? 26.637 18.571 -17.308 1.00 76.25 556 MET A CA 1
ATOM 3884 C C . MET A 1 556 ? 27.707 18.699 -16.214 1.00 76.25 556 MET A C 1
ATOM 3886 O O . MET A 1 556 ? 28.836 18.237 -16.389 1.00 76.25 556 MET A O 1
ATOM 3890 N N . SER A 1 557 ? 27.359 19.292 -15.068 1.00 62.88 557 SER A N 1
ATOM 3891 C CA . SER A 1 557 ? 28.259 19.370 -13.909 1.00 62.88 557 SER A CA 1
ATOM 3892 C C . SER A 1 557 ? 28.132 18.136 -12.998 1.00 62.88 557 SER A C 1
ATOM 3894 O O . SER A 1 557 ? 27.034 17.702 -12.651 1.00 62.88 557 SER A O 1
ATOM 3896 N N . GLY A 1 558 ? 29.272 17.555 -12.605 1.00 60.31 558 GLY A N 1
ATOM 3897 C CA . GLY A 1 558 ? 29.349 16.334 -11.787 1.00 60.31 558 GLY A CA 1
ATOM 3898 C C . GLY A 1 558 ? 29.769 15.081 -12.570 1.00 60.31 558 GLY A C 1
ATOM 3899 O O . GLY A 1 558 ? 30.184 15.161 -13.723 1.00 60.31 558 GLY A O 1
ATOM 3900 N N . ALA A 1 559 ? 29.704 13.911 -11.926 1.00 55.59 559 ALA A N 1
ATOM 3901 C CA . ALA A 1 559 ? 30.066 12.635 -12.551 1.00 55.59 559 ALA A CA 1
ATOM 3902 C C . ALA A 1 559 ? 29.003 12.196 -13.586 1.00 55.59 559 ALA A C 1
ATOM 3904 O O . ALA A 1 559 ? 27.819 12.203 -13.256 1.00 55.59 559 ALA A O 1
ATOM 3905 N N . PRO A 1 560 ? 29.377 11.776 -14.812 1.00 50.69 560 PRO A N 1
ATOM 3906 C CA . PRO A 1 560 ? 28.419 11.583 -15.909 1.00 50.69 560 PRO A CA 1
ATOM 3907 C C . PRO A 1 560 ? 27.396 10.466 -15.652 1.00 50.69 560 PRO A C 1
ATOM 3909 O O . PRO A 1 560 ? 26.214 10.634 -15.945 1.00 50.69 560 PRO A O 1
ATOM 3912 N N . GLY A 1 561 ? 27.826 9.356 -15.042 1.00 50.75 561 GLY A N 1
ATOM 3913 C CA . GLY A 1 561 ? 26.966 8.198 -14.772 1.00 50.75 561 GLY A CA 1
ATOM 3914 C C . GLY A 1 561 ? 25.826 8.447 -13.778 1.00 50.75 561 GLY A C 1
ATOM 3915 O O . GLY A 1 561 ? 24.861 7.693 -13.726 1.00 50.75 561 GLY A O 1
ATOM 3916 N N . SER A 1 562 ? 25.896 9.533 -13.009 1.00 56.38 562 SER A N 1
ATOM 3917 C CA . SER A 1 562 ? 24.833 9.922 -12.089 1.00 56.38 562 SER A CA 1
ATOM 3918 C C . SER A 1 562 ? 23.987 11.080 -12.624 1.00 56.38 562 SER A C 1
ATOM 3920 O O . SER A 1 562 ? 23.227 11.664 -11.880 1.00 56.38 562 SER A O 1
ATOM 3922 N N . ARG A 1 563 ? 24.080 11.484 -13.897 1.00 72.94 563 ARG A N 1
ATOM 3923 C CA . ARG A 1 563 ? 23.372 12.701 -14.364 1.00 72.94 563 ARG A CA 1
ATOM 3924 C C . ARG A 1 563 ? 22.312 12.450 -15.432 1.00 72.94 563 ARG A C 1
ATOM 3926 O O . ARG A 1 563 ? 21.576 13.369 -15.770 1.00 72.94 563 ARG A O 1
ATOM 3933 N N . ILE A 1 564 ? 22.160 11.211 -15.894 1.00 83.62 564 ILE A N 1
ATOM 3934 C CA . ILE A 1 564 ? 21.066 10.787 -16.776 1.00 83.62 564 ILE A CA 1
ATOM 3935 C C . ILE A 1 564 ? 20.216 9.752 -16.035 1.00 83.62 564 ILE A C 1
ATOM 3937 O O . ILE A 1 564 ? 20.741 8.756 -15.538 1.00 83.62 564 ILE A O 1
ATOM 3941 N N . LEU A 1 565 ? 18.902 9.965 -15.993 1.00 85.38 565 LEU A N 1
ATOM 3942 C CA . LEU A 1 565 ? 17.928 8.992 -15.505 1.00 85.38 565 LEU A CA 1
ATOM 3943 C C . LEU A 1 565 ? 17.012 8.581 -16.655 1.00 85.38 565 LEU A C 1
ATOM 3945 O O . LEU A 1 565 ? 16.333 9.423 -17.234 1.00 85.38 565 LEU A O 1
ATOM 3949 N N . ILE A 1 566 ? 16.972 7.292 -16.980 1.00 90.44 566 ILE A N 1
ATOM 3950 C CA . ILE A 1 566 ? 16.150 6.758 -18.067 1.00 90.44 566 ILE A CA 1
ATOM 3951 C C . ILE A 1 566 ? 14.965 6.000 -17.468 1.00 90.44 566 ILE A C 1
ATOM 3953 O O . ILE A 1 566 ? 15.143 4.923 -16.903 1.00 90.44 566 ILE A O 1
ATOM 3957 N N . LEU A 1 567 ? 13.762 6.561 -17.598 1.00 91.00 567 LEU A N 1
ATOM 3958 C CA . LEU A 1 567 ? 12.504 5.992 -17.117 1.00 91.00 567 LEU A CA 1
ATOM 3959 C C . LEU A 1 567 ? 11.793 5.266 -18.265 1.00 91.00 567 LEU A C 1
ATOM 3961 O O . LEU A 1 567 ? 11.160 5.888 -19.115 1.00 91.00 567 LEU A O 1
ATOM 3965 N N . VAL A 1 568 ? 11.892 3.942 -18.296 1.00 92.88 568 VAL A N 1
ATOM 3966 C CA . VAL A 1 568 ? 11.271 3.081 -19.309 1.00 92.88 568 VAL A CA 1
ATOM 3967 C C . VAL A 1 568 ? 9.895 2.612 -18.817 1.00 92.88 568 VAL A C 1
ATOM 3969 O O . VAL A 1 568 ? 9.722 2.247 -17.648 1.00 92.88 568 VAL A O 1
ATOM 3972 N N . GLY A 1 569 ? 8.892 2.679 -19.693 1.00 90.19 569 GLY A N 1
ATOM 3973 C CA . GLY A 1 569 ? 7.503 2.289 -19.432 1.00 90.19 569 GLY A CA 1
ATOM 3974 C C . GLY A 1 569 ? 7.193 0.828 -19.762 1.00 90.19 569 GLY A C 1
ATOM 3975 O O . GLY A 1 569 ? 6.256 0.276 -19.197 1.00 90.19 569 GLY A O 1
ATOM 3976 N N . ASN A 1 570 ? 8.001 0.183 -20.609 1.00 92.69 570 ASN A N 1
ATOM 3977 C CA . ASN A 1 570 ? 7.958 -1.263 -20.836 1.00 92.69 570 ASN A CA 1
ATOM 3978 C C . ASN A 1 570 ? 9.335 -1.903 -20.550 1.00 92.69 570 ASN A C 1
ATOM 3980 O O . ASN A 1 570 ? 9.845 -1.760 -19.439 1.00 92.69 570 ASN A O 1
ATOM 3984 N N . GLU A 1 571 ? 9.946 -2.592 -21.518 1.00 93.38 571 GLU A N 1
ATOM 3985 C CA . GLU A 1 571 ? 11.178 -3.379 -21.347 1.00 93.38 571 GLU A CA 1
ATOM 3986 C C . GLU A 1 571 ? 12.439 -2.626 -21.813 1.00 93.38 571 GLU A C 1
ATOM 3988 O O . GLU A 1 571 ? 12.405 -1.837 -22.768 1.00 93.38 571 GLU A O 1
ATOM 3993 N N . ALA A 1 572 ? 13.587 -2.908 -21.183 1.00 94.06 572 ALA A N 1
ATOM 3994 C CA . ALA A 1 572 ? 14.880 -2.336 -21.564 1.00 94.06 572 ALA A CA 1
ATOM 3995 C C . ALA A 1 572 ? 15.877 -3.416 -22.017 1.00 94.06 572 ALA A C 1
ATOM 3997 O O . ALA A 1 572 ? 16.319 -4.268 -21.249 1.00 94.06 572 ALA A O 1
ATOM 3998 N N . PHE A 1 573 ? 16.291 -3.348 -23.282 1.00 95.38 573 PHE A N 1
ATOM 3999 C CA . PHE A 1 573 ? 17.205 -4.308 -23.899 1.00 95.38 573 PHE A CA 1
ATOM 4000 C C . PHE A 1 573 ? 18.575 -3.680 -24.164 1.00 95.38 573 PHE A C 1
ATOM 4002 O O . PHE A 1 573 ? 18.748 -2.923 -25.125 1.00 95.38 573 PHE A O 1
ATOM 4009 N N . LEU A 1 574 ? 19.570 -4.053 -23.360 1.00 94.12 574 LEU A N 1
ATOM 4010 C CA . LEU A 1 574 ? 20.957 -3.597 -23.459 1.00 94.12 574 LEU A CA 1
ATOM 4011 C C . LEU A 1 574 ? 21.805 -4.699 -24.117 1.00 94.12 574 LEU A C 1
ATOM 4013 O O . LEU A 1 574 ? 22.384 -5.553 -23.451 1.00 94.12 574 LEU A O 1
ATOM 4017 N N . ARG A 1 575 ? 21.829 -4.769 -25.457 1.00 93.81 575 ARG A N 1
ATOM 4018 C CA . ARG A 1 575 ? 22.501 -5.878 -26.170 1.00 93.81 575 ARG A CA 1
ATOM 4019 C C . ARG A 1 575 ? 24.032 -5.807 -26.043 1.00 93.81 575 ARG A C 1
ATOM 4021 O O . ARG A 1 575 ? 24.600 -4.764 -25.758 1.00 93.81 575 ARG A O 1
ATOM 4028 N N . ARG A 1 576 ? 24.706 -6.938 -26.310 1.00 92.00 576 ARG A N 1
ATOM 4029 C CA . ARG A 1 576 ? 26.165 -7.151 -26.163 1.00 92.00 576 ARG A CA 1
ATOM 4030 C C . ARG A 1 576 ? 27.010 -5.885 -26.392 1.00 92.00 576 ARG A C 1
ATOM 4032 O O . ARG A 1 576 ? 26.974 -5.307 -27.480 1.00 92.00 576 ARG A O 1
ATOM 4039 N N . SER A 1 577 ? 27.843 -5.543 -25.411 1.00 91.25 577 SER A N 1
ATOM 4040 C CA . SER A 1 577 ? 28.770 -4.402 -25.462 1.00 91.25 577 SER A CA 1
ATOM 4041 C C . SER A 1 577 ? 28.118 -3.018 -25.606 1.00 91.25 577 SER A C 1
ATOM 4043 O O . SER A 1 577 ? 28.802 -2.076 -25.998 1.00 91.25 577 SER A O 1
ATOM 4045 N N . SER A 1 578 ? 26.824 -2.863 -25.300 1.00 93.44 578 SER A N 1
ATOM 4046 C CA . SER A 1 578 ? 26.215 -1.537 -25.153 1.00 93.44 578 SER A CA 1
ATOM 4047 C C . SER A 1 578 ? 26.701 -0.823 -23.888 1.00 93.44 578 SER A C 1
ATOM 4049 O O . SER A 1 578 ? 27.035 -1.484 -22.905 1.00 93.44 578 SER A O 1
ATOM 4051 N N . ARG A 1 579 ? 26.688 0.513 -23.869 1.00 91.38 579 ARG A N 1
ATOM 4052 C CA . ARG A 1 579 ? 27.010 1.301 -22.665 1.00 91.38 579 ARG A CA 1
ATOM 4053 C C . ARG A 1 579 ? 25.950 2.361 -22.380 1.00 91.38 579 ARG A C 1
ATOM 4055 O O . ARG A 1 579 ? 25.510 3.036 -23.306 1.00 91.38 579 ARG A O 1
ATOM 4062 N N . VAL A 1 580 ? 25.571 2.509 -21.116 1.00 91.12 580 VAL A N 1
ATOM 4063 C CA . VAL A 1 580 ? 24.746 3.618 -20.620 1.00 91.12 580 VAL A CA 1
ATOM 4064 C C . VAL A 1 580 ? 25.534 4.342 -19.538 1.00 91.12 580 VAL A C 1
ATOM 4066 O O . VAL A 1 580 ? 25.980 3.713 -18.582 1.00 91.12 580 VAL A O 1
ATOM 4069 N N . GLU A 1 581 ? 25.722 5.645 -19.701 1.00 88.25 581 GLU A N 1
ATOM 4070 C CA . GLU A 1 581 ? 26.081 6.548 -18.605 1.00 88.25 581 GLU A CA 1
ATOM 4071 C C . GLU A 1 581 ? 24.766 7.097 -18.049 1.00 88.25 581 GLU A C 1
ATOM 4073 O O . GLU A 1 581 ? 24.071 7.832 -18.749 1.00 88.25 581 GLU A O 1
ATOM 4078 N N . GLY A 1 582 ? 24.376 6.667 -16.852 1.00 79.94 582 GLY A N 1
ATOM 4079 C CA . GLY A 1 582 ? 23.067 6.951 -16.273 1.00 79.94 582 GLY A CA 1
ATOM 4080 C C . GLY A 1 582 ? 22.421 5.742 -15.599 1.00 79.94 582 GLY A C 1
ATOM 4081 O O . GLY A 1 582 ? 22.791 4.590 -15.836 1.00 79.94 582 GLY A O 1
ATOM 4082 N N . THR A 1 583 ? 21.397 6.017 -14.797 1.00 81.44 583 THR A N 1
ATOM 4083 C CA . THR A 1 583 ? 20.534 5.001 -14.185 1.00 81.44 583 THR A CA 1
ATOM 4084 C C . THR A 1 583 ? 19.400 4.631 -15.137 1.00 81.44 583 THR A C 1
ATOM 4086 O O . THR A 1 583 ? 18.740 5.513 -15.686 1.00 81.44 583 THR A O 1
ATOM 4089 N N . VAL A 1 584 ? 19.136 3.333 -15.316 1.00 85.69 584 VAL A N 1
ATOM 4090 C CA . VAL A 1 584 ? 17.986 2.835 -16.090 1.00 85.69 584 VAL A CA 1
ATOM 4091 C C . VAL A 1 584 ? 16.970 2.219 -15.140 1.00 85.69 584 VAL A C 1
ATOM 4093 O O . VAL A 1 584 ? 17.251 1.214 -14.489 1.00 85.69 584 VAL A O 1
ATOM 4096 N N . TYR A 1 585 ? 15.778 2.802 -15.111 1.00 84.94 585 TYR A N 1
ATOM 4097 C CA . TYR A 1 585 ? 14.603 2.258 -14.448 1.00 84.94 585 TYR A CA 1
ATOM 4098 C C . TYR A 1 585 ? 13.655 1.699 -15.520 1.00 84.94 585 TYR A C 1
ATOM 4100 O O . TYR A 1 585 ? 13.324 2.414 -16.464 1.00 84.94 585 TYR A O 1
ATOM 4108 N N . ALA A 1 586 ? 13.138 0.478 -15.365 1.00 86.81 586 ALA A N 1
ATOM 4109 C CA . ALA A 1 586 ? 12.073 -0.072 -16.215 1.00 86.81 586 ALA A CA 1
ATOM 4110 C C . ALA A 1 586 ? 10.890 -0.627 -15.403 1.00 86.81 586 ALA A C 1
ATOM 4112 O O . ALA A 1 586 ? 11.068 -1.139 -14.303 1.00 86.81 586 ALA A O 1
ATOM 4113 N N . LEU A 1 587 ? 9.670 -0.567 -15.946 1.00 85.19 587 LEU A N 1
ATOM 4114 C CA . LEU A 1 587 ? 8.547 -1.327 -15.374 1.00 85.19 587 LEU A CA 1
ATOM 4115 C C . LEU A 1 587 ? 8.654 -2.822 -15.739 1.00 85.19 587 LEU A C 1
ATOM 4117 O O . LEU A 1 587 ? 8.448 -3.691 -14.893 1.00 85.19 587 LEU A O 1
ATOM 4121 N N . GLY A 1 588 ? 9.023 -3.122 -16.988 1.00 85.81 588 GLY A N 1
ATOM 4122 C CA . GLY A 1 588 ? 9.270 -4.477 -17.486 1.00 85.81 588 GLY A CA 1
ATOM 4123 C C . GLY A 1 588 ? 10.699 -4.986 -17.247 1.00 85.81 588 GLY A C 1
ATOM 4124 O O . GLY A 1 588 ? 11.494 -4.371 -16.528 1.00 85.81 588 GLY A O 1
ATOM 4125 N N . GLU A 1 589 ? 11.027 -6.120 -17.877 1.00 89.31 589 GLU A N 1
ATOM 4126 C CA . GLU A 1 589 ? 12.338 -6.772 -17.751 1.00 89.31 589 GLU A CA 1
ATOM 4127 C C . GLU A 1 589 ? 13.467 -5.883 -18.310 1.00 89.31 589 GLU A C 1
ATOM 4129 O O . GLU A 1 589 ? 13.350 -5.264 -19.374 1.00 89.31 589 GLU A O 1
ATOM 4134 N N . ILE A 1 590 ? 14.595 -5.862 -17.596 1.00 88.19 590 ILE A N 1
ATOM 4135 C CA . ILE A 1 590 ? 15.875 -5.353 -18.089 1.00 88.19 590 ILE A CA 1
ATOM 4136 C C . ILE A 1 590 ? 16.755 -6.545 -18.464 1.00 88.19 590 ILE A C 1
ATOM 4138 O O . ILE A 1 590 ? 17.252 -7.250 -17.587 1.00 88.19 590 ILE A O 1
ATOM 4142 N N . GLU A 1 591 ? 17.001 -6.746 -19.762 1.00 91.25 591 GLU A N 1
ATOM 4143 C CA . GLU A 1 591 ? 17.967 -7.738 -20.248 1.00 91.25 591 GLU A CA 1
ATOM 4144 C C . GLU A 1 591 ? 19.273 -7.049 -20.667 1.00 91.25 591 GLU A C 1
ATOM 4146 O O . GLU A 1 591 ? 19.356 -6.405 -21.722 1.00 91.25 591 GLU A O 1
ATOM 4151 N N . ALA A 1 592 ? 20.316 -7.242 -19.860 1.00 87.19 592 ALA A N 1
ATOM 4152 C CA . ALA A 1 592 ? 21.683 -6.852 -20.156 1.00 87.19 592 ALA A CA 1
ATOM 4153 C C . ALA A 1 592 ? 22.456 -8.015 -20.802 1.00 87.19 592 ALA A C 1
ATOM 4155 O O . ALA A 1 592 ? 22.418 -9.167 -20.375 1.00 87.19 592 ALA A O 1
ATOM 4156 N N . GLY A 1 593 ? 23.127 -7.727 -21.915 1.00 83.81 593 GLY A N 1
ATOM 4157 C CA . GLY A 1 593 ? 23.882 -8.698 -22.695 1.00 83.81 593 GLY A CA 1
ATOM 4158 C C . GLY A 1 593 ? 25.373 -8.665 -22.374 1.00 83.81 593 GLY A C 1
ATOM 4159 O O . GLY A 1 593 ? 25.915 -7.639 -21.986 1.00 83.81 593 GLY A O 1
ATOM 4160 N N . ARG A 1 594 ? 26.082 -9.769 -22.648 1.00 84.75 594 ARG A N 1
ATOM 4161 C CA . ARG A 1 594 ? 27.527 -9.919 -22.375 1.00 84.75 594 ARG A CA 1
ATOM 4162 C C . ARG A 1 594 ? 28.340 -8.633 -22.614 1.00 84.75 594 ARG A C 1
ATOM 4164 O O . ARG A 1 594 ? 28.372 -8.110 -23.732 1.00 84.75 594 ARG A O 1
ATOM 4171 N N . SER A 1 595 ? 29.072 -8.216 -21.582 1.00 83.75 595 SER A N 1
ATOM 4172 C CA . SER A 1 595 ? 29.958 -7.044 -21.589 1.00 83.75 595 SER A CA 1
ATOM 4173 C C . SER A 1 595 ? 29.256 -5.703 -21.845 1.00 83.75 595 SER A C 1
ATOM 4175 O O . SER A 1 595 ? 29.922 -4.766 -22.281 1.00 83.75 595 SER A O 1
ATOM 4177 N N . SER A 1 596 ? 27.942 -5.589 -21.626 1.00 84.25 596 SER A N 1
ATOM 4178 C CA . SER A 1 596 ? 27.299 -4.280 -21.495 1.00 84.25 596 SER A CA 1
ATOM 4179 C C . SER A 1 596 ? 27.731 -3.598 -20.196 1.00 84.25 596 SER A C 1
ATOM 4181 O O . SER A 1 596 ? 27.857 -4.268 -19.174 1.00 84.25 596 SER A O 1
ATOM 4183 N N . GLY A 1 597 ? 27.926 -2.282 -20.231 1.00 81.69 597 GLY A N 1
ATOM 4184 C CA . GLY A 1 597 ? 28.239 -1.472 -19.053 1.00 81.69 597 GLY A CA 1
ATOM 4185 C C . GLY A 1 597 ? 27.115 -0.494 -18.730 1.00 81.69 597 GLY A C 1
ATOM 4186 O O . GLY A 1 597 ? 26.569 0.137 -19.635 1.00 81.69 597 GLY A O 1
ATOM 4187 N N . VAL A 1 598 ? 26.798 -0.351 -17.448 1.00 81.81 598 VAL A N 1
ATOM 4188 C CA . VAL A 1 598 ? 25.943 0.721 -16.931 1.00 81.81 598 VAL A CA 1
ATOM 4189 C C . VAL A 1 598 ? 26.751 1.437 -15.863 1.00 81.81 598 VAL A C 1
ATOM 4191 O O . VAL A 1 598 ? 27.188 0.820 -14.895 1.00 81.81 598 VAL A O 1
ATOM 4194 N N . GLU A 1 599 ? 27.013 2.716 -16.087 1.00 79.06 599 GLU A N 1
ATOM 4195 C CA . GLU A 1 599 ? 27.647 3.603 -15.119 1.00 79.06 599 GLU A CA 1
ATOM 4196 C C . GLU A 1 599 ? 26.519 4.381 -14.457 1.00 79.06 599 GLU A C 1
ATOM 4198 O O . GLU A 1 599 ? 26.103 5.409 -14.973 1.00 79.06 599 GLU A O 1
ATOM 4203 N N . GLY A 1 600 ? 25.967 3.809 -13.388 1.00 72.94 600 GLY A N 1
ATOM 4204 C CA . GLY A 1 600 ? 24.693 4.182 -12.770 1.00 72.94 600 GLY A CA 1
ATOM 4205 C C . GLY A 1 600 ? 24.036 2.935 -12.167 1.00 72.94 600 GLY A C 1
ATOM 4206 O O . GLY A 1 600 ? 24.701 1.907 -12.013 1.00 72.94 600 GLY A O 1
ATOM 4207 N N . ALA A 1 601 ? 22.742 2.996 -11.850 1.00 74.00 601 ALA A N 1
ATOM 4208 C CA . ALA A 1 601 ? 21.991 1.840 -11.353 1.00 74.00 601 ALA A CA 1
ATOM 4209 C C . ALA A 1 601 ? 21.120 1.181 -12.442 1.00 74.00 601 ALA A C 1
ATOM 4211 O O . ALA A 1 601 ? 20.769 1.792 -13.454 1.00 74.00 601 ALA A O 1
ATOM 4212 N N . LEU A 1 602 ? 20.729 -0.073 -12.206 1.00 76.38 602 LEU A N 1
ATOM 4213 C CA . LEU A 1 602 ? 19.633 -0.734 -12.913 1.00 76.38 602 LEU A CA 1
ATOM 4214 C C . LEU A 1 602 ? 18.512 -1.009 -11.907 1.00 76.38 602 LEU A C 1
ATOM 4216 O O . LEU A 1 602 ? 18.769 -1.581 -10.850 1.00 76.38 602 LEU A O 1
ATOM 4220 N N . VAL A 1 603 ? 17.286 -0.610 -12.237 1.00 76.75 603 VAL A N 1
ATOM 4221 C CA . VAL A 1 603 ? 16.092 -0.778 -11.394 1.00 76.75 603 VAL A CA 1
ATOM 4222 C C . VAL A 1 603 ? 14.964 -1.325 -12.266 1.00 76.75 603 VAL A C 1
ATOM 4224 O O . VAL A 1 603 ? 14.742 -0.826 -13.366 1.00 76.75 603 VAL A O 1
ATOM 4227 N N . SER A 1 604 ? 14.261 -2.362 -11.818 1.00 78.81 604 SER A N 1
ATOM 4228 C CA . SER A 1 604 ? 13.139 -2.942 -12.562 1.00 78.81 604 SER A CA 1
ATOM 4229 C C . SER A 1 604 ? 12.053 -3.389 -11.606 1.00 78.81 604 SER A C 1
ATOM 4231 O O . SER A 1 604 ? 12.348 -4.140 -10.690 1.00 78.81 604 SER A O 1
ATOM 4233 N N . MET A 1 605 ? 10.795 -3.041 -11.867 1.00 73.25 605 MET A N 1
ATOM 4234 C CA . MET A 1 605 ? 9.675 -3.521 -11.041 1.00 73.25 605 MET A CA 1
ATOM 4235 C C . MET A 1 605 ? 9.373 -5.018 -11.222 1.00 73.25 605 MET A C 1
ATOM 4237 O O . MET A 1 605 ? 8.538 -5.571 -10.515 1.00 73.25 605 MET A O 1
ATOM 4241 N N . THR A 1 606 ? 10.034 -5.697 -12.165 1.00 80.25 606 THR A N 1
ATOM 4242 C CA . THR A 1 606 ? 9.760 -7.104 -12.489 1.00 80.25 606 THR A CA 1
ATOM 4243 C C . THR A 1 606 ? 11.017 -7.964 -12.479 1.00 80.25 606 THR A C 1
ATOM 4245 O O . THR A 1 606 ? 11.091 -8.934 -11.723 1.00 80.25 606 THR A O 1
ATOM 4248 N N . ARG A 1 607 ? 12.021 -7.653 -13.307 1.00 82.19 607 ARG A N 1
ATOM 4249 C CA . ARG A 1 607 ? 13.206 -8.507 -13.446 1.00 82.19 607 ARG A CA 1
ATOM 4250 C C . ARG A 1 607 ? 14.417 -7.787 -14.023 1.00 82.19 607 ARG A C 1
ATOM 4252 O O . ARG A 1 607 ? 14.318 -7.089 -15.027 1.00 82.19 607 ARG A O 1
ATOM 4259 N N . ILE A 1 608 ? 15.590 -8.080 -13.468 1.00 82.31 608 ILE A N 1
ATOM 4260 C CA . ILE A 1 608 ? 16.884 -7.768 -14.086 1.00 82.31 608 ILE A CA 1
ATOM 4261 C C . ILE A 1 608 ? 17.586 -9.078 -14.448 1.00 82.31 608 ILE A C 1
ATOM 4263 O O . ILE A 1 608 ? 17.698 -9.972 -13.610 1.00 82.31 608 ILE A O 1
ATOM 4267 N N . ALA A 1 609 ? 18.088 -9.184 -15.678 1.00 85.25 609 ALA A N 1
ATOM 4268 C CA . ALA A 1 609 ? 18.902 -10.296 -16.154 1.00 85.25 609 ALA A CA 1
ATOM 4269 C C . ALA A 1 609 ? 20.245 -9.791 -16.719 1.00 85.25 609 ALA A C 1
ATOM 4271 O O . ALA A 1 609 ? 20.243 -9.055 -17.707 1.00 85.25 609 ALA A O 1
ATOM 4272 N N . LEU A 1 610 ? 21.374 -10.192 -16.113 1.00 81.75 610 LEU A N 1
ATOM 4273 C CA . LEU A 1 610 ? 22.753 -9.774 -16.464 1.00 81.75 610 LEU A CA 1
ATOM 4274 C C . LEU A 1 610 ? 23.605 -10.899 -17.084 1.00 81.75 610 LEU A C 1
ATOM 4276 O O . LEU A 1 610 ? 23.353 -12.074 -16.740 1.00 81.75 610 LEU A O 1
#

Radius of gyration: 36.55 Å; Cα contacts (8 Å, |Δi|>4): 1515; chains: 1; bounding box: 93×79×101 Å

Solvent-accessible surface area (backbone atoms only — not comparable to full-atom values): 33559 Å² total; per-residue (Å²): 140,79,89,85,88,89,87,82,92,88,89,87,89,86,87,89,84,91,84,90,81,84,93,72,96,69,93,76,87,85,84,84,88,83,89,82,87,83,78,93,81,83,90,76,93,77,85,85,78,75,100,73,87,87,80,89,79,74,90,77,94,71,90,80,89,86,84,91,80,86,82,81,86,78,83,78,72,87,74,83,88,79,76,89,86,82,89,49,69,77,46,73,26,64,31,65,63,27,38,38,30,27,28,80,83,23,35,70,47,43,45,68,51,48,95,48,40,39,29,58,71,79,90,63,45,39,73,44,67,21,30,10,41,47,28,28,37,29,28,30,74,84,19,36,67,53,42,37,30,39,48,96,51,40,40,31,57,67,78,89,68,49,37,78,45,64,20,27,12,47,52,24,28,38,29,29,32,75,89,23,34,66,52,41,40,30,46,46,95,47,37,42,32,55,68,78,89,66,44,41,76,48,71,48,37,41,67,52,31,23,37,32,29,33,60,88,80,64,49,78,50,71,37,34,37,102,69,91,81,79,92,68,71,69,92,80,53,67,12,39,51,62,41,82,66,86,84,48,74,40,74,43,63,43,62,71,68,40,78,37,66,80,83,51,72,18,40,37,76,19,22,12,52,93,40,38,55,41,73,59,43,52,32,56,60,70,40,72,39,79,92,85,62,74,55,39,53,64,35,21,13,67,44,80,45,43,72,41,74,60,55,65,77,24,80,84,50,59,82,15,25,51,38,69,32,72,94,72,66,44,32,35,22,55,63,67,41,75,42,79,70,82,64,81,42,42,55,39,18,12,66,46,79,45,41,54,46,63,46,76,44,59,62,87,70,38,76,88,86,70,80,95,62,85,65,48,38,26,39,18,55,28,33,34,30,35,73,64,18,76,43,76,49,49,47,27,14,40,20,35,38,32,27,43,47,9,37,30,44,24,34,42,37,21,66,37,46,87,87,42,36,41,34,30,24,45,50,11,37,31,52,20,33,38,39,25,55,58,24,56,77,46,74,35,70,74,35,47,48,69,56,38,75,50,48,50,94,82,43,49,66,67,53,46,46,35,48,56,26,29,65,51,47,55,53,48,46,51,50,64,67,68,47,76,70,77,42,81,46,59,78,44,69,42,82,52,74,41,76,49,80,46,44,93,39,64,38,56,43,28,38,38,27,44,21,42,34,31,36,65,66,19,38,43,35,42,33,32,20,90,56,16,63,34,37,39,38,39,20,58,28,41,38,37,34,30,46,43,6,33,39,41,63,39,59,48,66,74,66,51,25,72,28,31,39,35,44,31,54,26,37,34,37,34,27,41,44,12,36,34,37,13,28,42,36,23,50,26,46,33,44,44,28,73,77,42,47,64,40,52,52,63,33,14,67,43,24,40,38,56

Mean predicted aligned error: 22.0 Å

pLDDT: mean 74.45, std 22.04, range [21.12, 98.31]

Secondary structure (DSSP, 8-state):
------------------------------------PPPS---------SS-----------S-------------PPPP--------EEEEEE-SSEEEEEETTS-EEEEE--TTSTT-PPSS-EEEEEE-SSEEEEEETTS-EEEEE--TTSTTSPPSS-EEEEEE-SSEEEEEETTS-EEEEE--TTSTT-PPSS-EEEEEE-SS-EEEEETTT--EEEE-SS---S-----S-TTEEEEE-SSSEEEEEPPTT-B---S-TTB-S-EEETTEEE-S-B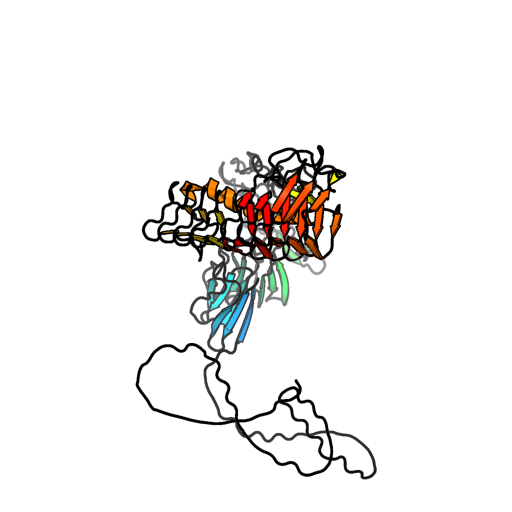PPTT-B---S-TTS-S-EE-SSS-EE----TTTT--TTS-S-BTTTTB-PPPTT-B---S-SSEEEEE-SSS-EEEEEPPTTTSPTT--TT---S---S-EEE-TT-EESS-EEES-EEE-TT-EESS-EEE--SSS--EEE-TT-EESS-EEESSSPEEEPTT-EETT-EE-HHHHHHHHHHHHHHHHHHHHHHHHHHHSPPSEEEEEEEE-S-EEEE-TTS-BS-EEEEEEEEE-TT-EEEEE--TTB--EEEEESS-EEEPTT-EEEEES-SS-GGGSEEEEESS-EEE-TT-EEESEEEESS-EEE-TT-EEES-EEESS-EE-

Sequence (610 aa):
MDWFQVLGTRRTGGEPGSGLGNVAERQTWFAARGRFRTGRGGGLVARVVGQYAFAVRRLVTVCGVWVASAVATSTLLPAPAYATVGSCFTQVSVGVGYTCGIRTDGTVACWGRNNYGQSTPPGGTFSQVSAGWYHACGVGTDGTVECWGDNSYGQSTPPGGTFTQVSGGAQHTCGIRTDGTVECWGANWAGQASPPGGTFTQVSAGAPQTCGIRRTDGSVECWGGFLVVGCRCDDGNACTEDSWGGTQCVYAPLPDGTACDDGNTCTVNDQCQSGTCQPGGFAPAGTSCDDGLYCNGTDTCDGSGTCLHSGDPCVGGAQCNQSCNEAQDNCFDPPGTPCDDGLVCTADSCDGAGSCLGTPLPSAQCPKGYVLLEAPSSAVATVEVRRNGQALGAVCGESVRLSRLAQVGGDAVVQTSDSYGLSLGVQARVGGACVTGGGTISLAASAQCVGGQGSPGAFGQVLSDCIGAADLADVRRGALMALPADQTFGAVTVASDTTVDVSGFGGVPVIDYQSLVVKPNKTLTIQGGGGTQAVVVRVAGDLRLRPGAKIVGAGMSGAPGSRILILVGNEAFLRRSSRVEGTVYALGEIEAGRSSGVEGALVSMTRIAL

Foldseek 3Di:
DDDDDDDDDDDDDDDDDDDDDDDDDDDDDDDDDDDDDDDDDDDDDDDDDDDDDDDDDDDDDDDDDDDDDDDDDDDDDDDDDDDDDDDDFPDKEDEAQKIKTAGPVQFIAIDGDCPFPQRPDDDAGFPDKYYEHFKIWTQHPVQFIAMGGDCVFPQRVDDDAGFDDKYYEHFKIWTQHPVQFIAIGGDCPFPQRVDDDAGFDDKYYYHQKIWTQHPPPRDIDITGDPDDDDDDQCPVFQQWDWDDPPVDIDTHGHDWQPADDPQQPQAPRWTDDPRHTGGPAGDDWACWDDPLFLAFDTWTHHRHSDIDGHDGPQPPDAPQQRCDDRPVNGSGHDWADDDCPPAWQFRWTGHSPNDIDTDHHAQVPTDPDDQPAPQDAAEAQEEEEEACREAQAEHEYQAYHYEHNYEYNEEYEHQDADDHAYAHYHLYEYNAEYEYQHHDHHYDHNYDHNNYYDYCVVCVVVNCSRVVSHVNVVVNVVSVVPYDAPEEEEADEAPAAEEDEPQVDAGEHEYEYCAYHYDALHEYEYEHAARQAAYEYEHQAEAHYDANYEYWYYHHPDDTLRRYEYEYNEEYEAEHNYEYSYEYEYQYEYEHYHNYYRSGHYYYHYYYYD